Protein AF-A0A7Y5Q8W7-F1 (afdb_monomer)

Radius of gyration: 30.88 Å; Cα contacts (8 Å, |Δi|>4): 911; chains: 1; bounding box: 77×60×83 Å

Structure (mmCIF, N/CA/C/O backbone):
data_AF-A0A7Y5Q8W7-F1
#
_entry.id   AF-A0A7Y5Q8W7-F1
#
loop_
_atom_site.group_PDB
_atom_site.id
_atom_site.type_symbol
_atom_site.label_atom_id
_atom_site.label_alt_id
_atom_site.label_comp_id
_atom_site.label_asym_id
_atom_site.label_entity_id
_atom_site.label_seq_id
_atom_site.pdbx_PDB_ins_code
_atom_site.Cartn_x
_atom_site.Cartn_y
_atom_site.Cartn_z
_atom_site.occupancy
_atom_site.B_iso_or_equiv
_atom_site.auth_seq_id
_atom_site.auth_comp_id
_atom_site.auth_asym_id
_atom_site.auth_atom_id
_atom_site.pdbx_PDB_model_num
ATOM 1 N N . SER A 1 1 ? 19.652 -2.007 -45.648 1.00 33.75 1 SER A N 1
ATOM 2 C CA . SER A 1 1 ? 20.209 -0.651 -45.811 1.00 33.75 1 SER A CA 1
ATOM 3 C C . SER A 1 1 ? 19.068 0.314 -46.064 1.00 33.75 1 SER A C 1
ATOM 5 O O . SER A 1 1 ? 18.707 0.511 -47.213 1.00 33.75 1 SER A O 1
ATOM 7 N N . ALA A 1 2 ? 18.431 0.827 -45.012 1.00 31.64 2 ALA A N 1
ATOM 8 C CA . ALA A 1 2 ? 17.331 1.780 -45.144 1.00 31.64 2 ALA A CA 1
ATOM 9 C C . ALA A 1 2 ? 17.832 3.156 -44.685 1.00 31.64 2 ALA A C 1
ATOM 11 O O . ALA A 1 2 ? 18.121 3.353 -43.508 1.00 31.64 2 ALA A O 1
ATOM 12 N N . LEU A 1 3 ? 18.035 4.057 -45.648 1.00 36.75 3 LEU A N 1
ATOM 13 C CA . LEU A 1 3 ? 18.265 5.484 -45.421 1.00 36.75 3 LEU A CA 1
ATOM 14 C C . LEU A 1 3 ? 16.925 6.121 -45.058 1.00 36.75 3 LEU A C 1
ATOM 16 O O . LEU A 1 3 ? 15.921 5.878 -45.724 1.00 36.75 3 LEU A O 1
ATOM 20 N N . LEU A 1 4 ? 16.919 6.907 -43.992 1.00 37.06 4 LEU A N 1
ATOM 21 C CA . LEU A 1 4 ? 15.714 7.382 -43.336 1.00 37.06 4 LEU A CA 1
ATOM 22 C C . LEU A 1 4 ? 15.492 8.868 -43.578 1.00 37.06 4 LEU A C 1
ATOM 24 O O . LEU A 1 4 ? 16.392 9.677 -43.381 1.00 37.06 4 LEU A O 1
ATOM 28 N N . ALA A 1 5 ? 14.279 9.217 -44.000 1.00 35.62 5 ALA A N 1
ATOM 29 C CA . ALA A 1 5 ? 13.833 10.588 -44.195 1.00 35.62 5 ALA A CA 1
ATOM 30 C C . ALA A 1 5 ? 12.443 10.769 -43.569 1.00 35.62 5 ALA A C 1
ATOM 32 O O . ALA A 1 5 ? 11.549 9.996 -43.901 1.00 35.62 5 ALA A O 1
ATOM 33 N N . ALA A 1 6 ? 12.259 11.789 -42.715 1.00 34.44 6 ALA A N 1
ATOM 34 C CA . ALA A 1 6 ? 11.203 12.812 -42.843 1.00 34.44 6 ALA A CA 1
ATOM 35 C C . ALA A 1 6 ? 11.019 13.712 -41.592 1.00 34.44 6 ALA A C 1
ATOM 37 O O . ALA A 1 6 ? 10.892 13.233 -40.476 1.00 34.44 6 ALA A O 1
ATOM 38 N N . ARG A 1 7 ? 10.905 15.019 -41.898 1.00 32.28 7 ARG A N 1
ATOM 39 C CA . ARG A 1 7 ? 10.100 16.134 -41.336 1.00 32.28 7 ARG A CA 1
ATOM 40 C C . ARG A 1 7 ? 10.118 16.503 -39.838 1.00 32.28 7 ARG A C 1
ATOM 42 O O . ARG A 1 7 ? 9.593 15.817 -38.976 1.00 32.28 7 ARG A O 1
ATOM 49 N N . PHE A 1 8 ? 10.563 17.747 -39.631 1.00 31.44 8 PHE A N 1
ATOM 50 C CA . PHE A 1 8 ? 10.539 18.553 -38.413 1.00 31.44 8 PHE A CA 1
ATOM 51 C C . PHE A 1 8 ? 9.134 19.048 -38.040 1.00 31.44 8 PHE A C 1
ATOM 53 O O . PHE A 1 8 ? 8.434 19.618 -38.880 1.00 31.44 8 PHE A O 1
ATOM 60 N N . ALA A 1 9 ? 8.786 18.952 -36.757 1.00 26.27 9 ALA A N 1
ATOM 61 C CA . ALA A 1 9 ? 7.753 19.779 -36.147 1.00 26.27 9 ALA A CA 1
ATOM 62 C C . ALA A 1 9 ? 8.369 20.601 -34.997 1.00 26.27 9 ALA A C 1
ATOM 64 O O . ALA A 1 9 ? 8.644 20.069 -33.929 1.00 26.27 9 ALA A O 1
ATOM 65 N N . GLN A 1 10 ? 8.510 21.908 -35.260 1.00 29.23 10 GLN A N 1
ATOM 66 C CA . GLN A 1 10 ? 8.750 23.044 -34.347 1.00 29.23 10 GLN A CA 1
ATOM 67 C C . GLN A 1 10 ? 10.195 23.528 -34.046 1.00 29.23 10 GLN A C 1
ATOM 69 O O . GLN A 1 10 ? 11.148 22.757 -34.097 1.00 29.23 10 GLN A O 1
ATOM 74 N N . PRO A 1 11 ? 10.368 24.859 -33.830 1.00 30.77 11 PRO A N 1
ATOM 75 C CA . PRO A 1 11 ? 11.505 25.647 -34.310 1.00 30.77 11 PRO A CA 1
ATOM 76 C C . PRO A 1 11 ? 12.484 26.049 -33.197 1.00 30.77 11 PRO A C 1
ATOM 78 O O . PRO A 1 11 ? 12.882 27.207 -33.101 1.00 30.77 11 PRO A O 1
ATOM 81 N N . ASP A 1 12 ? 12.888 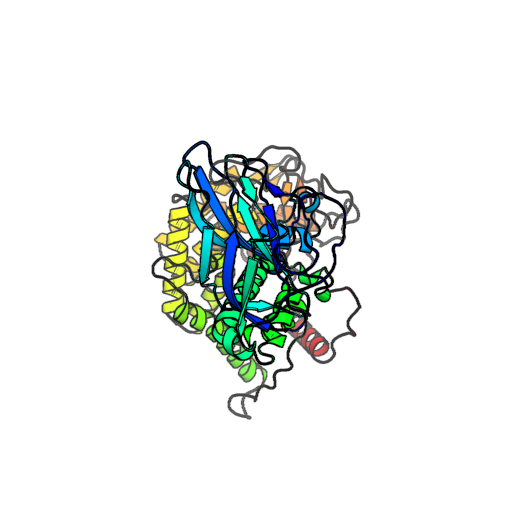25.104 -32.357 1.00 37.06 12 ASP A N 1
ATOM 82 C CA . ASP A 1 12 ? 14.081 25.300 -31.536 1.00 37.06 12 ASP A CA 1
ATOM 83 C C . ASP A 1 12 ? 15.263 24.697 -32.304 1.00 37.06 12 ASP A C 1
ATOM 85 O O . ASP A 1 12 ? 15.202 23.550 -32.739 1.00 37.06 12 ASP A O 1
ATOM 89 N N . HIS A 1 13 ? 16.344 25.456 -32.496 1.00 39.56 13 HIS A N 1
ATOM 90 C CA . HIS A 1 13 ? 17.559 25.092 -33.253 1.00 39.56 13 HIS A CA 1
ATOM 91 C C . HIS A 1 13 ? 18.370 23.901 -32.657 1.00 39.56 13 HIS A C 1
ATOM 93 O O . HIS A 1 13 ? 19.595 23.879 -32.725 1.00 39.56 13 HIS A O 1
ATOM 99 N N . ARG A 1 14 ? 17.710 22.926 -32.017 1.00 50.72 14 ARG A N 1
ATOM 100 C CA . ARG A 1 14 ? 18.245 21.974 -31.024 1.00 50.72 14 ARG A CA 1
ATOM 101 C C . ARG A 1 14 ? 18.181 20.501 -31.453 1.00 50.72 14 ARG A C 1
ATOM 103 O O . ARG A 1 14 ? 18.454 19.615 -30.647 1.00 50.72 14 ARG A O 1
ATOM 110 N N . GLN A 1 15 ? 17.832 20.231 -32.707 1.00 52.91 15 GLN A N 1
ATOM 111 C CA . GLN A 1 15 ? 17.778 18.888 -33.286 1.00 52.91 15 GLN A CA 1
ATOM 112 C C . GLN A 1 15 ? 18.510 18.901 -34.625 1.00 52.91 15 GLN A C 1
ATOM 114 O O . GLN A 1 15 ? 18.273 19.787 -35.449 1.00 52.91 15 GLN A O 1
ATOM 119 N N . ALA A 1 16 ? 19.404 17.940 -34.847 1.00 50.59 16 ALA A N 1
ATOM 120 C CA . ALA A 1 16 ? 20.126 17.826 -36.106 1.00 50.59 16 ALA A CA 1
ATOM 121 C C . ALA A 1 16 ? 19.885 16.466 -36.760 1.00 50.59 16 ALA A C 1
ATOM 123 O O . ALA A 1 16 ? 19.976 15.418 -36.123 1.00 50.59 16 ALA A O 1
ATOM 124 N N . LEU A 1 17 ? 19.602 16.498 -38.061 1.00 48.69 17 LEU A N 1
ATOM 125 C CA . LEU A 1 17 ? 19.521 15.308 -38.896 1.00 48.69 17 LEU A CA 1
ATOM 126 C C . LEU A 1 17 ? 20.935 14.921 -39.340 1.00 48.69 17 LEU A C 1
ATOM 128 O O . LEU A 1 17 ? 21.633 15.719 -39.964 1.00 48.69 17 LEU A O 1
ATOM 132 N N . VAL A 1 18 ? 21.339 13.689 -39.045 1.00 49.91 18 VAL A N 1
ATOM 133 C CA . VAL A 1 18 ? 22.625 13.118 -39.465 1.00 49.91 18 VAL A CA 1
ATOM 134 C C . VAL A 1 18 ? 22.351 11.842 -40.266 1.00 49.91 18 VAL A C 1
ATOM 136 O O . VAL A 1 18 ? 22.769 10.760 -39.889 1.00 49.91 18 VAL A O 1
ATOM 139 N N . THR A 1 19 ? 21.538 11.942 -41.323 1.00 42.47 19 THR A N 1
ATOM 140 C CA . THR A 1 19 ? 21.535 11.039 -42.494 1.00 42.47 19 THR A CA 1
ATOM 141 C C . THR A 1 19 ? 20.621 11.586 -43.601 1.00 42.47 19 THR A C 1
ATOM 143 O O . THR A 1 19 ? 19.552 12.121 -43.327 1.00 42.47 19 THR A O 1
ATOM 146 N N . GLY A 1 20 ? 21.041 11.429 -44.864 1.00 40.72 20 GLY A N 1
ATOM 147 C CA . GLY A 1 20 ? 20.234 11.717 -46.060 1.00 40.72 20 GLY A CA 1
ATOM 148 C C . GLY A 1 20 ? 20.753 12.863 -46.941 1.00 40.72 20 GLY A C 1
ATOM 149 O O . GLY A 1 20 ? 21.303 13.855 -46.462 1.00 40.72 20 GLY A O 1
ATOM 150 N N . THR A 1 21 ? 20.566 12.724 -48.260 1.00 38.66 21 THR A N 1
ATOM 151 C CA . THR A 1 21 ? 20.832 13.759 -49.274 1.00 38.66 21 THR A CA 1
ATOM 152 C C . THR A 1 21 ? 19.923 14.963 -49.021 1.00 38.66 21 THR A C 1
ATOM 154 O O . THR A 1 21 ? 18.745 14.930 -49.371 1.00 38.66 21 THR A O 1
ATOM 157 N N . GLY A 1 22 ? 20.451 15.999 -48.366 1.00 44.62 22 GLY A N 1
ATOM 158 C CA . GLY A 1 22 ? 19.689 17.193 -47.975 1.00 44.62 22 GLY A CA 1
ATOM 159 C C . GLY A 1 22 ? 19.961 17.718 -46.560 1.00 44.62 22 GLY A C 1
ATOM 160 O O . GLY A 1 22 ? 19.282 18.648 -46.134 1.00 44.62 22 GLY A O 1
ATOM 161 N N . GLY A 1 23 ? 20.923 17.146 -45.823 1.00 46.56 23 GLY A N 1
ATOM 162 C CA . GLY A 1 23 ? 21.373 17.699 -44.540 1.00 46.56 23 GLY A CA 1
ATOM 163 C C . GLY A 1 23 ? 21.981 19.111 -44.661 1.00 46.56 23 GLY A C 1
ATOM 164 O O . GLY A 1 23 ? 22.335 19.540 -45.762 1.00 46.56 23 GLY A O 1
ATOM 165 N N . PRO A 1 24 ? 22.115 19.850 -43.542 1.00 51.06 24 PRO A N 1
ATOM 166 C CA . PRO A 1 24 ? 22.746 21.167 -43.544 1.00 51.06 24 PRO A CA 1
ATOM 167 C C . PRO A 1 24 ? 24.158 21.081 -44.137 1.00 51.06 24 PRO A C 1
ATOM 169 O O . PRO A 1 24 ? 24.962 20.251 -43.730 1.00 51.06 24 PRO A O 1
ATOM 172 N N . THR A 1 25 ? 24.478 21.950 -45.094 1.00 54.50 25 THR A N 1
ATOM 173 C CA . THR A 1 25 ? 25.821 22.040 -45.703 1.00 54.50 25 THR A CA 1
ATOM 174 C C . THR A 1 25 ? 26.839 22.726 -44.791 1.00 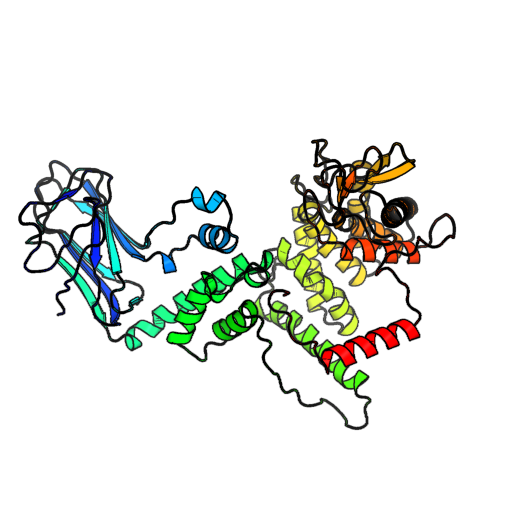54.50 25 THR A C 1
ATOM 176 O O . THR A 1 25 ? 28.020 22.807 -45.119 1.00 54.50 25 THR A O 1
ATOM 179 N N . THR A 1 26 ? 26.377 23.255 -43.660 1.00 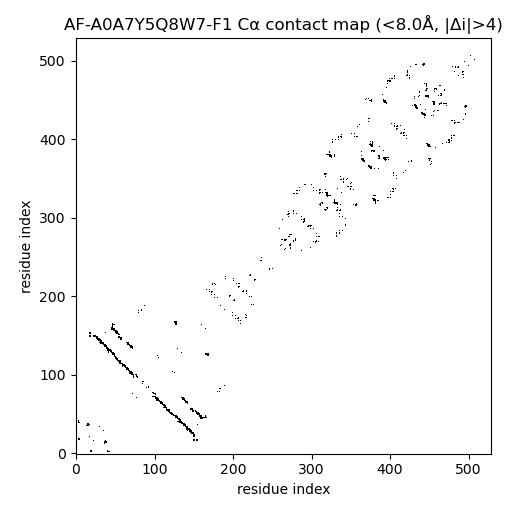58.53 26 THR A N 1
ATOM 180 C CA . THR A 1 26 ? 27.186 23.984 -42.687 1.00 58.53 26 THR A CA 1
ATOM 181 C C . THR A 1 26 ? 27.554 23.054 -41.529 1.00 58.53 26 THR A C 1
ATOM 183 O O . THR A 1 26 ? 26.676 22.336 -41.044 1.00 58.53 26 THR A O 1
ATOM 186 N N . PRO A 1 27 ? 28.813 23.070 -41.049 1.00 63.88 27 PRO A N 1
ATOM 187 C CA . PRO A 1 27 ? 29.212 22.325 -39.860 1.00 63.88 27 PRO A CA 1
ATOM 188 C C . PRO A 1 27 ? 28.301 22.638 -38.671 1.00 63.88 27 PRO A C 1
ATOM 190 O O . PRO A 1 27 ? 28.031 23.803 -38.374 1.00 63.88 27 PRO A O 1
ATOM 193 N N . LEU A 1 28 ? 27.853 21.594 -37.978 1.00 71.12 28 LEU A N 1
ATOM 194 C CA . LEU A 1 28 ? 27.094 21.724 -36.742 1.00 71.12 28 LEU A CA 1
ATOM 195 C C . LEU A 1 28 ? 28.071 22.042 -35.612 1.00 71.12 28 LEU A C 1
ATOM 197 O O . LEU A 1 28 ? 29.070 21.342 -35.438 1.00 71.12 28 LEU A O 1
ATOM 201 N N . ILE A 1 29 ? 27.791 23.093 -34.846 1.00 68.81 29 ILE A N 1
ATOM 202 C CA . ILE A 1 29 ? 28.553 23.422 -33.643 1.00 68.81 29 ILE A CA 1
ATOM 203 C C . ILE A 1 29 ? 27.686 23.050 -32.450 1.00 68.81 29 ILE A C 1
ATOM 205 O O . ILE A 1 29 ? 26.698 23.720 -32.157 1.00 68.81 29 ILE A O 1
ATOM 209 N N . GLN A 1 30 ? 28.054 21.976 -31.763 1.00 72.81 30 GLN A N 1
ATOM 210 C CA . GLN A 1 30 ? 27.523 21.708 -30.438 1.00 72.81 30 GLN A CA 1
ATOM 211 C C . GLN A 1 30 ? 28.212 22.651 -29.456 1.00 72.81 30 GLN A C 1
ATOM 213 O O . GLN A 1 30 ? 29.437 22.670 -29.361 1.00 72.81 30 GLN A O 1
ATOM 218 N N . GLU A 1 31 ? 27.438 23.426 -28.712 1.00 72.94 31 GLU A N 1
ATOM 219 C CA . GLU A 1 31 ? 27.958 24.341 -27.703 1.00 72.94 31 GLU A CA 1
ATOM 220 C C . GLU A 1 31 ? 28.201 23.622 -26.372 1.00 72.94 31 GLU A C 1
ATOM 222 O O . GLU A 1 31 ? 27.260 23.443 -25.603 1.00 72.94 31 GLU A O 1
ATOM 227 N N . GLY A 1 32 ? 29.453 23.261 -26.069 1.00 74.31 32 GLY A N 1
ATOM 228 C CA . GLY A 1 32 ? 29.864 22.711 -24.769 1.00 74.31 32 GLY A CA 1
ATOM 229 C C . GLY A 1 32 ? 28.841 21.759 -24.136 1.00 74.31 32 GLY A C 1
ATOM 230 O O . GLY A 1 32 ? 28.198 20.971 -24.827 1.00 74.31 32 GLY A O 1
ATOM 231 N N . ASN A 1 33 ? 28.657 21.859 -22.816 1.00 75.94 33 ASN A N 1
ATOM 232 C CA . ASN A 1 33 ? 27.763 21.009 -22.010 1.00 75.94 33 ASN A CA 1
ATOM 233 C C . ASN A 1 33 ? 26.288 20.916 -22.482 1.00 75.94 33 ASN A C 1
ATOM 235 O O . ASN A 1 33 ? 25.489 20.236 -21.834 1.00 75.94 33 ASN A O 1
ATOM 239 N N . ARG A 1 34 ? 25.886 21.570 -23.578 1.00 79.44 34 ARG A N 1
ATOM 240 C CA . ARG A 1 34 ? 24.559 21.411 -24.178 1.00 79.44 34 ARG A CA 1
ATOM 241 C C . ARG A 1 34 ? 24.501 20.117 -25.006 1.00 79.44 34 ARG A C 1
ATOM 243 O O . ARG A 1 34 ? 25.387 19.880 -25.829 1.00 79.44 34 ARG A O 1
ATOM 250 N N . PRO A 1 35 ? 23.479 19.264 -24.816 1.00 79.56 35 PRO A N 1
ATOM 251 C CA . PRO A 1 35 ? 23.324 18.053 -25.613 1.00 79.56 35 PRO A CA 1
ATOM 252 C C . PRO A 1 35 ? 22.905 18.385 -27.053 1.00 79.56 35 PRO A C 1
ATOM 254 O O . PRO A 1 35 ? 22.044 19.235 -27.278 1.00 79.56 35 PRO A O 1
ATOM 257 N N . LEU A 1 36 ? 23.480 17.678 -28.024 1.00 82.25 36 LEU A N 1
ATOM 258 C CA . LEU A 1 36 ? 23.006 17.615 -29.405 1.00 82.25 36 LEU A CA 1
ATOM 259 C C . LEU A 1 36 ? 22.135 16.366 -29.568 1.00 82.25 36 LEU A C 1
ATOM 261 O O . LEU A 1 36 ? 22.623 15.261 -29.344 1.00 82.25 36 LEU A O 1
ATOM 265 N N . SER A 1 37 ? 20.876 16.537 -29.975 1.00 79.19 37 SER A N 1
ATOM 266 C CA . SER A 1 37 ? 19.957 15.418 -30.222 1.00 79.19 37 SER A CA 1
ATOM 267 C C . SER A 1 37 ? 19.941 15.034 -31.699 1.00 79.19 37 SER A C 1
ATOM 269 O O . SER A 1 37 ? 19.650 15.867 -32.564 1.00 79.19 37 SER A O 1
ATOM 271 N N 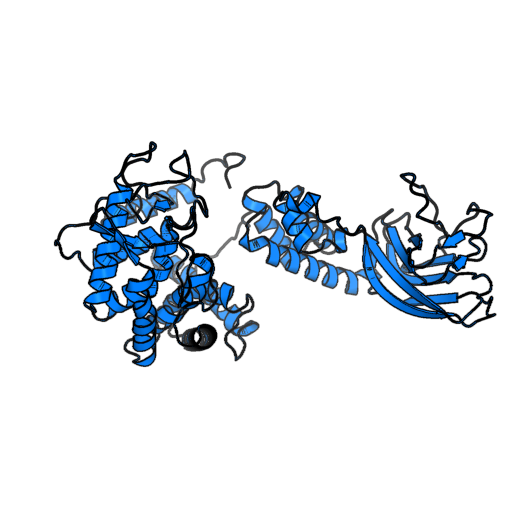. LEU A 1 38 ? 20.228 13.765 -31.971 1.00 79.88 38 LEU A N 1
ATOM 272 C CA . LEU A 1 38 ? 20.101 13.114 -33.271 1.00 79.88 38 LEU A CA 1
ATOM 273 C C . LEU A 1 38 ? 18.914 12.159 -33.205 1.00 79.88 38 LEU A C 1
ATOM 275 O O . LEU A 1 38 ? 18.815 11.394 -32.254 1.00 79.88 38 LEU A O 1
ATOM 279 N N . ILE A 1 39 ? 18.012 12.190 -34.181 1.00 77.38 39 ILE A N 1
ATOM 280 C CA . ILE A 1 39 ? 16.801 11.360 -34.147 1.00 77.38 39 ILE A CA 1
ATOM 281 C C . ILE A 1 39 ? 16.790 10.434 -35.358 1.00 77.38 39 ILE A C 1
ATOM 283 O O . ILE A 1 39 ? 16.949 10.883 -36.495 1.00 77.38 39 ILE A O 1
ATOM 287 N N . ALA A 1 40 ? 16.607 9.142 -35.107 1.00 78.50 40 ALA A N 1
ATOM 288 C CA . ALA A 1 40 ? 16.379 8.122 -36.116 1.00 78.50 40 ALA A CA 1
ATOM 289 C C . ALA A 1 40 ? 14.951 7.590 -35.980 1.00 78.50 40 ALA A C 1
ATOM 291 O O . ALA A 1 40 ? 14.547 7.165 -34.905 1.00 78.50 40 ALA A O 1
ATOM 292 N N . HIS A 1 41 ? 14.196 7.594 -37.072 1.00 76.25 41 HIS A N 1
ATOM 293 C CA . HIS A 1 41 ? 12.868 6.974 -37.131 1.00 76.25 41 HIS A CA 1
ATOM 294 C C . HIS A 1 41 ? 12.949 5.664 -37.914 1.00 76.25 41 HIS A C 1
ATOM 296 O O . HIS A 1 41 ? 14.006 5.342 -38.431 1.00 76.25 41 HIS A O 1
ATOM 302 N N . HIS A 1 42 ? 11.865 4.912 -38.061 1.00 79.12 42 HIS A N 1
ATOM 303 C CA . HIS A 1 42 ? 11.729 3.912 -39.126 1.00 79.12 42 HIS A CA 1
ATOM 304 C C . HIS A 1 42 ? 10.346 4.096 -39.776 1.00 79.12 42 HIS A C 1
ATOM 306 O O . HIS A 1 42 ? 9.384 4.310 -39.039 1.00 79.12 42 HIS A O 1
ATOM 312 N N . PRO A 1 43 ? 10.195 4.083 -41.119 1.00 80.75 43 PRO A N 1
ATOM 313 C CA . PRO A 1 43 ? 8.890 4.331 -41.753 1.00 80.75 43 PRO A CA 1
ATOM 314 C C . PRO A 1 43 ? 7.869 3.218 -41.483 1.00 80.75 43 PRO A C 1
ATOM 316 O O . PRO A 1 43 ? 6.670 3.425 -41.628 1.00 80.75 43 PRO A O 1
ATOM 319 N N . GLU A 1 44 ? 8.354 2.046 -41.091 1.00 86.88 44 GLU A N 1
ATOM 320 C CA . GLU A 1 44 ? 7.565 0.860 -40.778 1.00 86.88 44 GLU A CA 1
ATOM 321 C C . GLU A 1 44 ? 7.873 0.393 -39.357 1.00 86.88 44 GLU A C 1
ATOM 323 O O . GLU A 1 44 ? 8.957 0.668 -38.837 1.00 86.88 44 GLU A O 1
ATOM 328 N N . ARG A 1 45 ? 6.962 -0.376 -38.761 1.00 90.88 45 ARG A N 1
ATOM 329 C CA . ARG A 1 45 ? 7.215 -1.042 -37.484 1.00 90.88 45 ARG A CA 1
ATOM 330 C C . ARG A 1 45 ? 8.401 -2.001 -37.619 1.00 90.88 45 ARG A C 1
ATOM 332 O O . ARG A 1 45 ? 8.372 -2.899 -38.460 1.00 90.88 45 ARG A O 1
ATOM 339 N N . THR A 1 46 ? 9.440 -1.824 -36.809 1.00 92.38 46 THR A N 1
ATOM 340 C CA . THR A 1 46 ? 10.717 -2.536 -36.983 1.00 92.38 46 THR A CA 1
ATOM 341 C C . THR A 1 46 ? 11.338 -2.931 -35.652 1.00 92.38 46 THR A C 1
ATOM 343 O O . THR A 1 46 ? 11.165 -2.239 -34.649 1.00 92.38 46 THR A O 1
ATOM 346 N N . GLY A 1 47 ? 12.079 -4.038 -35.647 1.00 92.25 47 GLY A N 1
ATOM 347 C CA . GLY A 1 47 ? 12.958 -4.378 -34.536 1.00 92.25 47 GLY A CA 1
ATOM 348 C C . GLY A 1 47 ? 14.278 -3.612 -34.650 1.00 92.25 47 GLY A C 1
ATOM 349 O O . GLY A 1 47 ? 14.788 -3.441 -35.758 1.00 92.25 47 GLY A O 1
ATOM 350 N N . VAL A 1 48 ? 14.851 -3.162 -33.535 1.00 91.75 48 VAL A N 1
ATOM 351 C CA . VAL A 1 48 ? 16.165 -2.499 -33.472 1.00 91.75 48 VAL A CA 1
ATOM 352 C C . VAL A 1 48 ? 17.026 -3.212 -32.441 1.00 91.75 48 VAL A C 1
ATOM 354 O O . VAL A 1 48 ? 16.636 -3.272 -31.281 1.00 91.75 48 VAL A O 1
ATOM 357 N N . ARG A 1 49 ? 18.192 -3.707 -32.865 1.00 91.56 49 ARG A N 1
ATOM 358 C CA . ARG A 1 49 ? 19.152 -4.417 -31.995 1.00 91.56 49 ARG A CA 1
ATOM 359 C C . ARG A 1 49 ? 20.379 -3.608 -31.635 1.00 91.56 49 ARG A C 1
ATOM 361 O O . ARG A 1 49 ? 20.968 -3.752 -30.577 1.00 91.56 49 ARG A O 1
ATOM 368 N N . ALA A 1 50 ? 20.770 -2.726 -32.540 1.00 90.44 50 ALA A N 1
ATOM 369 C CA . ALA A 1 50 ? 21.941 -1.910 -32.338 1.00 90.44 50 ALA A CA 1
ATOM 370 C C . ALA A 1 50 ? 21.796 -0.576 -33.052 1.00 90.44 50 ALA A C 1
ATOM 372 O O . ALA A 1 50 ? 21.006 -0.399 -33.987 1.00 90.44 50 ALA A O 1
ATOM 373 N N . VAL A 1 51 ? 22.590 0.378 -32.594 1.00 88.75 51 VAL A N 1
ATOM 374 C CA . VAL A 1 51 ? 22.714 1.696 -33.202 1.00 88.75 51 VAL A CA 1
ATOM 375 C C . VAL A 1 51 ? 24.171 1.917 -33.539 1.00 88.75 51 VAL A C 1
ATOM 377 O O . VAL A 1 51 ? 25.034 1.826 -32.673 1.00 88.75 51 VAL A O 1
ATOM 380 N N . GLN A 1 52 ? 24.449 2.252 -34.791 1.00 88.75 52 GLN A N 1
ATOM 381 C CA . GLN A 1 52 ? 25.778 2.638 -35.233 1.00 88.75 52 GLN A CA 1
ATOM 382 C C . GLN A 1 52 ? 25.811 4.145 -35.477 1.00 88.75 52 GLN A C 1
ATOM 384 O O . GLN A 1 52 ? 25.064 4.680 -36.297 1.00 88.75 52 GLN A O 1
ATOM 389 N N . LEU A 1 53 ? 26.699 4.827 -34.767 1.00 87.19 53 LEU A N 1
ATOM 390 C CA . LEU A 1 53 ? 26.967 6.247 -34.904 1.00 87.19 53 LEU A CA 1
ATOM 391 C C . LEU A 1 53 ? 28.355 6.446 -35.503 1.00 87.19 53 LEU A C 1
ATOM 393 O O . LEU A 1 53 ? 29.342 5.954 -34.965 1.00 87.19 53 LEU A O 1
ATOM 397 N N . THR A 1 54 ? 28.440 7.256 -36.549 1.00 87.81 54 THR A N 1
ATOM 398 C CA . THR A 1 54 ? 29.690 7.816 -37.060 1.00 87.81 54 THR A CA 1
ATOM 399 C C . THR A 1 54 ? 29.591 9.334 -37.005 1.00 87.81 54 THR A C 1
ATOM 401 O O . THR A 1 54 ? 28.748 9.918 -37.680 1.00 87.81 54 THR A O 1
ATOM 404 N N . LEU A 1 55 ? 30.452 9.986 -36.228 1.00 85.88 55 LEU A N 1
ATOM 405 C CA . LEU A 1 55 ? 30.572 11.440 -36.169 1.00 85.88 55 LEU A CA 1
ATOM 406 C C . LEU A 1 55 ? 31.905 11.874 -36.769 1.00 85.88 55 LEU A C 1
ATOM 408 O O . LEU A 1 55 ? 32.971 11.550 -36.249 1.00 85.88 55 LEU A O 1
ATOM 412 N N . ALA A 1 56 ? 31.855 12.650 -37.844 1.00 86.25 56 ALA A N 1
ATOM 413 C CA . ALA A 1 56 ? 33.024 13.304 -38.408 1.00 86.25 56 ALA A CA 1
ATOM 414 C C . ALA A 1 56 ? 33.336 14.571 -37.601 1.00 86.25 56 ALA A C 1
ATOM 416 O O . ALA A 1 56 ? 32.705 15.614 -37.786 1.00 86.25 56 ALA A O 1
ATOM 417 N N . LEU A 1 57 ? 34.296 14.459 -36.684 1.00 85.62 57 LEU A N 1
ATOM 418 C CA . LEU A 1 57 ? 34.657 15.530 -35.760 1.00 85.62 57 LEU A CA 1
ATOM 419 C C . LEU A 1 57 ? 35.712 16.459 -36.370 1.00 85.62 57 LEU A C 1
ATOM 421 O O . LEU A 1 57 ? 36.647 16.021 -37.039 1.00 85.62 57 LEU A O 1
ATOM 425 N N . GLY A 1 58 ? 35.569 17.759 -36.123 1.00 80.00 58 GLY A N 1
ATOM 426 C CA . GLY A 1 58 ? 36.624 18.738 -36.363 1.00 80.00 58 GLY A CA 1
ATOM 427 C C . GLY A 1 58 ? 37.773 18.607 -35.350 1.00 80.00 58 GLY A C 1
ATOM 428 O O . GLY A 1 58 ? 37.613 17.945 -34.319 1.00 80.00 58 GLY A O 1
ATOM 429 N N . PRO A 1 59 ? 38.920 19.258 -35.618 1.00 75.69 59 PRO A N 1
ATOM 430 C CA . PRO A 1 59 ? 40.084 19.203 -34.739 1.00 75.69 59 PRO A CA 1
ATOM 431 C C . PRO A 1 59 ? 39.751 19.695 -33.325 1.00 75.69 59 PRO A C 1
ATOM 433 O O . PRO A 1 59 ? 38.960 20.623 -33.142 1.00 75.69 59 PRO A O 1
ATOM 436 N N . ALA A 1 60 ? 40.368 19.052 -32.336 1.00 74.75 60 ALA A N 1
ATOM 437 C CA . ALA A 1 60 ? 40.243 19.378 -30.922 1.00 74.75 60 ALA A CA 1
ATOM 438 C C . ALA A 1 60 ? 41.505 20.089 -30.425 1.00 74.75 60 ALA A C 1
ATOM 440 O O . ALA A 1 60 ? 42.613 19.641 -30.719 1.00 74.75 60 ALA A O 1
ATOM 441 N N . GLU A 1 61 ? 41.336 21.155 -29.642 1.00 76.38 61 GLU A N 1
ATOM 442 C CA . GLU A 1 61 ? 42.451 21.886 -29.020 1.00 76.38 61 GLU A CA 1
ATOM 443 C C . GLU A 1 61 ? 43.053 21.138 -27.817 1.00 76.38 61 GLU A C 1
ATOM 445 O O . GLU A 1 61 ? 44.186 21.406 -27.424 1.00 76.38 61 GLU A O 1
ATOM 450 N N . ARG A 1 62 ? 42.306 20.191 -27.233 1.00 80.81 62 ARG A N 1
ATOM 451 C CA . ARG A 1 62 ? 42.705 19.379 -26.077 1.00 80.81 62 ARG A CA 1
ATOM 452 C C . ARG A 1 62 ? 41.990 18.028 -26.072 1.00 80.81 62 ARG A C 1
ATOM 454 O O . ARG A 1 62 ? 41.059 17.819 -26.852 1.00 80.81 62 ARG A O 1
ATOM 461 N N . ASP A 1 63 ? 42.401 17.156 -25.159 1.00 83.69 63 ASP A N 1
ATOM 462 C CA . ASP A 1 63 ? 41.673 15.926 -24.862 1.00 83.69 63 ASP A CA 1
ATOM 463 C C . ASP A 1 63 ? 40.323 16.253 -24.207 1.00 83.69 63 ASP A C 1
ATOM 465 O O . ASP A 1 63 ? 40.260 17.052 -23.271 1.00 83.69 63 ASP A O 1
ATOM 469 N N . ASP A 1 64 ? 39.246 15.624 -24.676 1.00 84.00 64 ASP A N 1
ATOM 470 C CA . ASP A 1 64 ? 37.894 15.824 -24.149 1.00 84.00 64 ASP A CA 1
ATOM 471 C C . ASP A 1 64 ? 37.144 14.494 -23.991 1.00 84.00 64 ASP A C 1
ATOM 473 O O . ASP A 1 64 ? 37.402 13.519 -24.699 1.00 84.00 64 ASP A O 1
ATOM 477 N N . VAL A 1 65 ? 36.173 14.468 -23.075 1.00 88.50 65 VAL A N 1
ATOM 478 C CA . VAL A 1 65 ? 35.240 13.346 -22.900 1.00 88.50 65 VAL A CA 1
ATOM 479 C C . VAL A 1 65 ? 33.928 13.670 -23.603 1.00 88.50 65 VAL A C 1
ATOM 481 O O . VAL A 1 65 ? 33.333 14.718 -23.366 1.00 88.50 65 VAL A O 1
ATOM 484 N N . ILE A 1 66 ? 33.461 12.751 -24.437 1.00 89.19 66 ILE A N 1
ATOM 485 C CA . ILE A 1 66 ? 32.165 12.809 -25.103 1.00 89.19 66 ILE A CA 1
ATOM 486 C C . ILE A 1 66 ? 31.255 11.778 -24.433 1.00 89.19 66 ILE A C 1
ATOM 488 O O . ILE A 1 66 ? 31.555 10.585 -24.411 1.00 89.19 66 ILE A O 1
ATOM 492 N N . GLU A 1 67 ? 30.144 12.245 -23.878 1.00 91.44 67 GLU A N 1
ATOM 493 C CA . GLU A 1 67 ? 29.025 11.431 -23.410 1.00 91.44 67 GLU A CA 1
ATOM 494 C C . GLU A 1 67 ? 28.079 11.178 -24.590 1.00 91.44 67 GLU A C 1
ATOM 496 O O . GLU A 1 67 ? 27.648 12.107 -25.275 1.00 91.44 67 GLU A O 1
ATOM 501 N N . LEU A 1 68 ? 27.754 9.912 -24.826 1.00 90.44 68 LEU A N 1
ATOM 502 C CA . LEU A 1 68 ? 26.777 9.468 -25.810 1.00 90.44 68 LEU A CA 1
ATOM 503 C C . LEU A 1 68 ? 25.657 8.736 -25.076 1.00 90.44 68 LEU A C 1
ATOM 505 O O . LEU A 1 68 ? 25.931 7.818 -24.304 1.00 90.44 68 LEU A O 1
ATOM 509 N N . ALA A 1 69 ? 24.408 9.113 -25.322 1.00 89.06 69 ALA A N 1
ATOM 510 C CA . ALA A 1 69 ? 23.250 8.473 -24.711 1.00 89.06 69 ALA A CA 1
ATOM 511 C C . ALA A 1 69 ? 22.221 8.099 -25.778 1.00 89.06 69 ALA A C 1
ATOM 513 O O . ALA A 1 69 ? 21.666 8.975 -26.436 1.00 89.06 69 ALA A O 1
ATOM 514 N N . VAL A 1 70 ? 21.945 6.805 -25.939 1.00 87.00 70 VAL A N 1
ATOM 515 C CA . VAL A 1 70 ? 20.815 6.341 -26.752 1.00 87.00 70 VAL A CA 1
ATOM 516 C C . VAL A 1 70 ? 19.562 6.445 -25.909 1.00 87.00 70 VAL A C 1
ATOM 518 O O . VAL A 1 70 ? 19.534 5.968 -24.775 1.00 87.00 70 VAL A O 1
ATOM 521 N N . LYS A 1 71 ? 18.523 7.041 -26.477 1.00 83.56 71 LYS A N 1
ATOM 522 C CA . LYS A 1 71 ? 17.258 7.310 -25.833 1.00 83.56 71 LYS A CA 1
ATOM 523 C C . LYS A 1 71 ? 16.053 6.940 -26.684 1.00 83.56 71 LYS A C 1
ATOM 525 O O . LYS A 1 71 ? 16.098 6.978 -27.903 1.00 83.56 71 LYS A O 1
ATOM 530 N N . GLN A 1 72 ? 14.942 6.630 -26.037 1.00 76.50 72 GLN A N 1
ATOM 531 C CA . GLN A 1 72 ? 13.636 6.411 -26.678 1.00 76.50 72 GLN A CA 1
ATOM 532 C C . GLN A 1 72 ? 12.630 7.436 -26.174 1.00 76.50 72 GLN A C 1
ATOM 534 O O . GLN A 1 72 ? 12.817 7.966 -25.079 1.00 76.50 72 GLN A O 1
ATOM 539 N N . ASN A 1 73 ? 11.566 7.688 -26.943 1.00 68.50 73 ASN A N 1
ATOM 540 C CA . ASN A 1 73 ? 10.442 8.513 -26.501 1.00 68.50 73 ASN A CA 1
ATOM 541 C C . ASN A 1 73 ? 9.979 8.132 -25.091 1.00 68.50 73 ASN A C 1
ATOM 543 O O . ASN A 1 73 ? 9.860 6.957 -24.730 1.00 68.50 73 ASN A O 1
ATOM 547 N N . ALA A 1 74 ? 9.728 9.165 -24.294 1.00 56.53 74 ALA A N 1
ATOM 548 C CA . ALA A 1 74 ? 9.495 9.057 -22.867 1.00 56.53 74 ALA A CA 1
ATOM 549 C C . ALA A 1 74 ? 8.219 8.342 -22.463 1.00 56.53 74 ALA A C 1
ATOM 551 O O . ALA A 1 74 ? 8.013 8.183 -21.274 1.00 56.53 74 ALA A O 1
ATOM 552 N N . GLU A 1 75 ? 7.408 7.817 -23.379 1.00 56.47 75 GLU A N 1
ATOM 553 C CA . GLU A 1 75 ? 6.363 6.868 -22.988 1.00 56.47 75 GLU A CA 1
ATOM 554 C C . GLU A 1 75 ? 6.958 5.700 -22.188 1.00 56.47 75 GLU A C 1
ATOM 556 O O . GLU A 1 75 ? 6.348 5.275 -21.215 1.00 56.47 75 GLU A O 1
ATOM 561 N N . LEU A 1 76 ? 8.198 5.288 -22.502 1.00 54.53 76 LEU A N 1
ATOM 562 C CA . LEU A 1 76 ? 9.000 4.298 -21.765 1.00 54.53 76 LEU A CA 1
ATOM 563 C C . LEU A 1 76 ? 9.956 4.906 -20.696 1.00 54.53 76 LEU A C 1
ATOM 565 O O . LEU A 1 76 ? 10.715 4.178 -20.041 1.00 54.53 76 LEU A O 1
ATOM 569 N N . ASP A 1 77 ? 9.932 6.237 -20.538 1.00 48.09 77 ASP A N 1
ATOM 570 C CA . ASP A 1 77 ? 10.650 7.060 -19.538 1.00 48.09 77 ASP A CA 1
ATOM 571 C C . ASP A 1 77 ? 9.743 7.895 -18.648 1.00 48.09 77 ASP A C 1
ATOM 573 O O . ASP A 1 77 ? 10.194 8.897 -18.086 1.00 48.09 77 ASP A O 1
ATOM 577 N N . LEU A 1 78 ? 8.458 7.579 -18.540 1.00 57.56 78 LEU A N 1
ATOM 578 C CA . LEU A 1 78 ? 7.675 8.310 -17.567 1.00 57.56 78 LEU A CA 1
ATOM 579 C C . LEU A 1 78 ? 8.344 8.007 -16.232 1.00 57.56 78 LEU A C 1
ATOM 581 O O . LEU A 1 78 ? 8.374 6.860 -15.785 1.00 57.56 78 LEU A O 1
ATOM 585 N N . ASN A 1 79 ? 9.014 9.026 -15.684 1.00 62.16 79 ASN A N 1
ATOM 586 C CA . ASN A 1 79 ? 9.499 9.010 -14.324 1.00 62.16 79 ASN A CA 1
ATOM 587 C C . ASN A 1 79 ? 8.284 8.514 -13.545 1.00 62.16 79 ASN A C 1
ATOM 589 O O . ASN A 1 79 ? 7.238 9.135 -13.681 1.00 62.16 79 ASN A O 1
ATOM 593 N N . LEU A 1 80 ? 8.358 7.347 -12.901 1.00 70.88 80 LEU A N 1
ATOM 594 C CA . LEU A 1 80 ? 7.182 6.731 -12.270 1.00 70.88 80 LEU A CA 1
ATOM 595 C C . LEU A 1 80 ? 6.416 7.777 -11.429 1.00 70.88 80 LEU A C 1
ATOM 597 O O . LEU A 1 80 ? 5.254 8.026 -11.742 1.00 70.88 80 LEU A O 1
ATOM 601 N N . PRO A 1 81 ? 7.116 8.578 -10.595 1.00 74.25 81 PRO A N 1
ATOM 602 C CA . PRO A 1 81 ? 6.548 9.762 -9.956 1.00 74.25 81 PRO A CA 1
ATOM 603 C C . PRO A 1 81 ? 5.801 10.729 -10.887 1.00 74.25 81 PRO A C 1
ATOM 605 O O . PRO A 1 81 ? 4.740 11.229 -10.558 1.00 74.25 81 PRO A O 1
ATOM 608 N N . TRP A 1 82 ? 6.338 11.041 -12.064 1.00 78.12 82 TRP A N 1
ATOM 609 C CA . TRP A 1 82 ? 5.668 11.897 -13.045 1.00 78.12 82 TRP A CA 1
ATOM 610 C C . TRP A 1 82 ? 4.396 11.273 -13.636 1.00 78.12 82 TRP A C 1
ATOM 612 O O . TRP A 1 82 ? 3.412 11.995 -13.829 1.00 78.12 82 TRP A O 1
ATOM 622 N N . ALA A 1 83 ? 4.422 9.973 -13.960 1.00 77.44 83 ALA A N 1
ATOM 623 C CA . ALA A 1 83 ? 3.230 9.257 -14.419 1.00 77.44 83 ALA A CA 1
ATOM 624 C C . ALA A 1 83 ? 2.130 9.355 -13.361 1.00 77.44 83 ALA A C 1
ATOM 626 O O . ALA A 1 83 ? 1.043 9.826 -13.685 1.00 77.44 83 ALA A O 1
ATOM 627 N N . GLU A 1 84 ? 2.475 9.065 -12.106 1.00 78.69 84 GLU A N 1
ATOM 628 C CA . GLU A 1 84 ? 1.581 9.156 -10.949 1.00 78.69 84 GLU A CA 1
ATOM 629 C C . GLU A 1 84 ? 0.986 10.550 -10.801 1.00 78.69 84 GLU A C 1
ATOM 631 O O . GLU A 1 84 ? -0.234 10.711 -10.754 1.00 78.69 84 GLU A O 1
ATOM 636 N N . LEU A 1 85 ? 1.818 11.592 -10.820 1.00 80.19 85 LEU A N 1
ATOM 637 C CA . LEU A 1 85 ? 1.349 12.975 -10.714 1.00 80.19 85 LEU A CA 1
ATOM 638 C C . LEU A 1 85 ? 0.405 13.358 -11.864 1.00 80.19 85 LEU A C 1
ATOM 640 O O . LEU A 1 85 ? -0.592 14.051 -11.646 1.00 80.19 85 LEU A O 1
ATOM 644 N N . THR A 1 86 ? 0.709 12.921 -13.089 1.00 80.62 86 THR A N 1
ATOM 645 C CA . THR A 1 86 ? -0.104 13.216 -14.279 1.00 80.62 86 THR A CA 1
ATOM 646 C C . THR A 1 86 ? -1.440 12.489 -14.215 1.00 80.62 86 THR A C 1
ATOM 648 O O . THR A 1 86 ? -2.492 13.121 -14.336 1.00 80.62 86 THR A O 1
ATOM 651 N N . ASP A 1 87 ? -1.410 11.183 -13.954 1.00 82.56 87 ASP A N 1
ATOM 652 C CA . ASP A 1 87 ? -2.599 10.347 -13.844 1.00 82.56 87 ASP A CA 1
ATOM 653 C C . ASP A 1 87 ? -3.455 10.785 -12.644 1.00 82.56 87 ASP A C 1
ATOM 655 O O . ASP A 1 87 ? -4.677 10.733 -12.729 1.00 82.56 87 ASP A O 1
ATOM 659 N N . ARG A 1 88 ? -2.881 11.372 -11.581 1.00 81.12 88 ARG A N 1
ATOM 660 C CA . ARG A 1 88 ? -3.597 11.994 -10.442 1.00 81.12 88 ARG A CA 1
ATOM 661 C C . ARG A 1 88 ? -3.969 13.465 -10.648 1.00 81.12 88 ARG A C 1
ATOM 663 O O . ARG A 1 88 ? -4.855 13.966 -9.957 1.00 81.12 88 ARG A O 1
ATOM 670 N N . GLY A 1 89 ? -3.528 14.097 -11.733 1.00 82.25 89 GLY A N 1
ATOM 671 C CA . GLY A 1 89 ? -3.905 15.472 -12.090 1.00 82.25 89 GLY A CA 1
ATOM 672 C C . GLY A 1 89 ? -3.337 16.506 -11.117 1.00 82.25 89 GLY A C 1
ATOM 673 O O . GLY A 1 89 ? -3.958 17.540 -10.862 1.00 82.25 89 GLY A O 1
ATOM 674 N N . GLU A 1 90 ? -2.183 16.210 -10.526 1.00 82.88 90 GLU A N 1
ATOM 675 C CA . GLU A 1 90 ? -1.566 17.049 -9.511 1.00 82.88 90 GLU A CA 1
ATOM 676 C C . GLU A 1 90 ? -0.957 18.319 -10.106 1.00 82.88 90 GLU A C 1
ATOM 678 O O . GLU A 1 90 ? -0.290 18.296 -11.136 1.00 82.88 90 GLU A O 1
ATOM 683 N N . LYS A 1 91 ? -1.101 19.453 -9.407 1.00 81.62 91 LYS A N 1
ATOM 684 C CA . LYS A 1 91 ? -0.512 20.733 -9.846 1.00 81.62 91 LYS A CA 1
ATOM 685 C C . LYS A 1 91 ? 1.012 20.695 -9.925 1.00 81.62 91 LYS A C 1
ATOM 687 O O . LYS A 1 91 ? 1.575 21.361 -10.785 1.00 81.62 91 LYS A O 1
ATOM 692 N N . ARG A 1 92 ? 1.660 19.891 -9.072 1.00 75.44 92 ARG A N 1
ATOM 693 C CA . ARG A 1 92 ? 3.108 19.643 -9.123 1.00 75.44 92 ARG A CA 1
ATOM 694 C C . ARG A 1 92 ? 3.538 19.056 -10.461 1.00 75.44 92 ARG A C 1
ATOM 696 O O . ARG A 1 92 ? 4.679 19.265 -10.859 1.00 75.44 92 ARG A O 1
ATOM 703 N N . ALA A 1 93 ? 2.633 18.401 -11.192 1.00 75.31 93 ALA A N 1
ATOM 704 C CA . ALA A 1 93 ? 2.925 17.996 -12.551 1.00 75.31 93 ALA A CA 1
ATOM 705 C C . ALA A 1 93 ? 3.302 19.224 -13.423 1.00 75.31 93 ALA A C 1
ATOM 707 O O . ALA A 1 93 ? 4.258 19.215 -14.174 1.00 75.31 93 ALA A O 1
ATOM 708 N N . ALA A 1 94 ? 2.682 20.391 -13.273 1.00 73.75 94 ALA A N 1
ATOM 709 C CA . ALA A 1 94 ? 3.123 21.549 -14.064 1.00 73.75 94 ALA A CA 1
ATOM 710 C C . ALA A 1 94 ? 4.594 21.970 -13.798 1.00 73.75 94 ALA A C 1
ATOM 712 O O . ALA A 1 94 ? 5.206 22.625 -14.640 1.00 73.75 94 ALA A O 1
ATOM 713 N N . GLU A 1 95 ? 5.160 21.596 -12.646 1.00 78.94 95 GLU A N 1
ATOM 714 C CA . GLU A 1 95 ? 6.510 21.968 -12.209 1.00 78.94 95 GLU A CA 1
ATOM 715 C C . GLU A 1 95 ? 7.578 20.942 -12.613 1.00 78.94 95 GLU A C 1
ATOM 717 O O . GLU A 1 95 ? 8.707 21.320 -12.935 1.00 78.94 95 GLU A O 1
ATOM 722 N N . TYR A 1 96 ? 7.245 19.648 -12.643 1.00 69.44 96 TYR A N 1
ATOM 723 C CA . TYR A 1 96 ? 8.153 18.644 -13.189 1.00 69.44 96 TYR A CA 1
ATOM 724 C C . TYR A 1 96 ? 8.055 18.670 -14.715 1.00 69.44 96 TYR A C 1
ATOM 726 O O . TYR A 1 96 ? 7.048 18.315 -15.306 1.00 69.44 96 TYR A O 1
ATOM 734 N N . SER A 1 97 ? 9.117 19.077 -15.400 1.00 60.25 97 SER A N 1
ATOM 735 C CA . SER A 1 97 ? 9.166 18.875 -16.849 1.00 60.25 97 SER A CA 1
ATOM 736 C C . SER A 1 97 ? 9.459 17.397 -17.119 1.00 60.25 97 SER A C 1
ATOM 738 O O . SER A 1 97 ? 10.540 16.936 -16.727 1.00 60.25 97 SER A O 1
ATOM 740 N N . PRO A 1 98 ? 8.553 16.629 -17.759 1.00 60.75 98 PRO A N 1
ATOM 741 C CA . PRO A 1 98 ? 8.880 15.272 -18.152 1.00 60.75 98 PRO A CA 1
ATOM 742 C C . PRO A 1 98 ? 10.090 15.319 -19.072 1.00 60.75 98 PRO A C 1
ATOM 744 O O . PRO A 1 98 ? 10.189 16.164 -19.967 1.00 60.75 98 PRO A O 1
ATOM 747 N N . ARG A 1 99 ? 11.026 14.393 -18.866 1.00 64.06 99 ARG A N 1
ATOM 748 C CA . ARG A 1 99 ? 12.031 14.152 -19.896 1.00 64.06 99 ARG A CA 1
ATOM 749 C C . ARG A 1 99 ? 11.276 13.703 -21.134 1.00 64.06 99 ARG A C 1
ATOM 751 O O . ARG A 1 99 ? 10.366 12.894 -21.028 1.00 64.06 99 ARG A O 1
ATOM 758 N N . HIS A 1 100 ? 11.646 14.219 -22.298 1.00 62.94 100 HIS A N 1
ATOM 759 C CA . HIS A 1 100 ? 11.066 13.742 -23.550 1.00 62.94 100 HIS A CA 1
ATOM 760 C C . HIS A 1 100 ? 11.596 12.352 -23.932 1.00 62.94 100 HIS A C 1
ATOM 762 O O . HIS A 1 100 ? 10.959 11.675 -24.739 1.00 62.94 100 HIS A O 1
ATOM 768 N N . HIS A 1 101 ? 12.714 11.903 -23.328 1.00 67.62 101 HIS A N 1
ATOM 769 C CA . HIS A 1 101 ? 13.364 10.632 -23.660 1.00 67.62 101 HIS A CA 1
ATOM 770 C C . HIS A 1 101 ? 14.119 9.961 -22.483 1.00 67.62 101 HIS A C 1
ATOM 772 O O . HIS A 1 101 ? 14.783 10.677 -21.727 1.00 67.62 101 HIS A O 1
ATOM 778 N N . ARG A 1 102 ? 14.115 8.606 -22.415 1.00 71.12 102 ARG A N 1
ATOM 779 C CA . ARG A 1 102 ? 14.902 7.772 -21.456 1.00 71.12 102 ARG A CA 1
ATOM 780 C C . ARG A 1 102 ? 16.224 7.344 -22.023 1.00 71.12 102 ARG A C 1
ATOM 782 O O . ARG A 1 102 ? 16.217 6.788 -23.111 1.00 71.12 102 ARG A O 1
ATOM 789 N N . ASP A 1 103 ? 17.279 7.363 -21.223 1.00 76.56 103 ASP A N 1
ATOM 790 C CA . ASP A 1 103 ? 18.518 6.656 -21.543 1.00 76.56 103 ASP A CA 1
ATOM 791 C C . ASP A 1 103 ? 18.306 5.131 -21.531 1.00 76.56 103 ASP A C 1
ATOM 793 O O . ASP A 1 103 ? 18.016 4.524 -20.500 1.00 76.56 103 ASP A O 1
ATOM 797 N N . ILE A 1 104 ? 18.472 4.507 -22.692 1.00 79.38 104 ILE A N 1
ATOM 798 C CA . ILE A 1 104 ? 18.581 3.053 -22.856 1.00 79.38 104 ILE A CA 1
ATOM 799 C C . ILE A 1 104 ? 20.013 2.616 -22.557 1.00 79.38 104 ILE A C 1
ATOM 801 O O . ILE A 1 104 ? 20.241 1.625 -21.872 1.00 79.38 104 ILE A O 1
ATOM 805 N N . CYS A 1 105 ? 20.975 3.379 -23.071 1.00 83.69 105 CYS A N 1
ATOM 806 C CA . CYS A 1 105 ? 22.399 3.134 -22.931 1.00 83.69 105 CYS A CA 1
ATOM 807 C C . CYS A 1 105 ? 23.120 4.479 -22.834 1.00 83.69 105 CYS A C 1
ATOM 809 O O . CYS A 1 105 ? 22.764 5.418 -23.549 1.00 83.69 105 CYS A O 1
ATOM 811 N N . ARG A 1 106 ? 24.135 4.564 -21.971 1.00 88.31 106 ARG A N 1
ATOM 812 C CA . ARG A 1 106 ? 25.003 5.735 -21.835 1.00 88.31 106 ARG A CA 1
ATOM 813 C C . ARG A 1 106 ? 26.461 5.293 -21.838 1.00 88.31 106 ARG A C 1
ATOM 815 O O . ARG A 1 106 ? 26.840 4.414 -21.070 1.00 88.31 106 ARG A O 1
ATOM 822 N N . VAL A 1 107 ? 27.272 5.921 -22.682 1.00 87.81 107 VAL A N 1
ATOM 823 C CA . VAL A 1 107 ? 28.691 5.602 -22.872 1.00 87.81 107 VAL A CA 1
ATOM 824 C C . VAL A 1 107 ? 29.511 6.885 -22.838 1.00 87.81 107 VAL A C 1
ATOM 826 O O . VAL A 1 107 ? 29.090 7.917 -23.355 1.00 87.81 107 VAL A O 1
ATOM 829 N N . TYR A 1 108 ? 30.703 6.809 -22.255 1.00 89.31 108 TYR A N 1
ATOM 830 C CA . TYR A 1 108 ? 31.688 7.885 -22.274 1.00 89.31 108 TYR A CA 1
ATOM 831 C C . TYR A 1 108 ? 32.870 7.456 -23.140 1.00 89.31 108 TYR A C 1
ATOM 833 O O . TYR A 1 108 ? 33.424 6.377 -22.943 1.00 89.31 108 TYR A O 1
ATOM 841 N N . THR A 1 109 ? 33.264 8.296 -24.092 1.00 87.06 109 THR A N 1
ATOM 842 C CA . THR A 1 109 ? 34.432 8.069 -24.951 1.00 87.06 109 THR A CA 1
ATOM 843 C C . THR A 1 109 ? 35.366 9.268 -24.910 1.00 87.06 109 THR A C 1
ATOM 845 O O . THR A 1 109 ? 34.932 10.395 -24.685 1.00 87.06 109 THR A O 1
ATOM 848 N N . GLN A 1 110 ? 36.658 9.039 -25.126 1.00 84.00 110 GLN A N 1
ATOM 849 C CA . GLN A 1 110 ? 37.659 10.101 -25.166 1.00 84.00 110 GLN A CA 1
ATOM 850 C C . GLN A 1 110 ? 37.964 10.513 -26.606 1.00 84.00 110 GLN A C 1
ATOM 852 O O . GLN A 1 110 ? 38.046 9.680 -27.509 1.00 84.00 110 GLN A O 1
ATOM 857 N N . ARG A 1 111 ? 38.163 11.814 -26.810 1.00 81.56 111 ARG A N 1
ATOM 858 C CA . ARG A 1 111 ? 38.698 12.411 -28.033 1.00 81.56 111 ARG A CA 1
ATOM 859 C C . ARG A 1 111 ? 40.060 13.004 -27.705 1.00 81.56 111 ARG A C 1
ATOM 861 O O . ARG A 1 111 ? 40.122 13.914 -26.889 1.00 81.56 111 ARG A O 1
ATOM 868 N N . ALA A 1 112 ? 41.115 12.516 -28.349 1.00 78.44 112 ALA A N 1
ATOM 869 C CA . ALA A 1 112 ? 42.463 13.057 -28.182 1.00 78.44 112 ALA A CA 1
ATOM 870 C C . ALA A 1 112 ? 42.652 14.391 -28.933 1.00 78.44 112 ALA A C 1
ATOM 872 O O . ALA A 1 112 ? 42.064 14.601 -30.002 1.00 78.44 112 ALA A O 1
ATOM 873 N N . ALA A 1 113 ? 43.514 15.265 -28.413 1.00 75.75 113 ALA A N 1
ATOM 874 C CA . ALA A 1 113 ? 43.943 16.502 -29.055 1.00 75.75 113 ALA A CA 1
ATOM 875 C C . ALA A 1 113 ? 44.511 16.226 -30.458 1.00 75.75 113 ALA A C 1
ATOM 877 O O . ALA A 1 113 ? 45.186 15.221 -30.684 1.00 75.75 113 ALA A O 1
ATOM 878 N N . ASN A 1 114 ? 44.243 17.116 -31.419 1.00 68.06 114 ASN A N 1
ATOM 879 C CA . ASN A 1 114 ? 44.674 16.994 -32.823 1.00 68.06 114 ASN A CA 1
ATOM 880 C C . ASN A 1 114 ? 44.175 15.746 -33.587 1.00 68.06 114 ASN A C 1
ATOM 882 O O . ASN A 1 114 ? 44.540 15.563 -34.750 1.00 68.06 114 ASN A O 1
ATOM 886 N N . ASN A 1 115 ? 43.313 14.908 -32.998 1.00 68.62 115 ASN A N 1
ATOM 887 C CA . ASN A 1 115 ? 42.670 13.810 -33.712 1.00 68.62 115 ASN A CA 1
ATOM 888 C C . ASN A 1 115 ? 41.405 14.313 -34.427 1.00 68.62 115 ASN A C 1
ATOM 890 O O . ASN A 1 115 ? 40.389 14.593 -33.794 1.00 68.62 115 ASN A O 1
ATOM 894 N N . ALA A 1 116 ? 41.476 14.432 -35.755 1.00 64.38 116 ALA A N 1
ATOM 895 C CA . ALA A 1 116 ? 40.345 14.787 -36.623 1.00 64.38 116 ALA A CA 1
ATOM 896 C C . ALA A 1 116 ? 39.667 13.553 -37.263 1.00 64.38 116 ALA A C 1
ATOM 898 O O . ALA A 1 116 ? 38.926 13.678 -38.242 1.00 64.38 116 ALA A O 1
ATOM 899 N N . GLY A 1 117 ? 39.967 12.347 -36.764 1.00 75.12 117 GLY A N 1
ATOM 900 C CA . GLY A 1 117 ? 39.363 11.104 -37.234 1.00 75.12 117 GLY A CA 1
ATOM 901 C C . GLY A 1 117 ? 37.873 10.999 -36.874 1.00 75.12 117 GLY A C 1
ATOM 902 O O . GLY A 1 117 ? 37.434 11.583 -35.880 1.00 75.12 117 GLY A O 1
ATOM 903 N N . PRO A 1 118 ? 37.071 10.261 -37.664 1.00 83.25 118 PRO A N 1
ATOM 904 C CA . PRO A 1 118 ? 35.673 10.030 -37.335 1.00 83.25 118 PRO A CA 1
ATOM 905 C C . PRO A 1 118 ? 35.552 9.180 -36.065 1.00 83.25 118 PRO A C 1
ATOM 907 O O . PRO A 1 118 ? 36.173 8.124 -35.946 1.00 83.25 118 PRO A O 1
ATOM 910 N N . LEU A 1 119 ? 34.705 9.613 -35.135 1.00 86.44 119 LEU A N 1
ATOM 911 C CA . LEU A 1 119 ? 34.296 8.806 -33.993 1.00 86.44 119 LEU A CA 1
ATOM 912 C C . LEU A 1 119 ? 33.233 7.815 -34.467 1.00 86.44 119 LEU A C 1
ATOM 914 O O . LEU A 1 119 ? 32.141 8.232 -34.845 1.00 86.44 119 LEU A O 1
ATOM 918 N N . THR A 1 120 ? 33.545 6.520 -34.450 1.00 87.69 120 THR A N 1
ATOM 919 C CA . THR A 1 120 ? 32.573 5.462 -34.758 1.00 87.69 120 THR A CA 1
ATOM 920 C C . THR A 1 120 ? 32.288 4.647 -33.510 1.00 87.69 120 THR A C 1
ATOM 922 O O . THR A 1 120 ? 33.208 4.099 -32.909 1.00 87.69 120 THR A O 1
ATOM 925 N N . VAL A 1 121 ? 31.017 4.570 -33.130 1.00 87.38 121 VAL A N 1
ATOM 926 C CA . VAL A 1 121 ? 30.543 3.832 -31.959 1.00 87.38 121 VAL A CA 1
ATOM 927 C C . VAL A 1 121 ? 29.363 2.969 -32.379 1.00 87.38 121 VAL A C 1
ATOM 929 O O . VAL A 1 121 ? 28.464 3.442 -33.072 1.00 87.38 121 VAL A O 1
ATOM 932 N N . ALA A 1 122 ? 29.375 1.706 -31.966 1.00 88.00 122 ALA A N 1
ATO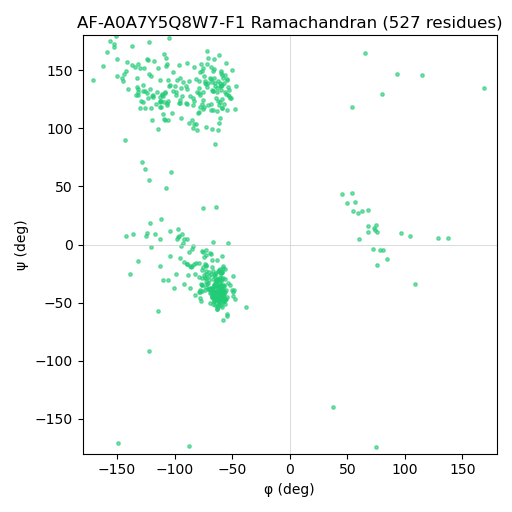M 933 C CA . ALA A 1 122 ? 28.231 0.814 -32.071 1.00 88.00 122 ALA A CA 1
ATOM 934 C C . ALA A 1 122 ? 27.697 0.553 -30.660 1.00 88.00 122 ALA A C 1
ATOM 936 O O . ALA A 1 122 ? 28.460 0.201 -29.761 1.00 88.00 122 ALA A O 1
ATOM 937 N N . PHE A 1 123 ? 26.401 0.763 -30.475 1.00 86.19 123 PHE A N 1
ATOM 938 C CA . PHE A 1 123 ? 25.679 0.452 -29.252 1.00 86.19 123 PHE A CA 1
ATOM 939 C C . PHE A 1 123 ? 24.914 -0.837 -29.492 1.00 86.19 123 PHE A C 1
ATOM 941 O O . PHE A 1 123 ? 23.992 -0.836 -30.305 1.00 86.19 123 PHE A O 1
ATOM 948 N N . ASP A 1 124 ? 25.293 -1.900 -28.793 1.00 88.12 124 ASP A N 1
ATOM 949 C CA . ASP A 1 124 ? 24.432 -3.066 -28.632 1.00 88.12 124 ASP A CA 1
ATOM 950 C C . ASP A 1 124 ? 23.338 -2.683 -27.630 1.00 88.12 124 ASP A C 1
ATOM 952 O O . ASP A 1 124 ? 23.637 -2.239 -26.514 1.00 88.12 124 ASP A O 1
ATOM 956 N N . LEU A 1 125 ? 22.084 -2.708 -28.069 1.00 85.31 125 LEU A N 1
ATOM 957 C CA . LEU A 1 125 ? 20.942 -2.299 -27.261 1.00 85.31 125 LEU A CA 1
ATOM 958 C C . LEU A 1 125 ? 20.152 -3.535 -26.862 1.00 85.31 125 LEU A C 1
ATOM 960 O O . LEU A 1 125 ? 20.095 -4.484 -27.635 1.00 85.31 125 LEU A O 1
ATOM 964 N N . PRO A 1 126 ? 19.433 -3.481 -25.731 1.00 86.69 126 PRO A N 1
ATOM 965 C CA . PRO A 1 126 ? 18.308 -4.371 -25.556 1.00 86.69 126 PRO A CA 1
ATOM 966 C C . PRO A 1 126 ? 17.378 -4.258 -26.760 1.00 86.69 126 PRO A C 1
ATOM 968 O O . PRO A 1 126 ? 16.972 -3.134 -27.075 1.00 86.69 126 PRO A O 1
ATOM 971 N N . ASP A 1 127 ? 17.048 -5.373 -27.409 1.00 91.25 127 ASP A N 1
ATOM 972 C CA . ASP A 1 127 ? 16.238 -5.378 -28.622 1.00 91.25 127 ASP A CA 1
ATOM 973 C C . ASP A 1 127 ? 14.919 -4.618 -28.377 1.00 91.25 127 ASP A C 1
ATOM 975 O O . ASP A 1 127 ? 14.186 -4.840 -27.404 1.00 91.25 127 ASP A O 1
ATOM 979 N N . LEU A 1 128 ? 14.619 -3.677 -29.271 1.00 88.88 128 LEU A N 1
ATOM 980 C CA . LEU A 1 128 ? 13.444 -2.810 -29.205 1.00 88.88 128 LEU A CA 1
ATOM 981 C C . LEU A 1 128 ? 12.514 -3.100 -30.370 1.00 88.88 128 LEU A C 1
ATOM 983 O O . LEU A 1 128 ? 12.970 -3.436 -31.460 1.00 88.88 128 LEU A O 1
ATOM 987 N N . VAL A 1 129 ? 11.222 -2.857 -30.177 1.00 90.62 129 VAL A N 1
ATOM 988 C CA . VAL A 1 129 ? 10.284 -2.672 -31.283 1.00 90.62 129 VAL A CA 1
ATOM 989 C C . VAL A 1 129 ? 9.887 -1.203 -31.325 1.00 90.62 129 VAL A C 1
ATOM 991 O O . VAL A 1 129 ? 9.412 -0.659 -30.327 1.00 90.62 129 VAL A O 1
ATOM 994 N N . LEU A 1 130 ? 10.119 -0.572 -32.475 1.00 87.12 130 LEU A N 1
ATOM 995 C CA . LEU A 1 130 ? 9.660 0.780 -32.775 1.00 87.12 130 LEU A CA 1
ATOM 996 C C . LEU A 1 130 ? 8.425 0.698 -33.662 1.00 87.12 130 LEU A C 1
ATOM 998 O O . LEU A 1 130 ? 8.441 -0.011 -34.674 1.00 87.12 130 LEU A O 1
ATOM 1002 N N . GLU A 1 131 ? 7.383 1.446 -33.313 1.00 86.75 131 GLU A N 1
ATOM 1003 C CA . GLU A 1 131 ? 6.236 1.649 -34.194 1.00 86.75 131 GLU A CA 1
ATOM 1004 C C . GLU A 1 131 ? 6.602 2.539 -35.392 1.00 86.75 131 GLU A C 1
ATOM 1006 O O . GLU A 1 131 ? 7.602 3.263 -35.388 1.00 86.75 131 GLU A O 1
ATOM 1011 N N . ALA A 1 132 ? 5.795 2.484 -36.453 1.00 84.75 132 ALA A N 1
ATOM 1012 C CA . ALA A 1 132 ? 6.026 3.289 -37.650 1.00 84.75 132 ALA A CA 1
ATOM 1013 C C . ALA A 1 132 ? 6.079 4.792 -37.306 1.00 84.75 132 ALA A C 1
ATOM 1015 O O . ALA A 1 132 ? 5.124 5.360 -36.778 1.00 84.75 132 ALA A O 1
ATOM 1016 N N . GLY A 1 133 ? 7.203 5.441 -37.613 1.00 77.00 133 GLY A N 1
ATOM 1017 C CA . GLY A 1 133 ? 7.454 6.848 -37.298 1.00 77.00 133 GLY A CA 1
ATOM 1018 C C . GLY A 1 133 ? 7.910 7.126 -35.859 1.00 77.00 133 GLY A C 1
ATOM 1019 O O . GLY A 1 133 ? 8.280 8.265 -35.566 1.00 77.00 133 GLY A O 1
ATOM 1020 N N . GLU A 1 134 ? 7.959 6.131 -34.969 1.00 80.25 134 GLU A N 1
ATOM 1021 C CA . GLU A 1 134 ? 8.519 6.294 -33.623 1.00 80.25 134 GLU A CA 1
ATOM 1022 C C . GLU A 1 134 ? 10.023 6.600 -33.709 1.00 80.25 134 GLU A C 1
ATOM 1024 O O . GLU A 1 134 ? 10.749 6.043 -34.536 1.00 80.25 134 GLU A O 1
ATOM 1029 N N . GLY A 1 135 ? 10.479 7.562 -32.904 1.00 76.44 135 GLY A N 1
ATOM 1030 C CA . GLY A 1 135 ? 11.852 8.057 -32.929 1.00 76.44 135 GLY A CA 1
ATOM 1031 C C . GLY A 1 135 ? 12.713 7.438 -31.835 1.00 76.44 135 GLY A C 1
ATOM 1032 O O . GLY A 1 135 ? 12.351 7.469 -30.657 1.00 76.44 135 GLY A O 1
ATOM 1033 N N . LEU A 1 136 ? 13.889 6.952 -32.220 1.00 80.75 136 LEU A N 1
ATOM 1034 C CA . LEU A 1 136 ? 15.006 6.684 -31.328 1.00 80.75 136 LEU A CA 1
ATOM 1035 C C . LEU A 1 136 ? 15.947 7.893 -31.350 1.00 80.75 136 LEU A C 1
ATOM 1037 O O . LEU A 1 136 ? 16.449 8.299 -32.398 1.00 80.75 136 LEU A O 1
ATOM 1041 N N . VAL A 1 137 ? 16.169 8.485 -30.186 1.00 83.00 137 VAL A N 1
ATOM 1042 C CA . VAL A 1 137 ? 17.020 9.658 -30.001 1.00 83.00 137 VAL A CA 1
ATOM 1043 C C . VAL A 1 137 ? 18.413 9.216 -29.584 1.00 83.00 137 VAL A C 1
ATOM 1045 O O . VAL A 1 137 ? 18.585 8.281 -28.824 1.00 83.00 137 VAL A O 1
ATOM 1048 N N . LEU A 1 138 ? 19.437 9.895 -30.057 1.00 84.88 138 LEU A N 1
ATOM 1049 C CA . LEU A 1 138 ? 20.805 9.749 -29.602 1.00 84.88 138 LEU A CA 1
ATOM 1050 C C . LEU A 1 138 ? 21.297 11.139 -29.210 1.00 84.88 138 LEU A C 1
ATOM 1052 O O . LEU A 1 138 ? 21.365 12.041 -30.044 1.00 84.88 138 LEU A O 1
ATOM 1056 N N . GLU A 1 139 ? 21.633 11.316 -27.940 1.00 87.12 139 GLU A N 1
ATOM 1057 C CA . GLU A 1 139 ? 22.223 12.546 -27.430 1.00 87.12 139 GLU A CA 1
ATOM 1058 C C . GLU A 1 139 ? 23.747 12.457 -27.408 1.00 87.12 139 GLU A C 1
ATOM 1060 O O . GLU A 1 139 ? 24.324 11.485 -26.922 1.00 87.12 139 GLU A O 1
ATOM 1065 N N . VAL A 1 140 ? 24.389 13.517 -27.888 1.00 86.62 140 VAL A N 1
ATOM 1066 C CA . VAL A 1 140 ? 25.834 13.736 -27.807 1.00 86.62 140 VAL A CA 1
ATOM 1067 C C . VAL A 1 140 ? 26.077 14.915 -26.871 1.00 86.62 140 VAL A C 1
ATOM 1069 O O . VAL A 1 140 ? 25.573 16.011 -27.114 1.00 86.62 140 VAL A O 1
ATOM 1072 N N . ARG A 1 141 ? 26.854 14.734 -25.802 1.00 88.19 141 ARG A N 1
ATOM 1073 C CA . ARG A 1 141 ? 27.233 15.792 -24.853 1.00 88.19 141 ARG A CA 1
ATOM 1074 C C . ARG A 1 141 ? 28.753 15.854 -24.706 1.00 88.19 141 ARG A C 1
ATOM 1076 O O . ARG A 1 141 ? 29.399 14.834 -24.517 1.00 88.19 141 ARG A O 1
ATOM 1083 N N . CYS A 1 142 ? 29.332 17.047 -24.788 1.00 86.19 142 CYS A N 1
ATOM 1084 C CA . CYS A 1 142 ? 30.775 17.252 -24.673 1.00 86.19 142 CYS A CA 1
ATOM 1085 C C . CYS A 1 142 ? 31.043 18.523 -23.856 1.00 86.19 142 CYS A C 1
ATOM 1087 O O . CYS A 1 142 ? 30.412 19.529 -24.136 1.00 86.19 142 CYS A O 1
ATOM 1089 N N . PRO A 1 143 ? 31.958 18.557 -22.873 1.00 85.81 143 PRO A N 1
ATOM 1090 C CA . PRO A 1 143 ? 32.220 19.771 -22.094 1.00 85.81 143 PRO A CA 1
ATOM 1091 C C . PRO A 1 143 ? 32.712 20.961 -22.922 1.00 85.81 143 PRO A C 1
ATOM 1093 O O . PRO A 1 143 ? 32.488 22.115 -22.554 1.00 85.81 143 PRO A O 1
ATOM 1096 N N . THR A 1 144 ? 33.373 20.690 -24.045 1.00 84.81 144 THR A N 1
ATOM 1097 C CA . THR A 1 144 ? 33.870 21.693 -24.990 1.00 84.81 144 THR A CA 1
ATOM 1098 C C . THR A 1 144 ? 33.029 21.732 -26.259 1.00 84.81 144 THR A C 1
ATOM 1100 O O . THR A 1 144 ? 32.408 20.729 -26.621 1.00 84.81 144 THR A O 1
ATOM 1103 N N . PRO A 1 145 ? 33.008 22.874 -26.969 1.00 84.31 145 PRO A N 1
ATOM 1104 C CA . PRO A 1 145 ? 32.346 22.946 -28.257 1.00 84.31 145 PRO A CA 1
ATOM 1105 C C . PRO A 1 145 ? 32.876 21.912 -29.257 1.00 84.31 145 PRO A C 1
ATOM 1107 O O . PRO A 1 145 ? 34.084 21.783 -29.470 1.00 84.31 145 PRO A O 1
ATOM 1110 N N . LEU A 1 146 ? 31.958 21.196 -29.902 1.00 81.38 146 LEU A N 1
ATOM 1111 C CA . LEU A 1 146 ? 32.259 20.155 -30.881 1.00 81.38 146 LEU A CA 1
ATOM 1112 C C . LEU A 1 146 ? 31.815 20.630 -32.266 1.00 81.38 146 LEU A C 1
ATOM 1114 O O . LEU A 1 146 ? 30.648 20.960 -32.469 1.00 81.38 146 LEU A O 1
ATOM 1118 N N . ARG A 1 147 ? 32.738 20.651 -33.233 1.00 81.75 147 ARG A N 1
ATOM 1119 C CA . ARG A 1 147 ? 32.398 20.835 -34.650 1.00 81.75 147 ARG A CA 1
ATOM 1120 C C . ARG A 1 147 ? 32.141 19.468 -35.266 1.00 81.75 147 ARG A C 1
ATOM 1122 O O . ARG A 1 147 ? 33.040 18.630 -35.259 1.00 81.75 147 ARG A O 1
ATOM 1129 N N . ILE A 1 148 ? 30.947 19.259 -35.797 1.00 81.75 148 ILE A N 1
ATOM 1130 C CA . ILE A 1 148 ? 30.547 18.030 -36.481 1.00 81.75 148 ILE A CA 1
ATOM 1131 C C . ILE A 1 148 ? 30.283 18.369 -37.942 1.00 81.75 148 ILE A C 1
ATOM 1133 O O . ILE A 1 148 ? 29.555 19.312 -38.249 1.00 81.75 148 ILE A O 1
ATOM 1137 N N . ASP A 1 149 ? 30.859 17.586 -38.846 1.00 80.69 149 ASP A N 1
ATOM 1138 C CA . ASP A 1 149 ? 30.527 17.636 -40.264 1.00 80.69 149 ASP A CA 1
ATOM 1139 C C . ASP A 1 149 ? 29.332 16.705 -40.540 1.00 80.69 149 ASP A C 1
ATOM 1141 O O . ASP A 1 149 ? 29.502 15.480 -40.559 1.00 80.69 149 ASP A O 1
ATOM 1145 N N . PRO A 1 150 ? 28.117 17.246 -40.743 1.00 72.62 150 PRO A N 1
ATOM 1146 C CA . PRO A 1 150 ? 26.918 16.435 -40.939 1.00 72.62 150 PRO A CA 1
ATOM 1147 C C . PRO A 1 150 ? 26.945 15.640 -42.249 1.00 72.62 150 PRO A C 1
ATOM 1149 O O . PRO A 1 150 ? 26.279 14.616 -42.341 1.00 72.62 150 PRO A O 1
ATOM 1152 N N . THR A 1 151 ? 27.724 16.066 -43.251 1.00 74.06 151 THR A N 1
ATOM 1153 C CA . THR A 1 151 ? 27.789 15.396 -44.562 1.00 74.06 151 THR A CA 1
ATOM 1154 C C . THR A 1 151 ? 28.610 14.107 -44.528 1.00 74.06 151 THR A C 1
ATOM 1156 O O . THR A 1 151 ? 28.420 13.225 -45.363 1.00 74.06 151 THR A O 1
ATOM 1159 N N . ARG A 1 152 ? 29.501 13.985 -43.536 1.00 79.31 152 ARG A N 1
ATOM 1160 C CA . ARG A 1 152 ? 30.356 12.811 -43.293 1.00 79.31 152 ARG A CA 1
ATOM 1161 C C . ARG A 1 152 ? 30.000 12.063 -42.007 1.00 79.31 152 ARG A C 1
ATOM 1163 O O . ARG A 1 152 ? 30.702 11.127 -41.631 1.00 79.31 152 ARG A O 1
ATOM 1170 N N . SER A 1 153 ? 28.940 12.485 -41.327 1.00 81.75 153 SER A N 1
ATOM 1171 C CA . SER A 1 153 ? 28.416 11.818 -40.139 1.00 81.75 153 SER A CA 1
ATOM 1172 C C . SER A 1 153 ? 27.188 10.985 -40.515 1.00 81.75 153 SER A C 1
ATOM 1174 O O . SER A 1 153 ? 26.446 11.338 -41.430 1.00 81.75 153 SER A O 1
ATOM 1176 N N . SER A 1 154 ? 26.957 9.872 -39.822 1.00 81.88 154 SER A N 1
ATOM 1177 C CA . SER A 1 154 ? 25.786 9.022 -40.045 1.00 81.88 154 SER A CA 1
ATOM 1178 C C . SER A 1 154 ? 25.295 8.382 -38.751 1.00 81.88 154 SER A C 1
ATOM 1180 O O . SER A 1 154 ? 26.095 7.998 -37.901 1.00 81.88 154 SER A O 1
ATOM 1182 N N . LEU A 1 155 ? 23.978 8.256 -38.620 1.00 82.88 155 LEU A N 1
ATOM 1183 C CA . LEU A 1 155 ? 23.306 7.453 -37.605 1.00 82.88 155 LEU A CA 1
ATOM 1184 C C . LEU A 1 155 ? 22.536 6.330 -38.301 1.00 82.88 155 LEU A C 1
ATOM 1186 O O . LEU A 1 155 ? 21.671 6.589 -39.137 1.00 82.88 155 LEU A O 1
ATOM 1190 N N . ARG A 1 156 ? 22.845 5.080 -37.969 1.00 83.81 156 ARG A N 1
ATOM 1191 C CA . ARG A 1 156 ? 22.229 3.904 -38.576 1.00 83.81 156 ARG A CA 1
ATOM 1192 C C . ARG A 1 156 ? 21.603 3.021 -37.509 1.00 83.81 156 ARG A C 1
ATOM 1194 O O . ARG A 1 156 ? 22.259 2.651 -36.542 1.00 83.81 156 ARG A O 1
ATOM 1201 N N . LEU A 1 157 ? 20.351 2.642 -37.740 1.00 87.00 157 LEU A N 1
ATOM 1202 C CA . LEU A 1 157 ? 19.692 1.583 -36.985 1.00 87.00 157 LEU A CA 1
ATOM 1203 C C . LEU A 1 157 ? 20.070 0.234 -37.599 1.00 87.00 157 LEU A C 1
ATOM 1205 O O . LEU A 1 157 ? 19.907 0.020 -38.808 1.00 87.00 157 LEU A O 1
ATOM 1209 N N . GLU A 1 158 ? 20.576 -0.675 -36.778 1.00 90.81 158 GLU A N 1
ATOM 1210 C CA . GLU A 1 158 ? 20.658 -2.083 -37.134 1.00 90.81 158 GLU A CA 1
ATOM 1211 C C . GLU A 1 158 ? 19.310 -2.720 -36.832 1.00 90.81 158 GLU A C 1
ATOM 1213 O O . GLU A 1 158 ? 18.938 -2.935 -35.675 1.00 90.81 158 GLU A O 1
ATOM 1218 N N . THR A 1 159 ? 18.549 -2.952 -37.898 1.00 92.19 159 THR A N 1
ATOM 1219 C CA . THR A 1 159 ? 17.176 -3.425 -37.798 1.00 92.19 159 THR A CA 1
ATOM 1220 C C . THR A 1 159 ? 17.069 -4.934 -37.953 1.00 92.19 159 THR A C 1
ATOM 1222 O O . THR A 1 159 ? 17.883 -5.592 -38.607 1.00 92.19 159 THR A O 1
ATOM 1225 N N . CYS A 1 160 ? 16.015 -5.485 -37.369 1.00 93.81 160 CYS A N 1
ATOM 1226 C CA . CYS A 1 160 ? 15.586 -6.863 -37.531 1.00 93.81 160 CYS A CA 1
ATOM 1227 C C . CYS A 1 160 ? 14.062 -6.919 -37.696 1.00 93.81 160 CYS A C 1
ATOM 1229 O O . CYS A 1 160 ? 13.358 -5.921 -37.532 1.00 93.81 160 CYS A O 1
ATOM 1231 N N . ALA A 1 161 ? 13.534 -8.096 -38.037 1.00 94.81 161 ALA A N 1
ATOM 1232 C CA . ALA A 1 161 ? 12.091 -8.299 -37.988 1.00 94.81 161 ALA A CA 1
ATOM 1233 C C . ALA A 1 161 ? 11.595 -8.080 -36.542 1.00 94.81 161 ALA A C 1
ATOM 1235 O O . ALA A 1 161 ? 12.247 -8.582 -35.624 1.00 94.81 161 ALA A O 1
ATOM 1236 N N . PRO A 1 162 ? 10.449 -7.412 -36.304 1.00 93.62 162 PRO A N 1
ATOM 1237 C CA . PRO A 1 162 ? 9.926 -7.201 -34.949 1.00 93.62 162 PRO A CA 1
ATOM 1238 C C . PRO A 1 162 ? 9.819 -8.490 -34.119 1.00 93.62 162 PRO A C 1
ATOM 1240 O O . PRO A 1 162 ? 10.098 -8.500 -32.925 1.00 93.62 162 PRO A O 1
ATOM 1243 N N . GLN A 1 163 ? 9.493 -9.613 -34.764 1.00 94.50 163 GLN A N 1
ATOM 1244 C CA . GLN A 1 163 ? 9.411 -10.930 -34.127 1.00 94.50 163 GLN A CA 1
ATOM 1245 C C . GLN A 1 163 ? 10.758 -11.404 -33.569 1.00 94.50 163 GLN A C 1
ATOM 1247 O O . GLN A 1 163 ? 10.776 -12.141 -32.589 1.00 94.50 163 GLN A O 1
ATOM 1252 N N . ALA A 1 164 ? 11.870 -10.987 -34.179 1.00 95.31 164 ALA A N 1
ATOM 1253 C CA . ALA A 1 164 ? 13.212 -11.313 -33.713 1.00 95.31 164 ALA A CA 1
ATOM 1254 C C . ALA A 1 164 ? 13.623 -10.476 -32.490 1.00 95.31 164 ALA A C 1
ATOM 1256 O O . ALA A 1 164 ? 14.381 -10.985 -31.678 1.00 95.31 164 ALA A O 1
ATOM 1257 N N . ALA A 1 165 ? 13.096 -9.251 -32.349 1.00 93.69 165 ALA A N 1
ATOM 1258 C CA . ALA A 1 165 ? 13.338 -8.364 -31.203 1.00 93.69 165 ALA A CA 1
ATOM 1259 C C . ALA A 1 165 ? 12.442 -8.664 -29.986 1.00 93.69 165 ALA A C 1
ATOM 1261 O O . ALA A 1 165 ? 12.787 -8.388 -28.835 1.00 93.69 165 ALA A O 1
ATOM 1262 N N . ARG A 1 166 ? 11.270 -9.257 -30.236 1.00 93.44 166 ARG A N 1
ATOM 1263 C CA . ARG A 1 166 ? 10.252 -9.566 -29.222 1.00 93.44 166 ARG A CA 1
ATOM 1264 C C . ARG A 1 166 ? 10.768 -10.306 -27.971 1.00 93.44 166 ARG A C 1
ATOM 1266 O O . ARG A 1 166 ? 10.283 -9.956 -26.895 1.00 93.44 166 ARG A O 1
ATOM 1273 N N . PRO A 1 167 ? 11.699 -11.285 -28.051 1.00 94.75 167 PRO A N 1
ATOM 1274 C CA . PRO A 1 167 ? 12.172 -12.021 -26.874 1.00 94.75 167 PRO A CA 1
ATOM 1275 C C . PRO A 1 167 ? 12.786 -11.151 -25.772 1.00 94.75 167 PRO A C 1
ATOM 1277 O O . PRO A 1 167 ? 12.693 -11.522 -24.606 1.00 94.75 167 PRO A O 1
ATOM 1280 N N . GLU A 1 168 ? 13.370 -10.001 -26.111 1.00 91.00 168 GLU A N 1
ATOM 1281 C CA . GLU A 1 168 ? 13.902 -9.051 -25.127 1.00 91.00 168 GLU A CA 1
ATOM 1282 C C . GLU A 1 168 ? 12.946 -7.877 -24.878 1.00 91.00 168 GLU A C 1
ATOM 1284 O O . GLU A 1 168 ? 12.762 -7.444 -23.735 1.00 91.00 168 GLU A O 1
ATOM 1289 N N . TYR A 1 169 ? 12.275 -7.407 -25.934 1.00 90.81 169 TYR A N 1
ATOM 1290 C CA . TYR A 1 169 ? 11.354 -6.277 -25.858 1.00 90.81 169 TYR A CA 1
ATOM 1291 C C . TYR A 1 169 ? 10.162 -6.536 -24.925 1.00 90.81 169 TYR A C 1
ATOM 1293 O O . TYR A 1 169 ? 9.869 -5.726 -24.040 1.00 90.81 169 TYR A O 1
ATOM 1301 N N . LEU A 1 170 ? 9.480 -7.675 -25.091 1.00 92.81 170 LEU A N 1
ATOM 1302 C CA . LEU A 1 170 ? 8.239 -7.972 -24.372 1.00 92.81 170 LEU A CA 1
ATOM 1303 C C . LEU A 1 170 ? 8.450 -8.120 -22.851 1.00 92.81 170 LEU A C 1
ATOM 1305 O O . LEU A 1 170 ? 7.739 -7.444 -22.104 1.00 92.81 170 LEU A O 1
ATOM 1309 N N . PRO A 1 171 ? 9.430 -8.900 -22.346 1.00 91.94 171 PRO A N 1
ATOM 1310 C CA . PRO A 1 171 ? 9.668 -8.998 -20.902 1.00 91.94 171 PRO A CA 1
ATOM 1311 C C . PRO A 1 171 ? 10.005 -7.654 -20.247 1.00 91.94 171 PRO A C 1
ATOM 1313 O O . PRO A 1 171 ? 9.572 -7.371 -19.125 1.00 91.94 171 PRO A O 1
ATOM 1316 N N . ARG A 1 172 ? 10.752 -6.791 -20.947 1.00 87.44 172 ARG A N 1
ATOM 1317 C CA . ARG A 1 172 ? 11.061 -5.439 -20.469 1.00 87.44 172 ARG A CA 1
ATOM 1318 C C . ARG A 1 172 ? 9.797 -4.589 -20.355 1.00 87.44 172 ARG A C 1
ATOM 1320 O O . ARG A 1 172 ? 9.618 -3.900 -19.349 1.00 87.44 172 ARG A O 1
ATOM 1327 N N . LEU A 1 173 ? 8.935 -4.638 -21.368 1.00 87.88 173 LEU A N 1
ATOM 1328 C CA . LEU A 1 173 ? 7.679 -3.898 -21.384 1.00 87.88 173 LEU A CA 1
ATOM 1329 C C . LEU A 1 173 ? 6.722 -4.383 -20.284 1.00 87.88 173 LEU A C 1
ATOM 1331 O O . LEU A 1 173 ? 6.160 -3.560 -19.560 1.00 87.88 173 LEU A O 1
ATOM 1335 N N . GLU A 1 174 ? 6.604 -5.700 -20.094 1.00 91.81 174 GLU A N 1
ATOM 1336 C CA . GLU A 1 174 ? 5.798 -6.289 -19.019 1.00 91.81 174 GLU A CA 1
ATOM 1337 C C . GLU A 1 174 ? 6.289 -5.832 -17.637 1.00 91.81 174 GLU A C 1
ATOM 1339 O O . GLU A 1 174 ? 5.486 -5.448 -16.784 1.00 91.81 174 GLU A O 1
ATOM 1344 N N . ARG A 1 175 ? 7.609 -5.806 -17.415 1.00 88.50 175 ARG A N 1
ATOM 1345 C CA . ARG A 1 175 ? 8.189 -5.325 -16.153 1.00 88.50 175 ARG A CA 1
ATOM 1346 C C . ARG A 1 175 ? 7.814 -3.871 -15.870 1.00 88.50 175 ARG A C 1
ATOM 1348 O O . ARG A 1 175 ? 7.442 -3.559 -14.743 1.00 88.50 175 ARG A O 1
ATOM 1355 N N . LEU A 1 176 ? 7.907 -2.990 -16.867 1.00 84.94 176 LEU A N 1
ATOM 1356 C CA . LEU A 1 176 ? 7.544 -1.577 -16.709 1.00 84.94 176 LEU A CA 1
ATOM 1357 C C . LEU A 1 176 ? 6.048 -1.402 -16.428 1.00 84.94 176 LEU A C 1
ATOM 1359 O O . LEU A 1 176 ? 5.690 -0.665 -15.514 1.00 84.94 176 LEU A O 1
ATOM 1363 N N . MET A 1 177 ? 5.190 -2.128 -17.149 1.00 90.56 177 MET A N 1
ATOM 1364 C CA . MET A 1 177 ? 3.744 -2.146 -16.910 1.00 90.56 177 MET A CA 1
ATOM 1365 C C . MET A 1 177 ? 3.416 -2.549 -15.466 1.00 90.56 177 MET A C 1
ATOM 1367 O O . MET A 1 177 ? 2.612 -1.895 -14.808 1.00 90.56 177 MET A O 1
ATOM 1371 N N . ARG A 1 178 ? 4.047 -3.612 -14.953 1.00 90.69 178 ARG A N 1
ATOM 1372 C CA . ARG A 1 178 ? 3.813 -4.100 -13.585 1.00 90.69 178 ARG A CA 1
ATOM 1373 C C . ARG A 1 178 ? 4.305 -3.118 -12.523 1.00 90.69 178 ARG A C 1
ATOM 1375 O O . ARG A 1 178 ? 3.631 -2.961 -11.513 1.00 90.69 178 ARG A O 1
ATOM 1382 N N . LEU A 1 179 ? 5.440 -2.456 -12.756 1.00 85.88 179 LEU A N 1
ATOM 1383 C CA . LEU A 1 179 ? 5.956 -1.415 -11.860 1.00 85.88 179 LEU A CA 1
ATOM 1384 C C . LEU A 1 179 ? 5.020 -0.205 -11.802 1.00 85.88 179 LEU A C 1
ATOM 1386 O O . LEU A 1 179 ? 4.691 0.238 -10.709 1.00 85.88 179 LEU A O 1
ATOM 1390 N N . LEU A 1 180 ? 4.552 0.275 -12.959 1.00 85.12 180 LEU A N 1
ATOM 1391 C CA . LEU A 1 180 ? 3.554 1.345 -13.032 1.00 85.12 180 LEU A CA 1
ATOM 1392 C C . LEU A 1 180 ? 2.280 0.957 -12.282 1.00 85.12 180 LEU A C 1
ATOM 1394 O O . LEU A 1 180 ? 1.814 1.700 -11.433 1.00 85.12 180 LEU A O 1
ATOM 1398 N N . TYR A 1 181 ? 1.743 -0.236 -12.541 1.00 88.44 181 TYR A N 1
ATOM 1399 C CA . TYR A 1 181 ? 0.542 -0.695 -11.849 1.00 88.44 181 TYR A CA 1
ATOM 1400 C C . TYR A 1 181 ? 0.735 -0.761 -10.327 1.00 88.44 181 TYR A C 1
ATOM 1402 O O . TYR A 1 181 ? -0.141 -0.324 -9.587 1.00 88.44 181 TYR A O 1
ATOM 1410 N N . SER A 1 182 ? 1.882 -1.269 -9.866 1.00 85.12 182 SER A N 1
ATOM 1411 C CA . SER A 1 182 ? 2.212 -1.336 -8.440 1.00 85.12 182 SER A CA 1
ATOM 1412 C C . SER A 1 182 ? 2.266 0.046 -7.793 1.00 85.12 182 SER A C 1
ATOM 1414 O O . SER A 1 182 ? 1.756 0.202 -6.695 1.00 85.12 182 SER A O 1
ATOM 1416 N N . ALA A 1 183 ? 2.852 1.038 -8.464 1.00 80.31 183 ALA A N 1
ATOM 1417 C CA . ALA A 1 183 ? 3.001 2.384 -7.913 1.00 80.31 183 ALA A CA 1
ATOM 1418 C C . ALA A 1 183 ? 1.683 3.184 -7.893 1.00 80.31 183 ALA A C 1
ATOM 1420 O O . ALA A 1 183 ? 1.476 4.061 -7.059 1.00 80.31 183 ALA A O 1
ATOM 1421 N N . GLU A 1 184 ? 0.753 2.860 -8.794 1.00 79.81 184 GLU A N 1
ATOM 1422 C CA . GLU A 1 184 ? -0.550 3.528 -8.861 1.00 79.81 184 GLU A CA 1
ATOM 1423 C C . GLU A 1 184 ? -1.622 2.876 -7.991 1.00 79.81 184 GLU A C 1
ATOM 1425 O O . GLU A 1 184 ? -2.677 3.472 -7.775 1.00 79.81 184 GLU A O 1
ATOM 1430 N N . THR A 1 185 ? -1.430 1.632 -7.544 1.00 80.25 185 THR A N 1
ATOM 1431 C CA . THR A 1 185 ? -2.553 0.853 -7.012 1.00 80.25 185 THR A CA 1
ATOM 1432 C C . THR A 1 185 ? -3.134 1.428 -5.723 1.00 80.25 185 THR A C 1
ATOM 1434 O O . THR A 1 185 ? -4.347 1.362 -5.551 1.00 80.25 185 THR A O 1
ATOM 1437 N N . GLU A 1 186 ? -2.302 2.013 -4.862 1.00 77.00 186 GLU A N 1
ATOM 1438 C CA . GLU A 1 186 ? -2.696 2.569 -3.563 1.00 77.00 186 GLU A CA 1
ATOM 1439 C C . GLU A 1 186 ? -3.633 3.776 -3.717 1.00 77.00 186 GLU A C 1
ATOM 1441 O O . GLU A 1 186 ? -4.706 3.838 -3.120 1.00 77.00 186 GLU A O 1
ATOM 1446 N N . ALA A 1 187 ? -3.302 4.705 -4.617 1.00 74.06 187 ALA A N 1
ATOM 1447 C CA . ALA A 1 187 ? -4.112 5.901 -4.850 1.00 74.06 187 ALA A CA 1
ATOM 1448 C C . ALA A 1 187 ? -5.383 5.636 -5.672 1.00 74.06 187 ALA A C 1
ATOM 1450 O O . ALA A 1 187 ? -6.181 6.553 -5.886 1.00 74.06 187 ALA A O 1
ATOM 1451 N N . HIS A 1 188 ? -5.566 4.408 -6.171 1.00 76.56 188 HIS A N 1
ATOM 1452 C CA . HIS A 1 188 ? -6.726 3.994 -6.961 1.00 76.56 188 HIS A CA 1
ATOM 1453 C C . HIS A 1 188 ? -7.132 4.992 -8.077 1.00 76.56 188 HIS A C 1
ATOM 1455 O O . HIS A 1 188 ? -8.329 5.246 -8.273 1.00 76.56 188 HIS A O 1
ATOM 1461 N N . PRO A 1 189 ? -6.190 5.570 -8.855 1.00 80.12 189 PRO A N 1
ATOM 1462 C CA . PRO A 1 189 ? -6.493 6.659 -9.789 1.00 80.12 189 PRO A CA 1
ATOM 1463 C C . PRO A 1 189 ? -7.481 6.234 -10.885 1.00 80.12 189 PRO A C 1
ATOM 1465 O O . PRO A 1 189 ? -8.311 7.027 -11.325 1.00 80.12 189 PRO A O 1
ATOM 1468 N N . TYR A 1 190 ? -7.462 4.954 -11.258 1.00 83.75 190 TYR A N 1
ATOM 1469 C CA . TYR A 1 190 ? -8.372 4.342 -12.227 1.00 83.75 190 TYR A CA 1
ATOM 1470 C C . TYR A 1 190 ? -9.814 4.144 -11.713 1.00 83.75 190 TYR A C 1
ATOM 1472 O O . TYR A 1 190 ? -10.689 3.810 -12.504 1.00 83.75 190 TYR A O 1
ATOM 1480 N N . GLY A 1 191 ? -10.098 4.354 -10.421 1.00 76.44 191 GLY A N 1
ATOM 1481 C CA . GLY A 1 191 ? -11.477 4.402 -9.914 1.00 76.44 191 GLY A CA 1
ATOM 1482 C C . GLY A 1 191 ? -12.174 5.727 -10.237 1.00 76.44 191 GLY A C 1
ATOM 1483 O O . GLY A 1 191 ? -13.359 5.762 -10.539 1.00 76.44 191 GLY A O 1
ATOM 1484 N N . SER A 1 192 ? -11.427 6.832 -10.244 1.00 71.81 192 SER A N 1
ATOM 1485 C CA . SER A 1 192 ? -11.997 8.180 -10.373 1.00 71.81 192 SER A CA 1
ATOM 1486 C C . SER A 1 192 ? -11.823 8.810 -11.757 1.00 71.81 192 SER A C 1
ATOM 1488 O O . SER A 1 192 ? -12.402 9.866 -12.025 1.00 71.81 192 SER A O 1
ATOM 1490 N N . LYS A 1 193 ? -11.027 8.196 -12.641 1.00 78.12 193 LYS A N 1
ATOM 1491 C CA . LYS A 1 193 ? -10.610 8.791 -13.918 1.00 78.12 193 LYS A CA 1
ATOM 1492 C C . LYS A 1 193 ? -10.784 7.845 -15.103 1.00 78.12 193 LYS A C 1
ATOM 1494 O O . LYS A 1 193 ? -10.741 6.630 -14.922 1.00 78.12 193 LYS A O 1
ATOM 1499 N N . PRO A 1 194 ? -10.936 8.380 -16.330 1.00 86.50 194 PRO A N 1
ATOM 1500 C CA . PRO A 1 194 ? -10.962 7.568 -17.541 1.00 86.50 194 PRO A CA 1
ATOM 1501 C C . PRO A 1 194 ? -9.638 6.817 -17.725 1.00 86.50 194 PRO A C 1
ATOM 1503 O O . PRO A 1 194 ? -8.628 7.393 -18.131 1.00 86.50 194 PRO A O 1
ATOM 1506 N N . TYR A 1 195 ? -9.638 5.512 -17.442 1.00 88.06 195 TYR A N 1
ATOM 1507 C CA . TYR A 1 195 ? -8.435 4.682 -17.547 1.00 88.06 195 TYR A CA 1
ATOM 1508 C C . TYR A 1 195 ? -7.843 4.669 -18.963 1.00 88.06 195 TYR A C 1
ATOM 1510 O O . TYR A 1 195 ? -6.656 4.403 -19.130 1.00 88.06 195 TYR A O 1
ATOM 1518 N N . GLN A 1 196 ? -8.654 4.939 -19.992 1.00 90.06 196 GLN A N 1
ATOM 1519 C CA . GLN A 1 196 ? -8.229 4.933 -21.390 1.00 90.06 196 GLN A CA 1
ATOM 1520 C C . GLN A 1 196 ? -7.107 5.939 -21.659 1.00 90.06 196 GLN A C 1
ATOM 1522 O O . GLN A 1 196 ? -6.215 5.645 -22.456 1.00 90.06 196 GLN A O 1
ATOM 1527 N N . ASP A 1 197 ? -7.139 7.078 -20.966 1.00 84.56 197 ASP A N 1
ATOM 1528 C CA . ASP A 1 197 ? -6.197 8.181 -21.155 1.00 84.56 197 ASP A CA 1
ATOM 1529 C C . ASP A 1 197 ? -4.921 8.017 -20.317 1.00 84.56 197 ASP A C 1
ATOM 1531 O O . ASP A 1 197 ? -3.890 8.630 -20.630 1.00 84.56 197 ASP A O 1
ATOM 1535 N N . MET A 1 198 ? -4.989 7.160 -19.293 1.00 85.06 198 MET A N 1
ATOM 1536 C CA . MET A 1 198 ? -3.922 6.928 -18.327 1.00 85.06 198 MET A CA 1
ATOM 1537 C C . MET A 1 198 ? -2.700 6.270 -18.958 1.00 85.06 198 MET A C 1
ATOM 1539 O O . MET A 1 198 ? -2.788 5.442 -19.875 1.00 85.06 198 MET A O 1
ATOM 1543 N N . VAL A 1 199 ? -1.541 6.589 -18.392 1.00 85.06 199 VAL A N 1
ATOM 1544 C CA . VAL A 1 199 ? -0.248 6.035 -18.800 1.00 85.06 199 VAL A CA 1
ATOM 1545 C C . VAL A 1 199 ? -0.262 4.512 -18.742 1.00 85.06 199 VAL A C 1
ATOM 1547 O O . VAL A 1 199 ? 0.139 3.851 -19.704 1.00 85.06 199 VAL A O 1
ATOM 1550 N N . ILE A 1 200 ? -0.750 3.949 -17.635 1.00 87.38 200 ILE A N 1
ATOM 1551 C CA . ILE A 1 200 ? -0.756 2.500 -17.416 1.00 87.38 200 ILE A CA 1
ATOM 1552 C C . ILE A 1 200 ? -1.507 1.749 -18.524 1.00 87.38 200 ILE A C 1
ATOM 1554 O O . ILE A 1 200 ? -1.027 0.721 -19.003 1.00 87.38 200 ILE A O 1
ATOM 1558 N N . ASN A 1 201 ? -2.637 2.275 -19.011 1.00 90.56 201 ASN A N 1
ATOM 1559 C CA . ASN A 1 201 ? -3.393 1.623 -20.079 1.00 90.56 201 ASN A CA 1
ATOM 1560 C C . ASN A 1 201 ? -2.606 1.589 -21.396 1.00 90.56 201 ASN A C 1
ATOM 1562 O O . ASN A 1 201 ? -2.662 0.588 -22.103 1.00 90.56 201 ASN A O 1
ATOM 1566 N N . ARG A 1 202 ? -1.809 2.617 -21.715 1.00 87.50 202 ARG A N 1
ATOM 1567 C CA . ARG A 1 202 ? -0.964 2.611 -22.927 1.00 87.50 202 ARG A CA 1
ATOM 1568 C C . ARG A 1 202 ? 0.053 1.471 -22.897 1.00 87.50 202 ARG A C 1
ATOM 1570 O O . ARG A 1 202 ? 0.239 0.793 -23.905 1.00 87.50 202 ARG A O 1
ATOM 1577 N N . TYR A 1 203 ? 0.658 1.212 -21.737 1.00 88.19 203 TYR A N 1
ATOM 1578 C CA . TYR A 1 203 ? 1.558 0.071 -21.544 1.00 88.19 203 TYR A CA 1
ATOM 1579 C C . TYR A 1 203 ? 0.838 -1.262 -21.679 1.00 88.19 203 TYR A C 1
ATOM 1581 O O . TYR A 1 203 ? 1.322 -2.143 -22.384 1.00 88.19 203 TYR A O 1
ATOM 1589 N N . VAL A 1 204 ? -0.327 -1.390 -21.044 1.00 93.25 204 VAL A N 1
ATOM 1590 C CA . VAL A 1 204 ? -1.177 -2.578 -21.165 1.00 93.25 204 VAL A CA 1
ATOM 1591 C C . VAL A 1 204 ? -1.495 -2.860 -22.635 1.00 93.25 204 VAL A C 1
ATOM 1593 O O . VAL A 1 204 ? -1.310 -3.987 -23.084 1.00 93.25 204 VAL A O 1
ATOM 1596 N N . GLN A 1 205 ? -1.886 -1.847 -23.416 1.00 93.00 205 GLN A N 1
ATOM 1597 C CA . GLN A 1 205 ? -2.159 -2.017 -24.846 1.00 93.00 205 GLN A CA 1
ATOM 1598 C C . GLN A 1 205 ? -0.911 -2.424 -25.639 1.00 93.00 205 GLN A C 1
ATOM 1600 O O . GLN A 1 205 ? -1.011 -3.306 -26.488 1.00 93.00 205 GLN A O 1
ATOM 1605 N N . ARG A 1 206 ? 0.268 -1.848 -25.357 1.00 90.75 206 ARG A N 1
ATOM 1606 C CA . ARG A 1 206 ? 1.518 -2.264 -26.020 1.00 90.75 206 ARG A CA 1
ATOM 1607 C C . ARG A 1 206 ? 1.872 -3.724 -25.693 1.00 90.75 206 ARG A C 1
ATOM 1609 O O . ARG A 1 206 ? 2.227 -4.470 -26.598 1.00 90.75 206 ARG A O 1
ATOM 1616 N N . VAL A 1 207 ? 1.723 -4.164 -24.437 1.00 95.06 207 VAL A N 1
ATOM 1617 C CA . VAL A 1 207 ? 1.960 -5.573 -24.059 1.00 95.06 207 VAL A CA 1
ATOM 1618 C C . VAL A 1 207 ? 0.974 -6.493 -24.779 1.00 95.06 207 VAL A C 1
ATOM 1620 O O . VAL A 1 207 ? 1.393 -7.493 -25.353 1.00 95.06 207 VAL A O 1
ATOM 1623 N N . LEU A 1 208 ? -0.314 -6.139 -24.807 1.00 95.88 208 LEU A N 1
ATOM 1624 C CA . LEU A 1 208 ? -1.350 -6.930 -25.479 1.00 95.88 208 LEU A CA 1
ATOM 1625 C C . LEU A 1 208 ? -1.219 -6.929 -27.009 1.00 95.88 208 LEU A C 1
ATOM 1627 O O . LEU A 1 208 ? -1.656 -7.881 -27.650 1.00 95.88 208 LEU A O 1
ATOM 1631 N N . ALA A 1 209 ? -0.606 -5.903 -27.604 1.00 93.31 209 ALA A N 1
ATOM 1632 C CA . ALA A 1 209 ? -0.283 -5.891 -29.028 1.00 93.31 209 ALA A CA 1
ATOM 1633 C C . ALA A 1 209 ? 0.820 -6.907 -29.371 1.00 93.31 209 ALA A C 1
ATOM 1635 O O . ALA A 1 209 ? 0.750 -7.559 -30.414 1.00 93.31 209 ALA A O 1
ATOM 1636 N N . GLU A 1 210 ? 1.812 -7.082 -28.491 1.00 93.31 210 GLU A N 1
ATOM 1637 C CA . GLU A 1 210 ? 2.842 -8.113 -28.656 1.00 93.31 210 GLU A CA 1
ATOM 1638 C C . GLU A 1 210 ? 2.345 -9.505 -28.272 1.00 93.31 210 GLU A C 1
ATOM 1640 O O . GLU A 1 210 ? 2.735 -10.490 -28.894 1.00 93.31 210 GLU A O 1
ATOM 1645 N N . ASP A 1 211 ? 1.549 -9.617 -27.213 1.00 96.00 211 ASP A N 1
ATOM 1646 C CA . ASP A 1 211 ? 1.029 -10.867 -26.671 1.00 96.00 211 ASP A CA 1
ATOM 1647 C C . ASP A 1 211 ? -0.410 -10.682 -26.162 1.00 96.00 211 ASP A C 1
ATOM 1649 O O . ASP A 1 211 ? -0.624 -10.378 -24.984 1.00 96.00 211 ASP A O 1
ATOM 1653 N N . PRO A 1 212 ? -1.421 -10.901 -27.024 1.00 96.31 212 PRO A N 1
ATOM 1654 C CA . PRO A 1 212 ? -2.826 -10.755 -26.642 1.00 96.31 212 PRO A CA 1
ATOM 1655 C C . PRO A 1 212 ? -3.251 -11.670 -25.485 1.00 96.31 212 PRO A C 1
ATOM 1657 O O . PRO A 1 212 ? -4.218 -11.376 -24.782 1.00 96.31 212 PRO A O 1
ATOM 1660 N N . ALA A 1 213 ? -2.535 -12.781 -25.281 1.00 95.56 213 ALA A N 1
ATOM 1661 C CA . ALA A 1 213 ? -2.798 -13.747 -24.223 1.00 95.56 213 ALA A CA 1
ATOM 1662 C C . ALA A 1 213 ? -2.005 -13.461 -22.935 1.00 95.56 213 ALA A C 1
ATOM 1664 O O . ALA A 1 213 ? -2.096 -14.252 -21.994 1.00 95.56 213 ALA A O 1
ATOM 1665 N N . ASN A 1 214 ? -1.256 -12.350 -22.859 1.00 96.69 214 ASN A N 1
ATOM 1666 C CA . ASN A 1 214 ? -0.420 -12.047 -21.701 1.00 96.69 214 ASN A CA 1
ATOM 1667 C C . ASN A 1 214 ? -1.282 -11.968 -20.423 1.00 96.69 214 ASN A C 1
ATOM 1669 O O . ASN A 1 214 ? -2.168 -11.106 -20.328 1.00 96.69 214 ASN A O 1
ATOM 1673 N N . PRO A 1 215 ? -1.053 -12.843 -19.428 1.00 94.19 215 PRO A N 1
ATOM 1674 C CA . PRO A 1 215 ? -1.941 -12.951 -18.276 1.00 94.19 215 PRO A CA 1
ATOM 1675 C C . PRO A 1 215 ? -1.879 -11.714 -17.375 1.00 94.19 215 PRO A C 1
ATOM 1677 O O . PRO A 1 215 ? -2.914 -11.267 -16.881 1.00 94.19 215 PRO A O 1
ATOM 1680 N N . ALA A 1 216 ? -0.694 -11.124 -17.190 1.00 94.44 216 ALA A N 1
ATOM 1681 C CA . ALA A 1 216 ? -0.518 -9.946 -16.344 1.00 94.44 216 ALA A CA 1
ATOM 1682 C C . ALA A 1 216 ? -1.207 -8.715 -16.947 1.00 94.44 216 ALA A C 1
ATOM 1684 O O . ALA A 1 216 ? -1.935 -8.012 -16.246 1.00 94.44 216 ALA A O 1
ATOM 1685 N N . ALA A 1 217 ? -1.035 -8.481 -18.250 1.00 96.00 217 ALA A N 1
ATOM 1686 C CA . ALA A 1 217 ? -1.660 -7.355 -18.934 1.00 96.00 217 ALA A CA 1
ATOM 1687 C C . ALA A 1 217 ? -3.187 -7.479 -18.963 1.00 96.00 217 ALA A C 1
ATOM 1689 O O . ALA A 1 217 ? -3.883 -6.501 -18.697 1.00 96.00 217 ALA A O 1
ATOM 1690 N N . ASN A 1 218 ? -3.717 -8.682 -19.205 1.00 94.44 218 ASN A N 1
ATOM 1691 C CA . ASN A 1 218 ? -5.158 -8.924 -19.143 1.00 94.44 218 ASN A CA 1
ATOM 1692 C C . ASN A 1 218 ? -5.721 -8.707 -17.729 1.00 94.44 218 ASN A C 1
ATOM 1694 O O . ASN A 1 218 ? -6.770 -8.078 -17.585 1.00 94.44 218 ASN A O 1
ATOM 1698 N N . ALA A 1 219 ? -5.028 -9.170 -16.684 1.00 92.06 219 ALA A N 1
ATOM 1699 C CA . ALA A 1 219 ? -5.448 -8.958 -15.298 1.00 92.06 219 ALA A CA 1
ATOM 1700 C C . ALA A 1 219 ? -5.463 -7.467 -14.920 1.00 92.06 219 ALA A C 1
ATOM 1702 O O . ALA A 1 219 ? -6.451 -6.980 -14.366 1.00 92.06 219 ALA A O 1
ATOM 1703 N N . ILE A 1 220 ? -4.409 -6.726 -15.279 1.00 93.19 220 ILE A N 1
ATOM 1704 C CA . ILE A 1 220 ? -4.331 -5.279 -15.045 1.00 93.19 220 ILE A CA 1
ATOM 1705 C C . ILE A 1 220 ? -5.417 -4.550 -15.840 1.00 93.19 220 ILE A C 1
ATOM 1707 O O . ILE A 1 220 ? -6.106 -3.709 -15.270 1.00 93.19 220 ILE A O 1
ATOM 1711 N N . LEU A 1 221 ? -5.637 -4.901 -17.114 1.00 92.94 221 LEU A N 1
ATOM 1712 C CA . LEU A 1 221 ? -6.711 -4.321 -17.925 1.00 92.94 221 LEU A CA 1
ATOM 1713 C C . LEU A 1 221 ? -8.075 -4.522 -17.266 1.00 92.94 221 LEU A C 1
ATOM 1715 O O . LEU A 1 221 ? -8.861 -3.582 -17.183 1.00 92.94 221 LEU A O 1
ATOM 1719 N N . CYS A 1 222 ? -8.353 -5.737 -16.789 1.00 90.44 222 CYS A N 1
ATOM 1720 C CA . CYS A 1 222 ? -9.594 -6.042 -16.087 1.00 90.44 222 CYS A CA 1
ATOM 1721 C C . CYS A 1 222 ? -9.766 -5.148 -14.856 1.00 90.44 222 CYS A C 1
ATOM 1723 O O . CYS A 1 222 ? -10.836 -4.569 -14.669 1.00 90.44 222 CYS A O 1
ATOM 1725 N N . ARG A 1 223 ? -8.704 -4.958 -14.063 1.00 89.12 223 ARG A N 1
ATOM 1726 C CA . ARG A 1 223 ? -8.736 -4.079 -12.890 1.00 89.12 223 ARG A CA 1
ATOM 1727 C C . ARG A 1 223 ? -8.991 -2.618 -13.257 1.00 89.12 223 ARG A C 1
ATOM 1729 O O . ARG A 1 223 ? -9.934 -2.037 -12.726 1.00 89.12 223 ARG A O 1
ATOM 1736 N N . ILE A 1 224 ? -8.173 -2.032 -14.133 1.00 89.44 224 ILE A N 1
ATOM 1737 C CA . ILE A 1 224 ? -8.244 -0.592 -14.443 1.00 89.44 224 ILE A CA 1
ATOM 1738 C C . ILE A 1 224 ? -9.502 -0.232 -15.239 1.00 89.44 224 ILE A C 1
ATOM 1740 O O . ILE A 1 224 ? -9.998 0.880 -15.127 1.00 89.44 224 ILE A O 1
ATOM 1744 N N . ALA A 1 225 ? -10.044 -1.176 -16.013 1.00 88.94 225 ALA A N 1
ATOM 1745 C CA . ALA A 1 225 ? -11.290 -0.994 -16.750 1.00 88.94 225 ALA A CA 1
ATOM 1746 C C . ALA A 1 225 ? -12.541 -1.383 -15.944 1.00 88.94 225 ALA A C 1
ATOM 1748 O O . ALA A 1 225 ? -13.630 -1.413 -16.518 1.00 88.94 225 ALA A O 1
ATOM 1749 N N . ALA A 1 226 ? -12.388 -1.743 -14.662 1.00 85.75 226 ALA A N 1
ATOM 1750 C CA . ALA A 1 226 ? -13.454 -2.268 -13.806 1.00 85.75 226 ALA A CA 1
ATOM 1751 C C . ALA A 1 226 ? -14.250 -3.422 -14.458 1.00 85.75 226 ALA A C 1
ATOM 1753 O O . ALA A 1 226 ? -15.460 -3.560 -14.280 1.00 85.75 226 ALA A O 1
ATOM 1754 N N . ARG A 1 227 ? -13.567 -4.267 -15.239 1.00 84.19 227 ARG A N 1
ATOM 1755 C CA . ARG A 1 227 ? -14.146 -5.448 -15.884 1.00 84.19 227 ARG A CA 1
ATOM 1756 C C . ARG A 1 227 ? -13.910 -6.655 -14.996 1.00 84.19 227 ARG A C 1
ATOM 1758 O O . ARG A 1 227 ? -12.790 -7.143 -14.886 1.00 84.19 227 ARG A O 1
ATOM 1765 N N . LEU A 1 228 ? -14.976 -7.158 -14.391 1.00 75.00 228 LEU A N 1
ATOM 1766 C CA . LEU A 1 228 ? -14.929 -8.433 -13.687 1.00 75.00 228 LEU A CA 1
ATOM 1767 C C . LEU A 1 228 ? -14.989 -9.565 -14.724 1.00 75.00 228 LEU A C 1
ATOM 1769 O O . LEU A 1 228 ? -15.976 -9.641 -15.464 1.00 75.00 228 LEU A O 1
ATOM 1773 N N . PRO A 1 229 ? -13.963 -10.431 -14.830 1.00 73.56 229 PRO A N 1
ATOM 1774 C CA . PRO A 1 229 ? -14.050 -11.584 -15.710 1.00 73.56 229 PRO A CA 1
ATOM 1775 C C . PRO A 1 229 ? -15.172 -12.503 -15.219 1.00 73.56 229 PRO A C 1
ATOM 1777 O O . PRO A 1 229 ? -15.277 -12.791 -14.027 1.00 73.56 229 PRO A O 1
ATOM 1780 N N . LEU A 1 230 ? -16.010 -12.978 -16.142 1.00 75.75 230 LEU A N 1
ATOM 1781 C CA . LEU A 1 230 ? -16.975 -14.026 -15.827 1.00 75.75 230 LEU A CA 1
ATOM 1782 C C . LEU A 1 230 ? -16.204 -15.318 -15.564 1.00 75.75 230 LEU A C 1
ATOM 1784 O O . LEU A 1 230 ? -15.555 -15.856 -16.461 1.00 75.75 230 LEU A O 1
ATOM 1788 N N . VAL A 1 231 ? -16.279 -15.810 -14.331 1.00 75.50 231 VAL A N 1
ATOM 1789 C CA . VAL A 1 231 ? -15.675 -17.081 -13.936 1.00 75.50 231 VAL A CA 1
ATOM 1790 C C . VAL A 1 231 ? -16.789 -18.105 -13.768 1.00 75.50 231 VAL A C 1
ATOM 1792 O O . VAL A 1 231 ? -17.723 -17.896 -12.998 1.00 75.50 231 VAL A O 1
ATOM 1795 N N . SER A 1 232 ? -16.687 -19.220 -14.491 1.00 81.44 232 SER A N 1
ATOM 1796 C CA . SER A 1 232 ? -17.531 -20.390 -14.254 1.00 81.44 232 SER A CA 1
ATOM 1797 C C . SER A 1 232 ? -16.838 -21.288 -13.239 1.00 81.44 232 SER A C 1
ATOM 1799 O O . SER A 1 232 ? -15.711 -21.721 -13.473 1.00 81.44 232 SER A O 1
ATOM 1801 N N . ILE A 1 233 ? -17.505 -21.563 -12.121 1.00 83.56 233 ILE A N 1
ATOM 1802 C CA . ILE A 1 233 ? -16.978 -22.413 -11.052 1.00 83.56 233 ILE A CA 1
ATOM 1803 C C . ILE A 1 233 ? -17.905 -23.616 -10.901 1.00 83.56 233 ILE A C 1
ATOM 1805 O O . ILE A 1 233 ? -19.115 -23.462 -10.732 1.00 83.56 233 ILE A O 1
ATOM 1809 N N . GLU A 1 234 ? -17.342 -24.820 -10.960 1.00 89.38 234 GLU A N 1
ATOM 1810 C CA . GLU A 1 234 ? -18.087 -26.043 -10.671 1.00 89.38 234 GLU A CA 1
ATOM 1811 C C . GLU A 1 234 ? -18.361 -26.159 -9.169 1.00 89.38 234 GLU A C 1
ATOM 1813 O O . GLU A 1 234 ? -17.483 -25.896 -8.347 1.00 89.38 234 GLU A O 1
ATOM 1818 N N . ARG A 1 235 ? -19.576 -26.577 -8.798 1.00 89.88 235 ARG A N 1
ATOM 1819 C CA . ARG A 1 235 ? -19.954 -26.776 -7.395 1.00 89.88 235 ARG A CA 1
ATOM 1820 C C . ARG A 1 235 ? -19.101 -27.888 -6.769 1.00 89.88 235 ARG A C 1
ATOM 1822 O O . ARG A 1 235 ? -19.264 -29.047 -7.156 1.00 89.88 235 ARG A O 1
ATOM 1829 N N . PRO A 1 236 ? -18.248 -27.594 -5.770 1.00 90.75 236 PRO A N 1
ATOM 1830 C CA . PRO A 1 236 ? -17.416 -28.625 -5.171 1.00 90.75 236 PRO A CA 1
ATOM 1831 C C . PRO A 1 236 ? -18.213 -29.518 -4.205 1.00 90.75 236 PRO A C 1
ATOM 1833 O O . PRO A 1 236 ? -19.188 -29.099 -3.591 1.00 90.75 236 PRO A O 1
ATOM 1836 N N . GLY A 1 237 ? -17.750 -30.750 -3.995 1.00 88.94 237 GLY A N 1
ATOM 1837 C CA . GLY A 1 237 ? -18.273 -31.634 -2.945 1.00 88.94 237 GLY A CA 1
ATOM 1838 C C . GLY A 1 237 ? -19.649 -32.271 -3.228 1.00 88.94 237 GLY A C 1
ATOM 1839 O O . GLY A 1 237 ? -20.187 -32.169 -4.329 1.00 88.94 237 GLY A O 1
ATOM 1840 N N . PRO A 1 238 ? -20.223 -32.992 -2.243 1.00 92.88 238 PRO A N 1
ATOM 1841 C CA . PRO A 1 238 ? -21.421 -33.810 -2.446 1.00 92.88 238 PRO A CA 1
ATOM 1842 C C . PRO A 1 238 ? -22.673 -32.981 -2.745 1.00 92.88 238 PRO A C 1
ATOM 1844 O O . PRO A 1 238 ? -22.931 -31.980 -2.073 1.00 92.88 238 PRO A O 1
ATOM 1847 N N . ALA A 1 239 ? -23.509 -33.445 -3.679 1.00 92.62 239 ALA A N 1
ATOM 1848 C CA . ALA A 1 239 ? -24.796 -32.816 -4.005 1.00 92.62 239 ALA A CA 1
ATOM 1849 C C . ALA A 1 239 ? -25.765 -32.740 -2.807 1.00 92.62 239 ALA A C 1
ATOM 1851 O O . ALA A 1 239 ? -26.626 -31.871 -2.767 1.00 92.62 239 ALA A O 1
ATOM 1852 N N . SER A 1 240 ? -25.606 -33.625 -1.816 1.00 95.31 240 SER A N 1
ATOM 1853 C CA . SER A 1 240 ? -26.428 -33.665 -0.602 1.00 95.31 240 SER A CA 1
ATOM 1854 C C . SER A 1 240 ? -26.050 -32.624 0.457 1.00 95.31 240 SER A C 1
ATOM 1856 O O . SER A 1 240 ? -26.820 -32.408 1.391 1.00 95.31 240 SER A O 1
ATOM 1858 N N . ALA A 1 241 ? -24.867 -32.007 0.367 1.00 95.06 241 ALA A N 1
ATOM 1859 C CA . ALA A 1 241 ? -24.463 -30.959 1.301 1.00 95.06 241 ALA A CA 1
ATOM 1860 C C . ALA A 1 241 ? -25.213 -29.654 0.981 1.00 95.06 241 ALA A C 1
ATOM 1862 O O . ALA A 1 241 ? -25.434 -29.379 -0.196 1.00 95.06 241 ALA A O 1
ATOM 1863 N N . PRO A 1 242 ? -25.587 -28.826 1.970 1.00 91.31 242 PRO A N 1
ATOM 1864 C CA . PRO A 1 242 ? -26.237 -27.550 1.693 1.00 91.31 242 PRO A CA 1
ATOM 1865 C C . PRO A 1 242 ? -25.265 -26.566 1.027 1.00 91.31 242 PRO A C 1
ATOM 1867 O O . PRO A 1 242 ? -24.086 -26.500 1.387 1.00 91.31 242 PRO A O 1
ATOM 1870 N N . ASP A 1 243 ? -25.768 -25.769 0.083 1.00 86.25 243 ASP A N 1
ATOM 1871 C CA . ASP A 1 243 ? -24.945 -24.878 -0.747 1.00 86.25 243 ASP A CA 1
ATOM 1872 C C . ASP A 1 243 ? -24.124 -23.875 0.062 1.00 86.25 243 ASP A C 1
ATOM 1874 O O . ASP A 1 243 ? -22.951 -23.667 -0.236 1.00 86.25 243 ASP A O 1
ATOM 1878 N N . TRP A 1 244 ? -24.690 -23.304 1.129 1.00 84.81 244 TRP A N 1
ATOM 1879 C CA . TRP A 1 244 ? -23.964 -22.354 1.976 1.00 84.81 244 TRP A CA 1
ATOM 1880 C C . TRP A 1 244 ? -22.695 -22.971 2.587 1.00 84.81 244 TRP A C 1
ATOM 1882 O O . TRP A 1 244 ? -21.674 -22.297 2.697 1.00 84.81 244 TRP A O 1
ATOM 1892 N N . ALA A 1 245 ? -22.728 -24.260 2.946 1.00 88.44 245 ALA A N 1
ATOM 1893 C CA . ALA A 1 245 ? -21.587 -24.946 3.546 1.00 88.44 245 ALA A CA 1
ATOM 1894 C C . ALA A 1 245 ? -20.534 -25.289 2.487 1.00 88.44 245 ALA A C 1
ATOM 1896 O O . ALA A 1 245 ? -19.334 -25.142 2.724 1.00 88.44 245 ALA A O 1
ATOM 1897 N N . VAL A 1 246 ? -20.990 -25.715 1.306 1.00 92.50 246 VAL A N 1
ATOM 1898 C CA . VAL A 1 246 ? -20.136 -26.016 0.154 1.00 92.50 246 VAL A CA 1
ATOM 1899 C C . VAL A 1 246 ? -19.381 -24.771 -0.304 1.00 92.50 246 VAL A C 1
ATOM 1901 O O . VAL A 1 246 ? -18.149 -24.782 -0.364 1.00 92.50 246 VAL A O 1
ATOM 1904 N N . TRP A 1 247 ? -20.103 -23.684 -0.576 1.00 89.75 247 TRP A N 1
ATOM 1905 C CA . TRP A 1 247 ? -19.513 -22.444 -1.068 1.00 89.75 247 TRP A CA 1
ATOM 1906 C C . TRP A 1 247 ? -18.735 -21.702 0.014 1.00 89.75 247 TRP A C 1
ATOM 1908 O O . TRP A 1 247 ? -17.657 -21.193 -0.278 1.00 89.75 247 TRP A O 1
ATOM 1918 N N . GLY A 1 248 ? -19.195 -21.717 1.270 1.00 88.44 248 GLY A N 1
ATOM 1919 C CA . GLY A 1 248 ? -18.451 -21.142 2.393 1.00 88.44 248 GLY A CA 1
ATOM 1920 C C . GLY A 1 248 ? -17.084 -21.803 2.580 1.00 88.44 248 GLY A C 1
ATOM 1921 O O . GLY A 1 248 ? -16.064 -21.118 2.661 1.00 88.44 248 GLY A O 1
ATOM 1922 N N . ARG A 1 249 ? -17.030 -23.142 2.548 1.00 89.12 249 ARG A N 1
ATOM 1923 C CA . ARG A 1 249 ? -15.761 -23.882 2.595 1.00 89.12 249 ARG A CA 1
ATOM 1924 C C . ARG A 1 249 ? -14.892 -23.610 1.368 1.00 89.12 249 ARG A C 1
ATOM 1926 O O . ARG A 1 249 ? -13.674 -23.519 1.498 1.00 89.12 249 ARG A O 1
ATOM 1933 N N . HIS A 1 250 ? -15.477 -23.515 0.176 1.00 90.75 250 HIS A N 1
ATOM 1934 C CA . HIS A 1 250 ? -14.705 -23.216 -1.028 1.00 90.75 250 HIS A CA 1
ATOM 1935 C C . HIS A 1 250 ? -14.084 -21.817 -0.976 1.00 90.75 250 HIS A C 1
ATOM 1937 O O . HIS A 1 250 ? -12.881 -21.699 -1.198 1.00 90.75 250 HIS A O 1
ATOM 1943 N N . ALA A 1 251 ? -14.862 -20.797 -0.608 1.00 88.50 251 ALA A N 1
ATOM 1944 C CA . ALA A 1 251 ? -14.386 -19.425 -0.455 1.00 88.50 251 ALA A CA 1
ATOM 1945 C C . ALA A 1 251 ? -13.244 -19.338 0.565 1.00 88.50 251 ALA A C 1
ATOM 1947 O O . ALA A 1 251 ? -12.214 -18.730 0.293 1.00 88.50 251 ALA A O 1
ATOM 1948 N N . GLN A 1 252 ? -13.378 -20.028 1.700 1.00 88.31 252 GLN A N 1
ATOM 1949 C CA . GLN A 1 252 ? -12.327 -20.129 2.713 1.00 88.31 252 GLN A CA 1
ATOM 1950 C C . GLN A 1 252 ? -11.031 -20.749 2.164 1.00 88.31 252 GLN A C 1
ATOM 1952 O O . GLN A 1 252 ? -9.941 -20.275 2.478 1.00 88.31 252 GLN A O 1
ATOM 1957 N N . ARG A 1 253 ? -11.130 -21.787 1.321 1.00 90.06 253 ARG A N 1
ATOM 1958 C CA . ARG A 1 253 ? -9.961 -22.405 0.671 1.00 90.06 253 ARG A CA 1
ATOM 1959 C C . ARG A 1 253 ? -9.310 -21.485 -0.354 1.00 90.06 253 ARG A C 1
ATOM 1961 O O . ARG A 1 253 ? -8.087 -21.439 -0.395 1.00 90.06 253 ARG A O 1
ATOM 1968 N N . GLU A 1 254 ? -10.095 -20.772 -1.158 1.00 89.88 254 GLU A N 1
ATOM 1969 C CA . GLU A 1 254 ? -9.556 -19.809 -2.128 1.00 89.88 254 GLU A CA 1
ATOM 1970 C C . GLU A 1 254 ? -8.868 -18.641 -1.431 1.00 89.88 254 GLU A C 1
ATOM 1972 O O . GLU A 1 254 ? -7.775 -18.243 -1.821 1.00 89.88 254 GLU A O 1
ATOM 1977 N N . TRP A 1 255 ? -9.464 -18.149 -0.350 1.00 89.31 255 TRP A N 1
ATOM 1978 C CA . TRP A 1 255 ? -8.870 -17.107 0.469 1.00 89.31 255 TRP A CA 1
ATOM 1979 C C . TRP A 1 255 ? -7.539 -17.551 1.096 1.00 89.31 255 TRP A C 1
ATOM 1981 O O . TRP A 1 255 ? -6.533 -16.859 0.954 1.00 89.31 255 TRP A O 1
ATOM 1991 N N . TYR A 1 256 ? -7.481 -18.752 1.682 1.00 93.00 256 TYR A N 1
ATOM 1992 C CA . TYR A 1 256 ? -6.221 -19.328 2.167 1.00 93.00 256 TYR A CA 1
ATOM 1993 C C . TYR A 1 256 ? -5.199 -19.551 1.039 1.00 93.00 256 TYR A C 1
ATOM 1995 O O . TYR A 1 256 ? -4.013 -19.299 1.233 1.00 93.00 256 TYR A O 1
ATOM 2003 N N . ARG A 1 257 ? -5.636 -19.990 -0.152 1.00 93.25 257 ARG A N 1
ATOM 2004 C CA . ARG A 1 257 ? -4.751 -20.232 -1.306 1.00 93.25 257 ARG A CA 1
ATOM 2005 C C . ARG A 1 257 ? -3.969 -18.980 -1.691 1.00 93.25 257 ARG A C 1
ATOM 2007 O O . ARG A 1 257 ? -2.811 -19.093 -2.083 1.00 93.25 257 ARG A O 1
ATOM 2014 N N . VAL A 1 258 ? -4.585 -17.805 -1.568 1.00 92.00 258 VAL A N 1
ATOM 2015 C CA . VAL A 1 258 ? -3.906 -16.529 -1.806 1.00 92.00 258 VAL A CA 1
ATOM 2016 C C . VAL A 1 258 ? -2.776 -16.332 -0.791 1.00 92.00 258 VAL A C 1
ATOM 2018 O O . VAL A 1 258 ? -1.637 -16.146 -1.207 1.00 92.00 258 VAL A O 1
ATOM 2021 N N . ALA A 1 259 ? -3.046 -16.445 0.513 1.00 93.00 259 ALA A N 1
ATOM 2022 C CA . ALA A 1 259 ? -2.017 -16.307 1.550 1.00 93.00 259 ALA A CA 1
ATOM 2023 C C . ALA A 1 259 ? -0.884 -17.343 1.395 1.00 93.00 259 ALA A C 1
ATOM 2025 O O . ALA A 1 259 ? 0.295 -16.989 1.420 1.00 93.00 259 ALA A O 1
ATOM 2026 N N . ALA A 1 260 ? -1.233 -18.607 1.138 1.00 93.50 260 ALA A N 1
ATOM 2027 C CA . ALA A 1 260 ? -0.269 -19.684 0.912 1.00 93.50 260 ALA A CA 1
ATOM 2028 C C . ALA A 1 260 ? 0.662 -19.399 -0.278 1.00 93.50 260 ALA A C 1
ATOM 2030 O O . ALA A 1 260 ? 1.866 -19.629 -0.180 1.00 93.50 260 ALA A O 1
ATOM 2031 N N . TRP A 1 261 ? 0.140 -18.837 -1.375 1.00 95.25 261 TRP A N 1
ATOM 2032 C CA . TRP A 1 261 ? 0.967 -18.473 -2.525 1.00 95.25 261 TRP A CA 1
ATOM 2033 C C . TRP A 1 261 ? 2.033 -17.433 -2.159 1.00 95.25 261 TRP A C 1
ATOM 2035 O O . TRP A 1 261 ? 3.190 -17.588 -2.551 1.00 95.25 261 TRP A O 1
ATOM 2045 N N . TRP A 1 262 ? 1.682 -16.401 -1.385 1.00 94.19 262 TRP A N 1
ATOM 2046 C CA . TRP A 1 262 ? 2.646 -15.382 -0.948 1.00 94.19 262 TRP A CA 1
ATOM 2047 C C . TRP A 1 262 ? 3.727 -15.973 -0.045 1.00 94.19 262 TRP A C 1
ATOM 2049 O O . TRP A 1 262 ? 4.910 -15.707 -0.256 1.00 94.19 262 TRP A O 1
ATOM 2059 N N . LEU A 1 263 ? 3.343 -16.846 0.887 1.00 93.69 263 LEU A N 1
ATOM 2060 C CA . LEU A 1 263 ? 4.301 -17.571 1.721 1.00 93.69 263 LEU A CA 1
ATOM 2061 C C . LEU A 1 263 ? 5.275 -18.421 0.898 1.00 93.69 263 LEU A C 1
ATOM 2063 O O . LEU A 1 263 ? 6.462 -18.465 1.195 1.00 93.69 263 LEU A O 1
ATOM 2067 N N . GLU A 1 264 ? 4.789 -19.090 -0.145 1.00 94.50 264 GLU A N 1
ATOM 2068 C CA . GLU A 1 264 ? 5.596 -20.011 -0.953 1.00 94.50 264 GLU A CA 1
ATOM 2069 C C . GLU A 1 264 ? 6.505 -19.305 -1.962 1.00 94.50 264 GLU A C 1
ATOM 2071 O O . GLU A 1 264 ? 7.544 -19.847 -2.335 1.00 94.50 264 GLU A O 1
ATOM 2076 N N . ASN A 1 265 ? 6.121 -18.113 -2.423 1.00 94.75 265 ASN A N 1
ATOM 2077 C CA . ASN A 1 265 ? 6.790 -17.450 -3.545 1.00 94.75 265 ASN A CA 1
ATOM 2078 C C . ASN A 1 265 ? 7.533 -16.174 -3.152 1.00 94.75 265 ASN A C 1
ATOM 2080 O O . ASN A 1 265 ? 8.337 -15.680 -3.946 1.00 94.75 265 ASN A O 1
ATOM 2084 N N . ARG A 1 266 ? 7.215 -15.581 -1.997 1.00 94.25 266 ARG A N 1
ATOM 2085 C CA . ARG A 1 266 ? 7.620 -14.205 -1.692 1.00 94.25 266 ARG A CA 1
ATOM 2086 C C . ARG A 1 266 ? 8.091 -13.967 -0.268 1.00 94.25 266 ARG A C 1
ATOM 2088 O O . ARG A 1 266 ? 8.858 -13.032 -0.081 1.00 94.25 266 ARG A O 1
ATOM 2095 N N . TRP A 1 267 ? 7.660 -14.775 0.698 1.00 93.81 267 TRP A N 1
ATOM 2096 C CA . TRP A 1 267 ? 8.093 -14.621 2.083 1.00 93.81 267 TRP A CA 1
ATOM 2097 C C . TRP A 1 267 ? 9.601 -14.831 2.224 1.00 93.81 267 TRP A C 1
ATOM 2099 O O . TRP A 1 267 ? 10.140 -15.873 1.842 1.00 93.81 267 TRP A O 1
ATOM 2109 N N . VAL A 1 268 ? 10.284 -13.824 2.766 1.00 92.25 268 VAL A N 1
ATOM 2110 C CA . VAL A 1 268 ? 11.727 -13.855 3.028 1.00 92.25 268 VAL A CA 1
ATOM 2111 C C . VAL A 1 268 ? 12.023 -13.987 4.529 1.00 92.25 268 VAL A C 1
ATOM 2113 O O . VAL A 1 268 ? 11.175 -13.646 5.355 1.00 92.25 268 VAL A O 1
ATOM 2116 N N . PRO A 1 269 ? 13.240 -14.422 4.924 1.00 87.69 269 PRO A N 1
ATOM 2117 C CA . PRO A 1 269 ? 13.580 -14.650 6.334 1.00 87.69 269 PRO A CA 1
ATOM 2118 C C . PRO A 1 269 ? 13.396 -13.451 7.276 1.00 87.69 269 PRO A C 1
ATOM 2120 O O . PRO A 1 269 ? 13.285 -13.653 8.480 1.00 87.69 269 PRO A O 1
ATOM 2123 N N . TYR A 1 270 ? 13.375 -12.225 6.747 1.00 84.69 270 TYR A N 1
ATOM 2124 C CA . TYR A 1 270 ? 13.224 -10.988 7.523 1.00 84.69 270 TYR A CA 1
ATOM 2125 C C . TYR A 1 270 ? 11.776 -10.467 7.584 1.00 84.69 270 TYR A C 1
ATOM 2127 O O . TYR A 1 270 ? 11.544 -9.379 8.094 1.00 84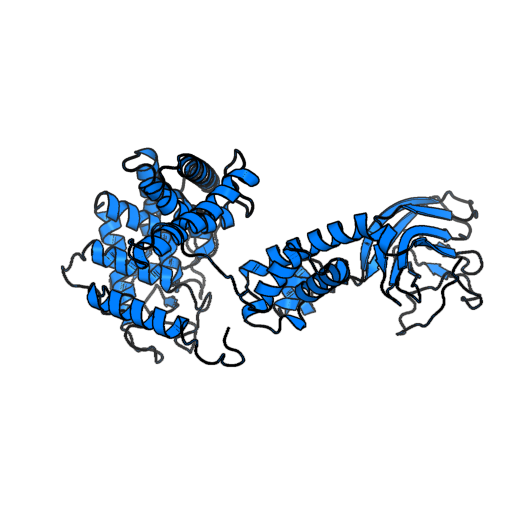.69 270 TYR A O 1
ATOM 2135 N N . GLY A 1 271 ? 10.800 -11.234 7.085 1.00 87.69 271 GLY A N 1
ATOM 2136 C CA . GLY A 1 271 ? 9.368 -10.978 7.281 1.00 87.69 271 GLY A CA 1
ATOM 2137 C C . GLY A 1 271 ? 8.630 -10.499 6.038 1.00 87.69 271 GLY A C 1
ATOM 2138 O O . GLY A 1 271 ? 7.488 -10.903 5.844 1.00 87.69 271 GLY A O 1
ATOM 2139 N N . GLU A 1 272 ? 9.276 -9.718 5.173 1.00 91.81 272 GLU A N 1
ATOM 2140 C CA . GLU A 1 272 ? 8.617 -9.159 3.989 1.00 91.81 272 GLU A CA 1
ATOM 2141 C C . GLU A 1 272 ? 8.041 -10.240 3.056 1.00 91.81 272 GLU A C 1
ATOM 2143 O O . GLU A 1 272 ? 8.603 -11.327 2.876 1.00 91.81 272 GLU A O 1
ATOM 2148 N N . ILE A 1 273 ? 6.917 -9.909 2.429 1.00 91.94 273 ILE A N 1
ATOM 2149 C CA . ILE A 1 273 ? 6.250 -10.683 1.377 1.00 91.94 273 ILE A CA 1
ATOM 2150 C C . ILE A 1 273 ? 6.131 -9.876 0.077 1.00 91.94 273 ILE A C 1
ATOM 2152 O O . ILE A 1 273 ? 5.739 -10.422 -0.952 1.00 91.94 273 ILE A O 1
ATOM 2156 N N . GLY A 1 274 ? 6.579 -8.621 0.049 1.00 86.06 274 GLY A N 1
ATOM 2157 C CA . GLY A 1 274 ? 6.937 -7.933 -1.191 1.00 86.06 274 GLY A CA 1
ATOM 2158 C C . GLY A 1 274 ? 6.318 -6.561 -1.416 1.00 86.06 274 GLY A C 1
ATOM 2159 O O . GLY A 1 274 ? 6.541 -6.032 -2.506 1.00 86.06 274 GLY A O 1
ATOM 2160 N N . GLY A 1 275 ? 5.583 -6.018 -0.445 1.00 82.31 275 GLY A N 1
ATOM 2161 C CA . GLY A 1 275 ? 5.148 -4.619 -0.382 1.00 82.31 275 GLY A CA 1
ATOM 2162 C C . GLY A 1 275 ? 6.041 -3.729 0.498 1.00 82.31 275 GLY A C 1
ATOM 2163 O O . GLY A 1 275 ? 5.752 -2.558 0.687 1.00 82.31 275 GLY A O 1
ATOM 2164 N N . ASN A 1 276 ? 7.164 -4.251 1.008 1.00 87.62 276 ASN A N 1
ATOM 2165 C CA . ASN A 1 276 ? 7.840 -3.739 2.211 1.00 87.62 276 ASN A CA 1
ATOM 2166 C C . ASN A 1 276 ? 6.965 -3.929 3.461 1.00 87.62 276 ASN A C 1
ATOM 2168 O O . ASN A 1 276 ? 5.764 -4.169 3.372 1.00 87.62 276 ASN A O 1
ATOM 2172 N N . LEU A 1 277 ? 7.568 -3.805 4.645 1.00 89.62 277 LEU A N 1
ATOM 2173 C CA . LEU A 1 277 ? 6.876 -4.119 5.899 1.00 89.62 277 LEU A CA 1
ATOM 2174 C C . LEU A 1 277 ? 5.584 -3.314 6.122 1.00 89.62 277 LEU A C 1
ATOM 2176 O O . LEU A 1 277 ? 4.638 -3.876 6.656 1.00 89.62 277 LEU A O 1
ATOM 2180 N N . ASN A 1 278 ? 5.526 -2.050 5.699 1.00 86.88 278 ASN A N 1
ATOM 2181 C CA . ASN A 1 278 ? 4.348 -1.195 5.873 1.00 86.88 278 ASN A CA 1
ATOM 2182 C C . ASN A 1 278 ? 3.114 -1.735 5.108 1.00 86.88 278 ASN A C 1
ATOM 2184 O O . ASN A 1 278 ? 2.130 -2.110 5.741 1.00 86.88 278 ASN A O 1
ATOM 2188 N N . ASP A 1 279 ? 3.206 -1.959 3.793 1.00 88.25 279 ASP A N 1
ATOM 2189 C CA . ASP A 1 279 ? 2.105 -2.574 3.026 1.00 88.25 279 ASP A CA 1
ATOM 2190 C C . ASP A 1 279 ? 1.840 -4.039 3.443 1.00 88.25 279 ASP A C 1
ATOM 2192 O O . ASP A 1 279 ? 0.704 -4.532 3.426 1.00 88.25 279 ASP A O 1
ATOM 2196 N N . ASP A 1 280 ? 2.894 -4.779 3.809 1.00 92.56 280 ASP A N 1
ATOM 2197 C CA . ASP A 1 280 ? 2.786 -6.194 4.168 1.00 92.56 280 ASP A CA 1
ATOM 2198 C C . ASP A 1 280 ? 1.947 -6.392 5.450 1.00 92.56 280 ASP A C 1
ATOM 2200 O O . ASP A 1 280 ? 1.209 -7.381 5.562 1.00 92.56 280 ASP A O 1
ATOM 2204 N N . VAL A 1 281 ? 1.992 -5.463 6.416 1.00 92.94 281 VAL A N 1
ATOM 2205 C CA . VAL A 1 281 ? 1.165 -5.569 7.634 1.00 92.94 281 VAL A CA 1
ATOM 2206 C C . VAL A 1 281 ? -0.315 -5.351 7.356 1.00 92.94 281 VAL A C 1
ATOM 2208 O O . VAL A 1 281 ? -1.153 -6.064 7.914 1.00 92.94 281 VAL A O 1
ATOM 2211 N N . GLU A 1 282 ? -0.655 -4.425 6.463 1.00 89.62 282 GLU A N 1
ATOM 2212 C CA . GLU A 1 282 ? -2.035 -4.196 6.051 1.00 89.62 282 GLU A CA 1
ATOM 2213 C C . GLU A 1 282 ? -2.586 -5.411 5.314 1.00 89.62 282 GLU A C 1
ATOM 2215 O O . GLU A 1 282 ? -3.669 -5.921 5.632 1.00 89.62 282 GLU A O 1
ATOM 2220 N N . TYR A 1 283 ? -1.802 -5.934 4.370 1.00 91.50 283 TYR A N 1
ATOM 2221 C CA . TYR A 1 283 ? -2.193 -7.094 3.588 1.00 91.50 283 TYR A CA 1
ATOM 2222 C C . TYR A 1 283 ? -2.424 -8.332 4.463 1.00 91.50 283 TYR A C 1
ATOM 2224 O O . TYR A 1 283 ? -3.338 -9.121 4.207 1.00 91.50 283 TYR A O 1
ATOM 2232 N N . THR A 1 284 ? -1.643 -8.494 5.531 1.00 93.88 284 THR A N 1
ATOM 2233 C CA . THR A 1 284 ? -1.719 -9.659 6.420 1.00 93.88 284 THR A CA 1
ATOM 2234 C C . THR A 1 284 ? -2.771 -9.549 7.527 1.00 93.88 284 THR A C 1
ATOM 2236 O O . THR A 1 284 ? -3.021 -10.552 8.193 1.00 93.88 284 THR A O 1
ATOM 2239 N N . CYS A 1 285 ? -3.481 -8.421 7.684 1.00 91.06 285 CYS A N 1
ATOM 2240 C CA . CYS A 1 285 ? -4.498 -8.207 8.737 1.00 91.06 285 CYS A CA 1
ATOM 2241 C C . CYS A 1 285 ? -5.540 -9.330 8.878 1.00 91.06 285 CYS A C 1
ATOM 2243 O O . CYS A 1 285 ? -6.110 -9.549 9.948 1.00 91.06 285 CYS A O 1
ATOM 2245 N N . HIS A 1 286 ? -5.816 -10.054 7.796 1.00 88.12 286 HIS A N 1
ATOM 2246 C CA . HIS A 1 286 ? -6.806 -11.124 7.764 1.00 88.12 286 HIS A CA 1
ATOM 2247 C C . HIS A 1 286 ? -6.206 -12.528 8.002 1.00 88.12 286 HIS A C 1
ATOM 2249 O O . HIS A 1 286 ? -6.938 -13.487 8.252 1.00 88.12 286 HIS A O 1
ATOM 2255 N N . TRP A 1 287 ? -4.882 -12.674 7.975 1.00 94.38 287 TRP A N 1
ATOM 2256 C CA . TRP A 1 287 ? -4.182 -13.956 8.093 1.00 94.38 287 TRP A CA 1
ATOM 2257 C C . TRP A 1 287 ? -4.323 -14.643 9.460 1.00 94.38 287 TRP A C 1
ATOM 2259 O O . TRP A 1 287 ? -4.362 -15.877 9.463 1.00 94.38 287 TRP A O 1
ATOM 2269 N N . PRO A 1 288 ? -4.499 -13.944 10.605 1.00 94.25 288 PRO A N 1
ATOM 2270 C CA . PRO A 1 288 ? -4.787 -14.615 11.874 1.00 94.25 288 PRO A CA 1
ATOM 2271 C C . PRO A 1 288 ? -6.017 -15.515 11.796 1.00 94.25 288 PRO A C 1
ATOM 2273 O O . PRO A 1 288 ? -6.016 -16.631 12.309 1.00 94.25 288 PRO A O 1
ATOM 2276 N N . LEU A 1 289 ? -7.060 -15.074 11.089 1.00 90.31 289 LEU A N 1
ATOM 2277 C CA . LEU A 1 289 ? -8.254 -15.884 10.882 1.00 90.31 289 LEU A CA 1
ATOM 2278 C C . LEU A 1 289 ? -7.943 -17.115 10.008 1.00 90.31 289 LEU A C 1
ATOM 2280 O O . LEU A 1 289 ? -8.448 -18.199 10.293 1.00 90.31 289 LEU A O 1
ATOM 2284 N N . ALA A 1 290 ? -7.073 -16.987 8.999 1.00 91.94 290 ALA A N 1
ATOM 2285 C CA . ALA A 1 290 ? -6.648 -18.109 8.163 1.00 91.94 290 ALA A CA 1
ATOM 2286 C C . ALA A 1 290 ? -5.885 -19.143 8.994 1.00 91.94 290 ALA A C 1
ATOM 2288 O O . ALA A 1 290 ? -6.161 -20.339 8.882 1.00 91.94 290 ALA A O 1
ATOM 2289 N N . TYR A 1 291 ? -5.001 -18.690 9.883 1.00 94.56 291 TYR A N 1
ATOM 2290 C CA . TYR A 1 291 ? -4.308 -19.549 10.836 1.00 94.56 291 TYR A CA 1
ATOM 2291 C C . TYR A 1 291 ? -5.290 -20.259 11.780 1.00 94.56 291 TYR A C 1
ATOM 2293 O O . TYR A 1 291 ? -5.276 -21.484 11.845 1.00 94.56 291 TYR A O 1
ATOM 2301 N N . LEU A 1 292 ? -6.205 -19.535 12.435 1.00 92.19 292 LEU A N 1
ATOM 2302 C CA . LEU A 1 292 ? -7.177 -20.120 13.375 1.00 92.19 292 LEU A CA 1
ATOM 2303 C C . LEU A 1 292 ? -8.090 -21.172 12.728 1.00 92.19 292 LEU A C 1
ATOM 2305 O O . LEU A 1 292 ? -8.523 -22.118 13.381 1.00 92.19 292 LEU A O 1
ATOM 2309 N N . ILE A 1 293 ? -8.395 -21.003 11.443 1.00 90.06 293 ILE A N 1
ATOM 2310 C CA . ILE A 1 293 ? -9.215 -21.932 10.664 1.00 90.06 293 ILE A CA 1
ATOM 2311 C C . ILE A 1 293 ? -8.426 -23.172 10.236 1.00 90.06 293 ILE A C 1
ATOM 2313 O O . ILE A 1 293 ? -8.963 -24.280 10.257 1.00 90.06 293 ILE A O 1
ATOM 2317 N N . THR A 1 294 ? -7.206 -22.976 9.734 1.00 91.38 294 THR A N 1
ATOM 2318 C CA . THR A 1 294 ? -6.463 -24.019 9.006 1.00 91.38 294 THR A CA 1
ATOM 2319 C C . THR A 1 294 ? -5.437 -24.741 9.867 1.00 91.38 294 THR A C 1
ATOM 2321 O O . THR A 1 294 ? -5.101 -25.884 9.564 1.00 91.38 294 THR A O 1
ATOM 2324 N N . GLY A 1 295 ? -4.938 -24.091 10.919 1.00 92.69 295 GLY A N 1
ATOM 2325 C CA . GLY A 1 295 ? -3.805 -24.556 11.712 1.00 92.69 295 GLY A CA 1
ATOM 2326 C C . GLY A 1 295 ? -2.470 -24.540 10.960 1.00 92.69 295 GLY A C 1
ATOM 2327 O O . GLY A 1 295 ? -1.541 -25.211 11.397 1.00 92.69 295 GLY A O 1
ATOM 2328 N N . ASP A 1 296 ? -2.351 -23.835 9.825 1.00 94.88 296 ASP A N 1
ATOM 2329 C CA . ASP A 1 296 ? -1.081 -23.752 9.093 1.00 94.88 296 ASP A CA 1
ATOM 2330 C C . ASP A 1 296 ? -0.075 -22.868 9.841 1.00 94.88 296 ASP A C 1
ATOM 2332 O O . ASP A 1 296 ? -0.119 -21.637 9.770 1.00 94.88 296 ASP A O 1
ATOM 2336 N N . ASP A 1 297 ? 0.861 -23.511 10.536 1.00 96.00 297 ASP A N 1
ATOM 2337 C CA . ASP A 1 297 ? 1.915 -22.859 11.316 1.00 96.00 297 ASP A CA 1
ATOM 2338 C C . ASP A 1 297 ? 2.810 -21.916 10.500 1.00 96.00 297 ASP A C 1
ATOM 2340 O O . ASP A 1 297 ? 3.434 -21.026 11.082 1.00 96.00 297 ASP A O 1
ATOM 2344 N N . ARG A 1 298 ? 2.867 -22.053 9.167 1.00 95.56 298 ARG A N 1
ATOM 2345 C CA . ARG A 1 298 ? 3.613 -21.112 8.316 1.00 95.56 298 ARG A CA 1
ATOM 2346 C C . ARG A 1 298 ? 3.023 -19.704 8.387 1.00 95.56 298 ARG A C 1
ATOM 2348 O O . ARG A 1 298 ? 3.783 -18.743 8.375 1.00 95.56 298 ARG A O 1
ATOM 2355 N N . LEU A 1 299 ? 1.697 -19.580 8.517 1.00 95.62 299 LEU A N 1
ATOM 2356 C CA . LEU A 1 299 ? 1.033 -18.286 8.702 1.00 95.62 299 LEU A CA 1
ATOM 2357 C C . LEU A 1 299 ? 1.449 -17.665 10.034 1.00 95.62 299 LEU A C 1
ATOM 2359 O O . LEU A 1 299 ? 1.948 -16.547 10.045 1.00 95.62 299 LEU A O 1
ATOM 2363 N N . ARG A 1 300 ? 1.326 -18.407 11.144 1.00 96.38 300 ARG A N 1
ATOM 2364 C CA . ARG A 1 300 ? 1.762 -17.937 12.470 1.00 96.38 300 ARG A CA 1
ATOM 2365 C C . ARG A 1 300 ? 3.229 -17.506 12.457 1.00 96.38 300 ARG A C 1
ATOM 2367 O O . ARG A 1 300 ? 3.555 -16.456 12.999 1.00 96.38 300 ARG A O 1
ATOM 2374 N N . ALA A 1 301 ? 4.104 -18.302 11.843 1.00 96.31 301 ALA A N 1
ATOM 2375 C CA . ALA A 1 301 ? 5.526 -17.992 11.752 1.00 96.31 301 ALA A CA 1
ATOM 2376 C C . ALA A 1 301 ? 5.782 -16.691 10.978 1.00 96.31 301 ALA A C 1
ATOM 2378 O O . ALA A 1 301 ? 6.502 -15.832 11.479 1.00 96.31 301 ALA A O 1
ATOM 2379 N N . ALA A 1 302 ? 5.158 -16.517 9.810 1.00 95.94 302 ALA A N 1
ATOM 2380 C CA . ALA A 1 302 ? 5.301 -15.300 9.015 1.00 95.94 302 ALA A CA 1
ATOM 2381 C C . ALA A 1 302 ? 4.783 -14.059 9.751 1.00 95.94 302 ALA A C 1
ATOM 2383 O O . ALA A 1 302 ? 5.486 -13.053 9.813 1.00 95.94 302 ALA A O 1
ATOM 2384 N N . LEU A 1 303 ? 3.607 -14.153 10.380 1.00 96.62 303 LEU A N 1
ATOM 2385 C CA . LEU A 1 303 ? 3.051 -13.071 11.196 1.00 96.62 303 LEU A CA 1
ATOM 2386 C C . LEU A 1 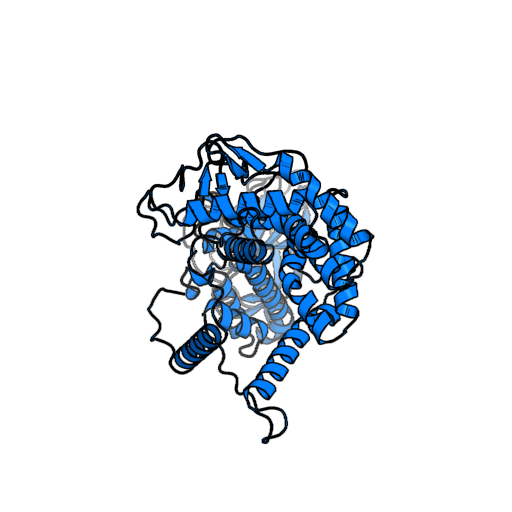303 ? 3.963 -12.713 12.374 1.00 96.62 303 LEU A C 1
ATOM 2388 O O . LEU A 1 303 ? 4.148 -11.534 12.669 1.00 96.62 303 LEU A O 1
ATOM 2392 N N . GLY A 1 304 ? 4.579 -13.714 13.008 1.00 96.75 304 GLY A N 1
ATOM 2393 C CA . GLY A 1 304 ? 5.561 -13.511 14.070 1.00 96.75 304 GLY A CA 1
ATOM 2394 C C . GLY A 1 304 ? 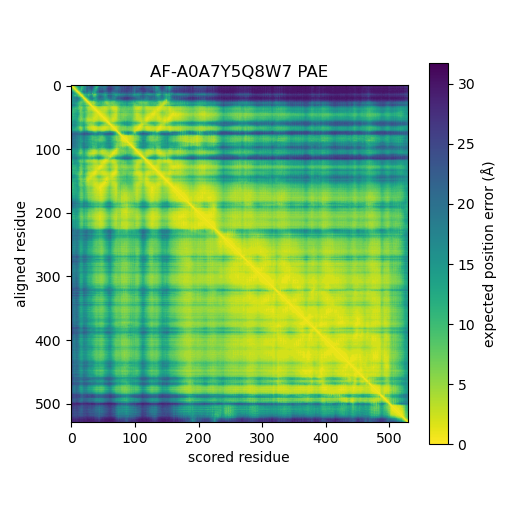6.799 -12.767 13.576 1.00 96.75 304 GLY A C 1
ATOM 2395 O O . GLY A 1 304 ? 7.199 -11.783 14.191 1.00 96.75 304 GLY A O 1
ATOM 2396 N N . THR A 1 305 ? 7.363 -13.177 12.434 1.00 96.56 305 THR A N 1
ATOM 2397 C CA . THR A 1 305 ? 8.527 -12.507 11.831 1.00 96.56 305 THR A CA 1
ATOM 2398 C C . THR A 1 305 ? 8.219 -11.058 11.451 1.00 96.56 305 THR A C 1
ATOM 2400 O O . THR A 1 305 ? 9.026 -10.176 11.734 1.00 96.56 305 THR A O 1
ATOM 2403 N N . ILE A 1 306 ? 7.047 -10.792 10.866 1.00 96.38 306 ILE A N 1
ATOM 2404 C CA . ILE A 1 306 ? 6.601 -9.429 10.547 1.00 96.38 306 ILE A CA 1
ATOM 2405 C C . ILE A 1 306 ? 6.445 -8.602 11.832 1.00 96.38 306 ILE A C 1
ATOM 2407 O O . ILE A 1 306 ? 6.977 -7.498 11.922 1.00 96.38 306 ILE A O 1
ATOM 2411 N N . ALA A 1 307 ? 5.772 -9.139 12.855 1.00 96.31 307 ALA A N 1
ATOM 2412 C CA . ALA A 1 307 ? 5.581 -8.448 14.130 1.00 96.31 307 ALA A CA 1
ATOM 2413 C C . ALA A 1 307 ? 6.911 -8.132 14.838 1.00 96.31 307 ALA A C 1
ATOM 2415 O O . ALA A 1 307 ? 7.046 -7.070 15.445 1.00 96.31 307 ALA A O 1
ATOM 2416 N N . ASP A 1 308 ? 7.901 -9.022 14.757 1.00 96.62 308 ASP A N 1
ATOM 2417 C CA . ASP A 1 308 ? 9.240 -8.785 15.302 1.00 96.62 308 ASP A CA 1
ATOM 2418 C C . ASP A 1 308 ? 9.982 -7.683 14.538 1.00 96.62 308 ASP A C 1
ATOM 2420 O O . ASP A 1 308 ? 10.523 -6.773 15.169 1.00 96.62 308 ASP A O 1
ATOM 2424 N N . ALA A 1 309 ? 9.932 -7.695 13.204 1.00 95.38 309 ALA A N 1
ATOM 2425 C CA . ALA A 1 309 ? 10.548 -6.657 12.378 1.00 95.38 309 ALA A CA 1
ATOM 2426 C C . ALA A 1 309 ? 9.941 -5.268 12.652 1.00 95.38 309 ALA A C 1
ATOM 2428 O O . ALA A 1 309 ? 10.669 -4.294 12.861 1.00 95.38 309 ALA A O 1
ATOM 2429 N N . ILE A 1 310 ? 8.611 -5.178 12.755 1.00 95.19 310 ILE A N 1
ATOM 2430 C CA . ILE A 1 310 ? 7.921 -3.935 13.123 1.00 95.19 310 ILE A CA 1
ATOM 2431 C C . ILE A 1 310 ? 8.273 -3.488 14.543 1.00 95.19 310 ILE A C 1
ATOM 2433 O O . ILE A 1 310 ? 8.494 -2.300 14.795 1.00 95.19 310 ILE A O 1
ATOM 2437 N N . TRP A 1 311 ? 8.343 -4.422 15.493 1.00 96.00 311 TRP A N 1
ATOM 2438 C CA . TRP A 1 311 ? 8.737 -4.104 16.861 1.00 96.00 311 TRP A CA 1
ATOM 2439 C C . TRP A 1 311 ? 10.134 -3.473 16.911 1.00 96.00 311 TRP A C 1
ATOM 2441 O O . TRP A 1 311 ? 10.327 -2.452 17.581 1.00 96.00 311 TRP A O 1
ATOM 2451 N N . GLU A 1 312 ? 11.088 -4.030 16.167 1.00 94.62 312 GLU A N 1
ATOM 2452 C CA . GLU A 1 312 ? 12.437 -3.480 16.029 1.00 94.62 312 GLU A CA 1
ATOM 2453 C C . GLU A 1 312 ? 12.432 -2.101 15.353 1.00 94.62 312 GLU A C 1
ATOM 2455 O O . GLU A 1 312 ? 13.024 -1.161 15.891 1.00 94.62 312 GLU A O 1
ATOM 2460 N N . GLN A 1 313 ? 11.697 -1.934 14.247 1.00 91.69 313 GLN A N 1
ATOM 2461 C CA . GLN A 1 313 ? 11.537 -0.653 13.543 1.00 91.69 313 GLN A CA 1
ATOM 2462 C C . GLN A 1 313 ? 10.942 0.443 14.443 1.00 91.69 313 GLN A C 1
ATOM 2464 O O . GLN A 1 313 ? 11.342 1.607 14.369 1.00 91.69 313 GLN A O 1
ATOM 2469 N N . SER A 1 314 ? 10.042 0.072 15.358 1.00 93.19 314 SER A N 1
ATOM 2470 C CA . SER A 1 314 ? 9.450 0.979 16.352 1.00 93.19 314 SER A CA 1
ATOM 2471 C C . SER A 1 314 ? 10.412 1.389 17.481 1.00 93.19 314 SER A C 1
ATOM 2473 O O . SER A 1 314 ? 10.036 2.162 18.370 1.00 93.19 314 SER A O 1
ATOM 2475 N N . GLY A 1 315 ? 11.632 0.840 17.521 1.00 93.88 315 GLY A N 1
ATOM 2476 C CA . GLY A 1 315 ? 12.576 1.027 18.624 1.00 93.88 315 GLY A CA 1
ATOM 2477 C C . GLY A 1 315 ? 12.061 0.475 19.958 1.00 93.88 315 GLY A C 1
ATOM 2478 O O . GLY A 1 315 ? 12.390 1.022 21.012 1.00 93.88 315 GLY A O 1
ATOM 2479 N N . GLY A 1 316 ? 11.207 -0.553 19.918 1.00 95.00 316 GLY A N 1
ATOM 2480 C CA . GLY A 1 316 ? 10.558 -1.141 21.093 1.00 95.00 316 GLY A CA 1
ATOM 2481 C C . GLY A 1 316 ? 9.449 -0.288 21.718 1.00 95.00 316 GLY A C 1
ATOM 2482 O O . GLY A 1 316 ? 9.045 -0.547 22.851 1.00 95.00 316 GLY A O 1
ATOM 2483 N N . SER A 1 317 ? 8.968 0.744 21.017 1.00 93.19 317 SER A N 1
ATOM 2484 C CA . SER A 1 317 ? 7.872 1.595 21.498 1.00 93.19 317 SER A CA 1
ATOM 2485 C C . SER A 1 317 ? 6.484 1.092 21.091 1.00 93.19 317 SER A C 1
ATOM 2487 O O . SER A 1 317 ? 5.490 1.522 21.677 1.00 93.19 317 SER A O 1
ATOM 2489 N N . GLY A 1 318 ? 6.414 0.191 20.107 1.00 94.00 318 GLY A N 1
ATOM 2490 C CA . GLY A 1 318 ? 5.165 -0.324 19.553 1.00 94.00 318 GLY A CA 1
ATOM 2491 C C . GLY A 1 318 ? 4.439 0.646 18.621 1.00 94.00 318 GLY A C 1
ATOM 2492 O O . GLY A 1 318 ? 3.283 0.384 18.323 1.00 94.00 318 GLY A O 1
ATOM 2493 N N . TYR A 1 319 ? 5.075 1.751 18.209 1.00 94.69 319 TYR A N 1
ATOM 2494 C CA . TYR A 1 319 ? 4.567 2.708 17.219 1.00 94.69 319 TYR A CA 1
ATOM 2495 C C . TYR A 1 319 ? 5.701 3.437 16.491 1.00 94.69 319 TYR A C 1
ATOM 2497 O O . TYR A 1 319 ? 6.865 3.349 16.889 1.00 94.69 319 TYR A O 1
ATOM 2505 N N . SER A 1 320 ? 5.377 4.182 15.429 1.00 89.75 320 SER A N 1
ATOM 2506 C CA . SER A 1 320 ? 6.390 4.913 14.663 1.00 89.75 320 SER A CA 1
ATOM 2507 C C . SER A 1 320 ? 7.191 5.886 15.539 1.00 89.75 320 SER A C 1
ATOM 2509 O O . SER A 1 320 ? 6.655 6.585 16.408 1.00 89.75 320 SER A O 1
ATOM 2511 N N . ILE A 1 321 ? 8.503 5.948 15.295 1.00 87.75 321 ILE A N 1
ATOM 2512 C CA . ILE A 1 321 ? 9.415 6.924 15.909 1.00 87.75 321 ILE A CA 1
ATOM 2513 C C . ILE A 1 321 ? 9.460 8.246 15.130 1.00 87.75 321 ILE A C 1
ATOM 2515 O O . ILE A 1 321 ? 9.867 9.272 15.682 1.00 87.75 321 ILE A O 1
ATOM 2519 N N . ALA A 1 322 ? 9.042 8.240 13.863 1.00 85.50 322 ALA A N 1
ATOM 2520 C CA . ALA A 1 322 ? 8.955 9.424 13.019 1.00 85.50 322 ALA A CA 1
ATOM 2521 C C . ALA A 1 322 ? 7.579 10.075 13.191 1.00 85.50 322 ALA A C 1
ATOM 2523 O O . ALA A 1 322 ? 6.564 9.392 13.213 1.00 85.50 322 ALA A O 1
ATOM 2524 N N . ALA A 1 323 ? 7.547 11.400 13.359 1.00 82.62 323 ALA A N 1
ATOM 2525 C CA . ALA A 1 323 ? 6.284 12.135 13.425 1.00 82.62 323 ALA A CA 1
ATOM 2526 C C . ALA A 1 323 ? 5.637 12.153 12.040 1.00 82.62 323 ALA A C 1
ATOM 2528 O O . ALA A 1 323 ? 6.241 12.670 11.100 1.00 82.62 323 ALA A O 1
ATOM 2529 N N . THR A 1 324 ? 4.429 11.609 11.938 1.00 89.38 324 THR A N 1
ATOM 2530 C CA . THR A 1 324 ? 3.653 11.527 10.698 1.00 89.38 324 THR A CA 1
ATOM 2531 C C . THR A 1 324 ? 2.155 11.543 11.022 1.00 89.38 324 THR A C 1
ATOM 2533 O O . THR A 1 324 ? 1.776 11.696 12.188 1.00 89.38 324 THR A O 1
ATOM 2536 N N . ASP A 1 325 ? 1.303 11.489 10.005 1.00 90.81 325 ASP A N 1
ATOM 2537 C CA . ASP A 1 325 ? -0.140 11.337 10.180 1.00 90.81 325 ASP A CA 1
ATOM 2538 C C . ASP A 1 325 ? -0.507 9.977 10.789 1.00 90.81 325 ASP A C 1
ATOM 2540 O O . ASP A 1 325 ? 0.276 9.032 10.788 1.00 90.81 325 ASP A O 1
ATOM 2544 N N . VAL A 1 326 ? -1.703 9.901 11.364 1.00 89.44 326 VAL A N 1
ATOM 2545 C CA . VAL A 1 326 ? -2.126 8.786 12.211 1.00 89.44 326 VAL A CA 1
ATOM 2546 C C . VAL A 1 326 ? -2.188 7.444 11.492 1.00 89.44 326 VAL A C 1
ATOM 2548 O O . VAL A 1 326 ? -1.958 6.433 12.149 1.00 89.44 326 VAL A O 1
ATOM 2551 N N . GLU A 1 327 ? -2.476 7.423 10.188 1.00 88.88 327 GLU A N 1
ATOM 2552 C CA . GLU A 1 327 ? -2.435 6.195 9.389 1.00 88.88 327 GLU A CA 1
ATOM 2553 C C . GLU A 1 327 ? -1.025 5.612 9.482 1.00 88.88 327 GLU A C 1
ATOM 2555 O O . GLU A 1 327 ? -0.807 4.650 10.213 1.00 88.88 327 GLU A O 1
ATOM 2560 N N . HIS A 1 328 ? -0.031 6.323 8.962 1.00 89.12 328 HIS A N 1
ATOM 2561 C CA . HIS A 1 328 ? 1.361 5.871 8.974 1.00 89.12 328 HIS A CA 1
ATOM 2562 C C . HIS A 1 328 ? 1.985 5.777 10.382 1.00 89.12 328 HIS A C 1
ATOM 2564 O O . HIS A 1 328 ? 2.926 5.017 10.614 1.00 89.12 328 HIS A O 1
ATOM 2570 N N . ALA A 1 329 ? 1.512 6.558 11.359 1.00 91.06 329 ALA A N 1
ATOM 2571 C CA . ALA A 1 329 ? 2.050 6.521 12.721 1.00 91.06 329 ALA A CA 1
ATOM 2572 C C . ALA A 1 329 ? 1.612 5.263 13.486 1.00 91.06 329 ALA A C 1
ATOM 2574 O O . ALA A 1 329 ? 2.329 4.819 14.394 1.00 91.06 329 ALA A O 1
ATOM 2575 N N . ALA A 1 330 ? 0.438 4.719 13.146 1.00 92.75 330 ALA A N 1
ATOM 2576 C CA . ALA A 1 330 ? -0.197 3.615 13.853 1.00 92.75 330 ALA A CA 1
ATOM 2577 C C . ALA A 1 330 ? -0.226 2.299 13.072 1.00 92.75 330 ALA A C 1
ATOM 2579 O O . ALA A 1 330 ? -0.203 1.249 13.715 1.00 92.75 330 ALA A O 1
ATOM 2580 N N . GLU A 1 331 ? -0.290 2.346 11.746 1.00 91.12 331 GLU A N 1
ATOM 2581 C CA . GLU A 1 331 ? -0.544 1.219 10.845 1.00 91.12 331 GLU A CA 1
ATOM 2582 C C . GLU A 1 331 ? 0.414 0.062 11.050 1.00 91.12 331 GLU A C 1
ATOM 2584 O O . GLU A 1 331 ? -0.038 -0.985 11.508 1.00 91.12 331 GLU A O 1
ATOM 2589 N N . ASP A 1 332 ? 1.717 0.277 10.848 1.00 92.62 332 ASP A N 1
ATOM 2590 C CA . ASP A 1 332 ? 2.772 -0.726 11.025 1.00 92.62 332 ASP A CA 1
ATOM 2591 C C . ASP A 1 332 ? 2.507 -1.625 12.235 1.00 92.62 332 ASP A C 1
ATOM 2593 O O . ASP A 1 332 ? 2.458 -2.851 12.149 1.00 92.62 332 ASP A O 1
ATOM 2597 N N . SER A 1 333 ? 2.289 -1.001 13.393 1.00 94.62 333 SER A N 1
ATOM 2598 C CA . SER A 1 333 ? 2.165 -1.701 14.669 1.00 94.62 333 SER A CA 1
ATOM 2599 C C . SER A 1 333 ? 0.750 -2.186 14.968 1.00 94.62 333 SER A C 1
ATOM 2601 O O . SER A 1 333 ? 0.588 -3.277 15.509 1.00 94.62 333 SER A O 1
ATOM 2603 N N . SER A 1 334 ? -0.278 -1.416 14.615 1.00 94.56 334 SER A N 1
ATOM 2604 C CA . SER A 1 334 ? -1.685 -1.766 14.865 1.00 94.56 334 SER A CA 1
ATOM 2605 C C . SER A 1 334 ? -2.161 -2.886 13.952 1.00 94.56 334 SER A C 1
ATOM 2607 O O . SER A 1 334 ? -2.965 -3.718 14.370 1.00 94.56 334 SER A O 1
ATOM 2609 N N . CYS A 1 335 ? -1.624 -2.931 12.736 1.00 94.44 335 CYS A N 1
ATOM 2610 C CA . CYS A 1 335 ? -1.884 -3.970 11.764 1.00 94.44 335 CYS A CA 1
ATOM 2611 C C . CYS A 1 335 ? -1.036 -5.217 12.013 1.00 94.44 335 CYS A C 1
ATOM 2613 O O . CYS A 1 335 ? -1.424 -6.247 11.506 1.00 94.44 335 CYS A O 1
ATOM 2615 N N . SER A 1 336 ? 0.040 -5.206 12.816 1.00 95.50 336 SER A N 1
ATOM 2616 C CA . SER A 1 336 ? 0.902 -6.392 13.022 1.00 95.50 336 SER A CA 1
ATOM 2617 C C . SER A 1 336 ? 0.890 -6.968 14.437 1.00 95.50 336 SER A C 1
ATOM 2619 O O . SER A 1 336 ? 0.563 -8.137 14.636 1.00 95.50 336 SER A O 1
ATOM 2621 N N . LEU A 1 337 ? 1.231 -6.176 15.454 1.00 96.25 337 LEU A N 1
ATOM 2622 C CA . LEU A 1 337 ? 1.492 -6.679 16.805 1.00 96.25 337 LEU A CA 1
ATOM 2623 C C . LEU A 1 337 ? 0.255 -7.352 17.440 1.00 96.25 337 LEU A C 1
ATOM 2625 O O . LEU A 1 337 ? 0.402 -8.434 18.019 1.00 96.25 337 LEU A O 1
ATOM 2629 N N . PRO A 1 338 ? -0.972 -6.798 17.315 1.00 94.81 338 PRO A N 1
ATOM 2630 C CA . PRO A 1 338 ? -2.181 -7.429 17.846 1.00 94.81 338 PRO A CA 1
ATOM 2631 C C . PRO A 1 338 ? -2.519 -8.767 17.183 1.00 94.81 338 PRO A C 1
ATOM 2633 O O . PRO A 1 338 ? -3.160 -9.613 17.810 1.00 94.81 338 PRO A O 1
ATOM 2636 N N . GLN A 1 339 ? -2.066 -9.003 15.946 1.00 95.38 339 GLN A N 1
ATOM 2637 C CA . GLN A 1 339 ? -2.296 -10.270 15.253 1.00 95.38 339 GLN A CA 1
ATOM 2638 C C . GLN A 1 339 ? -1.698 -11.455 16.024 1.00 95.38 339 GLN A C 1
ATOM 2640 O O . GLN A 1 339 ? -2.301 -12.529 16.110 1.00 95.38 339 GLN A O 1
ATOM 2645 N N . MET A 1 340 ? -0.533 -11.250 16.642 1.00 96.69 340 MET A N 1
ATOM 2646 C CA . MET A 1 340 ? 0.151 -12.294 17.401 1.00 96.69 340 MET A CA 1
ATOM 2647 C C . MET A 1 340 ? -0.525 -12.613 18.732 1.00 96.69 340 MET A C 1
ATOM 2649 O O . MET A 1 340 ? -0.422 -13.743 19.203 1.00 96.69 340 MET A O 1
ATOM 2653 N N . LEU A 1 341 ? -1.306 -11.687 19.296 1.00 93.06 341 LEU A N 1
ATOM 2654 C CA . LEU A 1 341 ? -2.152 -11.980 20.456 1.00 93.06 341 LEU A CA 1
ATOM 2655 C C . LEU A 1 341 ? -3.244 -13.015 20.124 1.00 93.06 341 LEU A C 1
ATOM 2657 O O . LEU A 1 341 ? -3.638 -13.792 20.993 1.00 93.06 341 LEU A O 1
ATOM 2661 N N . LEU A 1 342 ? -3.725 -13.036 18.875 1.00 90.75 342 LEU A N 1
ATOM 2662 C CA . LEU A 1 342 ? -4.692 -14.028 18.394 1.00 90.75 342 LEU A CA 1
ATOM 2663 C C . LEU A 1 342 ? -4.020 -15.363 18.056 1.00 90.75 342 LEU A C 1
ATOM 2665 O O . LEU A 1 342 ? -4.572 -16.419 18.360 1.00 90.75 342 LEU A O 1
ATOM 2669 N N . CYS A 1 343 ? -2.843 -15.322 17.430 1.00 95.25 343 CYS A N 1
ATOM 2670 C CA . CYS A 1 343 ? -2.152 -16.532 16.984 1.00 95.25 343 CYS A CA 1
ATOM 2671 C C . CYS A 1 343 ? -1.471 -17.286 18.138 1.00 95.25 343 CYS A C 1
ATOM 2673 O O . CYS A 1 343 ? -1.436 -18.517 18.145 1.00 95.25 343 CYS A O 1
ATOM 2675 N N . GLU A 1 344 ? -0.957 -16.553 19.124 1.00 94.94 344 GLU A N 1
ATOM 2676 C CA . GLU A 1 344 ? -0.247 -17.065 20.297 1.00 94.94 344 GLU A CA 1
ATOM 2677 C C . GLU A 1 344 ? -0.897 -16.529 21.574 1.00 94.94 344 GLU A C 1
ATOM 2679 O O . GLU A 1 344 ? -0.321 -15.753 22.345 1.00 94.94 344 GLU A O 1
ATOM 2684 N N . TYR A 1 345 ? -2.148 -16.942 21.777 1.00 93.38 345 TYR A N 1
ATOM 2685 C CA . TYR A 1 345 ? -2.941 -16.525 22.924 1.00 93.38 345 TYR A CA 1
ATOM 2686 C C . TYR A 1 345 ? -2.206 -16.791 24.245 1.00 93.38 345 TYR A C 1
ATOM 2688 O O . TYR A 1 345 ? -1.647 -17.866 24.459 1.00 93.38 345 TYR A O 1
ATOM 2696 N N . ALA A 1 346 ? -2.238 -15.805 25.143 1.00 92.62 346 ALA A N 1
ATOM 2697 C CA . ALA A 1 346 ? -1.540 -15.802 26.430 1.00 92.62 346 ALA A CA 1
ATOM 2698 C C . ALA A 1 346 ? 0.003 -15.735 26.380 1.00 92.62 346 ALA A C 1
ATOM 2700 O O . ALA A 1 346 ? 0.644 -15.871 27.424 1.00 92.62 346 ALA A O 1
ATOM 2701 N N . SER A 1 347 ? 0.612 -15.465 25.219 1.00 96.69 347 SER A N 1
ATOM 2702 C CA . SER A 1 347 ? 2.052 -15.187 25.122 1.00 96.69 347 SER A CA 1
ATOM 2703 C C . SER A 1 347 ? 2.437 -13.940 25.935 1.00 96.69 347 SER A C 1
ATOM 2705 O O . SER A 1 347 ? 1.948 -12.845 25.633 1.00 96.69 347 SER A O 1
ATOM 2707 N N . PRO A 1 348 ? 3.335 -14.053 26.938 1.00 96.81 348 PRO A N 1
ATOM 2708 C CA . PRO A 1 348 ? 3.766 -12.905 27.737 1.00 96.81 348 PRO A CA 1
ATOM 2709 C C . PRO A 1 348 ? 4.398 -11.796 26.894 1.00 96.81 348 PRO A C 1
ATOM 2711 O O . PRO A 1 348 ? 4.151 -10.623 27.158 1.00 96.81 348 PRO A O 1
ATOM 2714 N N . LEU A 1 349 ? 5.152 -12.169 25.853 1.00 97.38 349 LEU A N 1
ATOM 2715 C CA . LEU A 1 349 ? 5.797 -11.226 24.940 1.00 97.38 349 LEU A CA 1
ATOM 2716 C C . LEU A 1 349 ? 4.764 -10.333 24.245 1.00 97.38 349 LEU A C 1
ATOM 2718 O O . LEU A 1 349 ? 4.871 -9.110 24.283 1.00 97.38 349 LEU A O 1
ATOM 2722 N N . HIS A 1 350 ? 3.738 -10.932 23.635 1.00 96.81 350 HIS A N 1
ATOM 2723 C CA . HIS A 1 350 ? 2.749 -10.168 22.867 1.00 96.81 350 HIS A CA 1
ATOM 2724 C C . HIS A 1 350 ? 1.854 -9.331 23.778 1.00 96.81 350 HIS A C 1
ATOM 2726 O O . HIS A 1 350 ? 1.495 -8.210 23.426 1.00 96.81 350 HIS A O 1
ATOM 2732 N N . ILE A 1 351 ? 1.559 -9.818 24.986 1.00 96.75 351 ILE A N 1
ATOM 2733 C CA . ILE A 1 351 ? 0.857 -9.034 26.010 1.00 96.75 351 ILE A CA 1
ATOM 2734 C C . ILE A 1 351 ? 1.691 -7.819 26.433 1.00 96.75 351 ILE A C 1
ATOM 2736 O O . ILE A 1 351 ? 1.149 -6.716 26.506 1.00 96.75 351 ILE A O 1
ATOM 2740 N N . GLU A 1 352 ? 2.993 -7.989 26.680 1.00 97.00 352 GLU A N 1
ATOM 2741 C CA . GLU A 1 352 ? 3.888 -6.874 27.007 1.00 97.00 352 GLU A CA 1
ATOM 2742 C C . GLU A 1 352 ? 3.915 -5.845 25.872 1.00 97.00 352 GLU A C 1
ATOM 2744 O O . GLU A 1 352 ? 3.773 -4.651 26.128 1.00 97.00 352 GLU A O 1
ATOM 2749 N N . ARG A 1 353 ? 3.986 -6.284 24.609 1.00 97.50 353 ARG A N 1
ATOM 2750 C CA . ARG A 1 353 ? 3.900 -5.378 23.451 1.00 97.50 353 ARG A CA 1
ATOM 2751 C C . ARG A 1 353 ? 2.584 -4.591 23.432 1.00 97.50 353 ARG A C 1
ATOM 2753 O O . ARG A 1 353 ? 2.616 -3.383 23.215 1.00 97.50 353 ARG A O 1
ATOM 2760 N N . MET A 1 354 ? 1.443 -5.216 23.743 1.00 97.06 354 MET A N 1
ATOM 2761 C CA . MET A 1 354 ? 0.159 -4.500 23.861 1.00 97.06 354 MET A CA 1
ATOM 2762 C C . MET A 1 354 ? 0.153 -3.484 25.012 1.00 97.06 354 MET A C 1
ATOM 2764 O O . MET A 1 354 ? -0.425 -2.399 24.880 1.00 97.06 354 MET A O 1
ATOM 2768 N N . MET A 1 355 ? 0.800 -3.804 26.138 1.00 97.38 355 MET A N 1
ATOM 2769 C CA . MET A 1 355 ? 0.982 -2.856 27.242 1.00 97.38 355 MET A CA 1
ATOM 2770 C C . MET A 1 355 ? 1.822 -1.659 26.795 1.00 97.38 355 MET A C 1
ATOM 2772 O O . MET A 1 355 ? 1.391 -0.527 26.992 1.00 97.38 355 MET A O 1
ATOM 2776 N N . ARG A 1 356 ? 2.946 -1.898 26.110 1.00 97.19 356 ARG A N 1
ATOM 2777 C CA . ARG A 1 356 ? 3.831 -0.854 25.568 1.00 97.19 356 ARG A CA 1
ATOM 2778 C C . ARG A 1 356 ? 3.136 0.057 24.567 1.00 97.19 356 ARG A C 1
ATOM 2780 O O . ARG A 1 356 ? 3.221 1.271 24.699 1.00 97.19 356 ARG A O 1
ATOM 2787 N N . MET A 1 357 ? 2.364 -0.506 23.638 1.00 96.25 357 MET A N 1
ATOM 2788 C CA . MET A 1 357 ? 1.508 0.286 22.747 1.00 96.25 357 MET A CA 1
ATOM 2789 C C . MET A 1 357 ? 0.545 1.181 23.546 1.00 96.25 357 MET A C 1
ATOM 2791 O O . MET A 1 357 ? 0.328 2.347 23.224 1.00 96.25 357 MET A O 1
ATOM 2795 N N . SER A 1 358 ? -0.025 0.662 24.630 1.00 96.88 358 SER A N 1
ATOM 2796 C CA . SER A 1 358 ? -1.012 1.392 25.428 1.00 96.88 358 SER A CA 1
ATOM 2797 C C . SER A 1 358 ? -0.415 2.534 26.268 1.00 96.88 358 SER A C 1
ATOM 2799 O O . SER A 1 358 ? -1.158 3.429 26.674 1.00 96.88 358 SER A O 1
ATOM 2801 N N . GLU A 1 359 ? 0.901 2.553 26.516 1.00 95.69 359 GLU A N 1
ATOM 2802 C CA . GLU A 1 359 ? 1.578 3.593 27.314 1.00 95.69 359 GLU A CA 1
ATOM 2803 C C . GLU A 1 359 ? 1.454 4.998 26.694 1.00 95.69 359 GLU A C 1
ATOM 2805 O O . GLU A 1 359 ? 1.513 5.998 27.413 1.00 95.69 359 GLU A O 1
ATOM 2810 N N . HIS A 1 360 ? 1.216 5.095 25.382 1.00 95.38 360 HIS A N 1
ATOM 2811 C CA . HIS A 1 360 ? 1.155 6.374 24.663 1.00 95.38 360 HIS A CA 1
ATOM 2812 C C . HIS A 1 360 ? -0.198 7.087 24.751 1.00 95.38 360 HIS A C 1
ATOM 2814 O O . HIS A 1 360 ? -0.282 8.292 24.499 1.00 95.38 360 HIS A O 1
ATOM 2820 N N . ILE A 1 361 ? -1.265 6.387 25.147 1.00 96.31 361 ILE A N 1
ATOM 2821 C CA . ILE A 1 361 ? -2.635 6.926 25.127 1.00 96.31 361 ILE A CA 1
ATOM 2822 C C . ILE A 1 361 ? -2.799 8.217 25.948 1.00 96.31 361 ILE A C 1
ATOM 2824 O O . ILE A 1 361 ? -3.428 9.150 25.439 1.00 96.31 361 ILE A O 1
ATOM 2828 N N . PRO A 1 362 ? -2.233 8.365 27.162 1.00 95.56 362 PRO A N 1
ATOM 2829 C CA . PRO A 1 362 ? -2.297 9.630 27.906 1.00 95.56 362 PRO A CA 1
ATOM 2830 C C . PRO A 1 362 ? -1.556 10.796 27.226 1.00 95.56 362 PRO A C 1
ATOM 2832 O O . PRO A 1 362 ? -1.888 11.967 27.441 1.00 95.56 362 PRO A O 1
ATOM 2835 N N . THR A 1 363 ? -0.551 10.491 26.404 1.00 95.19 363 THR A N 1
ATOM 2836 C CA . THR A 1 363 ? 0.204 11.489 25.641 1.00 95.19 363 THR A CA 1
ATOM 2837 C C . THR A 1 363 ? -0.599 11.950 24.432 1.00 95.19 363 THR A C 1
ATOM 2839 O O . THR A 1 363 ? -0.769 13.156 24.246 1.00 95.19 363 THR A O 1
ATOM 2842 N N . TRP A 1 364 ? -1.153 11.023 23.653 1.00 96.81 364 TRP A N 1
ATOM 2843 C CA . TRP A 1 364 ? -1.897 11.324 22.424 1.00 96.81 364 TRP A CA 1
ATOM 2844 C C . TRP A 1 364 ? -3.297 11.866 22.668 1.00 96.81 364 TRP A C 1
ATOM 2846 O O . TRP A 1 364 ? -3.765 12.740 21.941 1.00 96.81 364 TRP A O 1
ATOM 2856 N N . THR A 1 365 ? -3.950 11.388 23.724 1.00 97.62 365 THR A N 1
ATOM 2857 C CA . THR A 1 365 ? -5.317 11.773 24.073 1.00 97.62 365 THR A CA 1
ATOM 2858 C C . THR A 1 365 ? -5.353 12.642 25.321 1.00 97.62 365 THR A C 1
ATOM 2860 O O . THR A 1 365 ? -4.394 12.732 26.091 1.00 97.62 365 THR A O 1
ATOM 2863 N N . GLY A 1 366 ? -6.473 13.315 25.543 1.00 96.94 366 GLY A N 1
ATOM 2864 C CA . GLY A 1 366 ? -6.736 14.027 26.787 1.00 96.94 366 GLY A CA 1
ATOM 2865 C C . GLY A 1 366 ? -8.223 14.253 26.995 1.00 96.94 366 GLY A C 1
ATOM 2866 O O . GLY A 1 366 ? -9.012 14.077 26.070 1.00 96.94 366 GLY A O 1
ATOM 2867 N N . ILE A 1 367 ? -8.592 14.626 28.220 1.00 98.00 367 ILE A N 1
ATOM 2868 C CA . ILE A 1 367 ? -9.942 15.099 28.526 1.00 98.00 367 ILE A CA 1
ATOM 2869 C C . ILE A 1 367 ? -10.001 16.584 28.185 1.00 98.00 367 ILE A C 1
ATOM 2871 O O . ILE A 1 367 ? -9.235 17.382 28.730 1.00 98.00 367 ILE A O 1
ATOM 2875 N N . ASN A 1 368 ? -10.883 16.950 27.265 1.00 96.81 368 ASN A N 1
ATOM 2876 C CA . ASN A 1 368 ? -10.999 18.323 26.792 1.00 96.81 368 ASN A CA 1
ATOM 2877 C C . ASN A 1 368 ? -11.944 19.185 27.651 1.00 96.81 368 ASN A C 1
ATOM 2879 O O . ASN A 1 368 ? -12.476 18.744 28.671 1.00 96.81 368 ASN A O 1
ATOM 2883 N N . SER A 1 369 ? -12.206 20.423 27.210 1.00 96.88 369 SER A N 1
ATOM 2884 C CA . SER A 1 369 ? -13.096 21.366 27.911 1.00 96.88 369 SER A CA 1
ATOM 2885 C C . SER A 1 369 ? -14.560 20.909 28.017 1.00 96.88 369 SER A C 1
ATOM 2887 O O . SER A 1 369 ? -15.327 21.478 28.793 1.00 96.88 369 SER A O 1
ATOM 2889 N N . LYS A 1 370 ? -14.958 19.883 27.255 1.00 96.94 370 LYS A N 1
ATOM 2890 C CA . LYS A 1 370 ? -16.283 19.249 27.292 1.00 96.94 370 LYS A CA 1
ATOM 2891 C C . LYS A 1 370 ? -16.313 17.971 28.131 1.00 96.94 370 LYS A C 1
ATOM 2893 O O . LYS A 1 370 ? -17.344 17.311 28.162 1.00 96.94 370 LYS A O 1
ATOM 2898 N N . GLY A 1 371 ? -15.214 17.615 28.798 1.00 97.06 371 GLY A N 1
ATOM 2899 C CA . GLY A 1 371 ? -15.124 16.386 29.586 1.00 97.06 371 GLY A CA 1
ATOM 2900 C C . GLY A 1 371 ? -14.987 15.118 28.738 1.00 97.06 371 GLY A C 1
ATOM 2901 O O . GLY A 1 371 ? -15.209 14.025 29.246 1.00 97.06 371 GLY A O 1
ATOM 2902 N N . ARG A 1 372 ? -14.624 15.240 27.455 1.00 96.94 372 ARG A N 1
ATOM 2903 C CA . ARG A 1 372 ? -14.536 14.120 26.509 1.00 96.94 372 ARG A CA 1
ATOM 2904 C C . ARG A 1 372 ? -13.088 13.725 26.264 1.00 96.94 372 ARG A C 1
ATOM 2906 O O . ARG A 1 372 ? -12.248 14.604 26.063 1.00 96.94 372 ARG A O 1
ATOM 2913 N N . ARG A 1 373 ? -12.801 12.417 26.236 1.00 97.81 373 ARG A N 1
ATOM 2914 C CA . ARG A 1 373 ? -11.501 11.910 25.779 1.00 97.81 373 ARG A CA 1
ATOM 2915 C C . ARG A 1 373 ? -11.432 11.979 24.263 1.00 97.81 373 ARG A C 1
ATOM 2917 O O . ARG A 1 373 ? -12.239 11.342 23.599 1.00 97.81 373 ARG A O 1
ATOM 2924 N N . GLN A 1 374 ? -10.453 12.703 23.737 1.00 97.81 374 GLN A N 1
ATOM 2925 C CA . GLN A 1 374 ? -10.207 12.821 22.298 1.00 97.81 374 GLN A CA 1
ATOM 2926 C C . GLN A 1 374 ? -8.709 12.838 22.009 1.00 97.81 374 GLN A C 1
ATOM 2928 O O . GLN A 1 374 ? -7.916 13.187 22.893 1.00 97.81 374 GLN A O 1
ATOM 2933 N N . PHE A 1 375 ? -8.320 12.475 20.786 1.00 97.69 375 PHE A N 1
ATOM 2934 C CA . PHE A 1 375 ? -6.952 12.714 20.321 1.00 97.69 375 PHE A CA 1
ATOM 2935 C C . PHE A 1 375 ? -6.691 14.215 20.236 1.00 97.69 375 PHE A C 1
ATOM 2937 O O . PHE A 1 375 ? -7.542 14.986 19.803 1.00 97.69 375 PHE A O 1
ATOM 2944 N N . LYS A 1 376 ? -5.499 14.628 20.668 1.00 97.19 376 LYS A N 1
ATOM 2945 C CA . LYS A 1 376 ? -5.048 16.025 20.604 1.00 97.19 376 LYS A CA 1
ATOM 2946 C C . LYS A 1 376 ? -4.710 16.446 19.176 1.00 97.19 376 LYS A C 1
ATOM 2948 O O . LYS A 1 376 ? -4.800 17.625 18.859 1.00 97.19 376 LYS A O 1
ATOM 2953 N N . SER A 1 377 ? -4.294 15.486 18.353 1.00 96.19 377 SER A N 1
ATOM 2954 C CA . SER A 1 377 ? -3.939 15.664 16.952 1.00 96.19 377 SER A CA 1
ATOM 2955 C C . SER A 1 377 ? -3.948 14.314 16.240 1.00 96.19 377 SER A C 1
ATOM 2957 O O . SER A 1 377 ? -3.684 13.290 16.874 1.00 96.19 377 SER A O 1
ATOM 2959 N N . TYR A 1 378 ? -4.186 14.323 14.930 1.00 94.81 378 TYR A N 1
ATOM 2960 C CA . TYR A 1 378 ? -3.948 13.177 14.053 1.00 94.81 378 TYR A CA 1
ATOM 2961 C C . TYR A 1 378 ? -2.488 13.095 13.575 1.00 94.81 378 TYR A C 1
ATOM 2963 O O . TYR A 1 378 ? -2.145 12.174 12.852 1.00 94.81 378 TYR A O 1
ATOM 2971 N N . MET A 1 379 ? -1.625 14.040 13.961 1.00 95.06 379 MET A N 1
ATOM 2972 C CA . MET A 1 379 ? -0.194 14.048 13.650 1.00 95.06 379 MET A CA 1
ATOM 2973 C C . MET A 1 379 ? 0.600 13.770 14.929 1.00 95.06 379 MET A C 1
ATOM 2975 O O . MET A 1 379 ? 0.682 14.625 15.822 1.00 95.06 379 MET A O 1
ATOM 2979 N N . PHE A 1 380 ? 1.192 12.584 15.047 1.00 94.31 380 PHE A N 1
ATOM 2980 C CA . PHE A 1 380 ? 1.935 12.182 16.243 1.00 94.31 380 PHE A CA 1
ATOM 2981 C C . PHE A 1 380 ? 2.981 11.100 15.958 1.00 94.31 380 PHE A C 1
ATOM 2983 O O . PHE A 1 380 ? 3.124 10.599 14.848 1.00 94.31 380 PHE A O 1
ATOM 2990 N N . ASN A 1 381 ? 3.755 10.771 16.989 1.00 91.19 381 ASN A N 1
ATOM 2991 C CA . ASN A 1 381 ? 4.584 9.572 17.074 1.00 91.19 381 ASN A CA 1
ATOM 2992 C C . ASN A 1 381 ? 4.688 9.125 18.539 1.00 91.19 381 ASN A C 1
ATOM 2994 O O . ASN A 1 381 ? 4.045 9.697 19.424 1.00 91.19 381 ASN A O 1
ATOM 2998 N N . ALA A 1 382 ? 5.557 8.157 18.825 1.00 88.38 382 ALA A N 1
ATOM 2999 C CA . ALA A 1 382 ? 5.815 7.674 20.184 1.00 88.38 382 ALA A CA 1
ATOM 3000 C C . ALA A 1 382 ? 6.320 8.742 21.193 1.00 88.38 382 ALA A C 1
ATOM 3002 O O . ALA A 1 382 ? 6.432 8.458 22.382 1.00 88.38 382 ALA A O 1
ATOM 3003 N N . LYS A 1 383 ? 6.690 9.958 20.762 1.00 86.19 383 LYS A N 1
ATOM 3004 C CA . LYS A 1 383 ? 7.331 10.996 21.603 1.00 86.19 383 LYS A CA 1
ATOM 3005 C C . LYS A 1 383 ? 6.708 12.391 21.497 1.00 86.19 383 LYS A C 1
ATOM 3007 O O . LYS A 1 383 ? 7.028 13.260 22.305 1.00 86.19 383 LYS A O 1
ATOM 3012 N N . MET A 1 384 ? 5.873 12.638 20.498 1.00 90.25 384 MET A N 1
ATOM 3013 C CA . MET A 1 384 ? 5.389 13.961 20.121 1.00 90.25 384 MET A CA 1
ATOM 3014 C C . MET A 1 384 ? 3.939 13.871 19.663 1.00 90.25 384 MET A C 1
ATOM 3016 O O . MET A 1 384 ? 3.534 12.907 19.021 1.00 90.25 384 MET A O 1
ATOM 3020 N N . VAL A 1 385 ? 3.190 14.934 19.938 1.00 94.62 385 VAL A N 1
ATOM 3021 C CA . VAL A 1 385 ? 1.891 15.210 19.331 1.00 94.62 385 VAL A CA 1
ATOM 3022 C C . VAL A 1 385 ? 1.933 16.620 18.768 1.00 94.62 385 VAL A C 1
ATOM 3024 O O . VAL A 1 385 ? 2.390 17.536 19.460 1.00 94.62 385 VAL A O 1
ATOM 3027 N N . SER A 1 386 ? 1.493 16.802 17.526 1.00 93.81 386 SER A N 1
ATOM 3028 C CA . SER A 1 386 ? 1.458 18.130 16.928 1.00 93.81 386 SER A CA 1
ATOM 3029 C C . SER A 1 386 ? 0.453 19.038 17.634 1.00 93.81 386 SER A C 1
ATOM 3031 O O . SER A 1 386 ? -0.549 18.600 18.194 1.00 93.81 386 SER A O 1
ATOM 3033 N N . GLN A 1 387 ? 0.745 20.335 17.606 1.00 87.81 387 GLN A N 1
ATOM 3034 C CA . GLN A 1 387 ? -0.116 21.400 18.128 1.00 87.81 387 GLN A CA 1
ATOM 3035 C C . GLN A 1 387 ? -0.427 22.451 17.058 1.00 87.81 387 GLN A C 1
ATOM 3037 O O . GLN A 1 387 ? -0.920 23.537 17.369 1.00 87.81 387 GLN A O 1
ATOM 3042 N N . LYS A 1 388 ? -0.077 22.183 15.795 1.00 89.62 388 LYS A N 1
ATOM 3043 C CA . LYS A 1 388 ? -0.312 23.139 14.717 1.00 89.62 388 LYS A CA 1
ATOM 3044 C C . LYS A 1 388 ? -1.816 23.264 14.447 1.00 89.62 388 LYS A C 1
ATOM 3046 O O . LYS A 1 388 ? -2.522 22.256 14.473 1.00 89.62 388 LYS A O 1
ATOM 3051 N N . PRO A 1 389 ? -2.308 24.470 14.117 1.00 83.31 389 PRO A N 1
ATOM 3052 C CA . PRO A 1 389 ? -3.679 24.635 13.651 1.00 83.31 389 PRO A CA 1
ATOM 3053 C C . PRO A 1 389 ? -3.968 23.728 12.451 1.00 83.31 389 PRO A C 1
ATOM 3055 O O . PRO A 1 389 ? -3.113 23.607 11.571 1.00 83.31 389 PRO A O 1
ATOM 3058 N N . LYS A 1 390 ? -5.177 23.158 12.391 1.00 87.50 390 LYS A N 1
ATOM 3059 C CA . LYS A 1 390 ? -5.627 22.158 11.400 1.00 87.50 390 LYS A CA 1
ATOM 3060 C C . LYS A 1 390 ? -5.096 20.749 11.617 1.00 87.50 390 LYS A C 1
ATOM 3062 O O . LYS A 1 390 ? -5.708 19.826 11.102 1.00 87.50 390 LYS A O 1
ATOM 3067 N N . GLU A 1 391 ? -4.033 20.575 12.397 1.00 93.62 391 GLU A N 1
ATOM 3068 C CA . GLU A 1 391 ? -3.572 19.257 12.839 1.00 93.62 391 GLU A CA 1
ATOM 3069 C C . GLU A 1 391 ? -4.204 18.866 14.188 1.00 93.62 391 GLU A C 1
ATOM 3071 O O . GLU A 1 391 ? -4.201 17.694 14.546 1.00 93.62 391 GLU A O 1
ATOM 3076 N N . ASP A 1 392 ? -4.804 19.812 14.919 1.00 94.62 392 ASP A N 1
ATOM 3077 C CA . ASP A 1 392 ? -5.426 19.679 16.249 1.00 94.62 392 ASP A CA 1
ATOM 3078 C C . ASP A 1 392 ? -6.802 18.979 16.250 1.00 94.62 392 ASP A C 1
ATOM 3080 O O . ASP A 1 392 ? -7.686 19.271 17.068 1.00 94.62 392 ASP A O 1
ATOM 3084 N N . VAL A 1 393 ? -6.996 18.052 15.311 1.00 94.81 393 VAL A N 1
ATOM 3085 C CA . VAL A 1 393 ? -8.226 17.273 15.163 1.00 94.81 393 VAL A CA 1
ATOM 3086 C C . VAL A 1 393 ? -8.003 15.798 15.475 1.00 94.81 393 VAL A C 1
ATOM 3088 O O . VAL A 1 393 ? -6.983 15.207 15.133 1.00 94.81 393 VAL A O 1
ATOM 3091 N N . ASP A 1 394 ? -8.998 15.214 16.121 1.00 95.75 394 ASP A N 1
ATOM 3092 C CA . ASP A 1 394 ? -9.236 13.786 16.254 1.00 95.75 394 ASP A CA 1
ATOM 3093 C C . ASP A 1 394 ? -9.935 13.316 14.972 1.00 95.75 394 ASP A C 1
ATOM 3095 O O . ASP A 1 394 ? -11.106 13.631 14.738 1.00 95.75 394 ASP A O 1
ATOM 3099 N N . HIS A 1 395 ? -9.176 12.657 14.100 1.00 95.38 395 HIS A N 1
ATOM 3100 C CA . HIS A 1 395 ? -9.652 12.144 12.818 1.00 95.38 395 HIS A CA 1
ATOM 3101 C C . HIS A 1 395 ? -10.210 10.719 12.973 1.00 95.38 395 HIS A C 1
ATOM 3103 O O . HIS A 1 395 ? -9.789 9.990 13.868 1.00 95.38 395 HIS A O 1
ATOM 3109 N N . LEU A 1 396 ? -11.100 10.270 12.078 1.00 92.81 396 LEU A N 1
ATOM 3110 C CA . LEU A 1 396 ? -11.645 8.896 12.088 1.00 92.81 396 LEU A CA 1
ATOM 3111 C C . LEU A 1 396 ? -10.566 7.807 12.204 1.00 92.81 396 LEU A C 1
ATOM 3113 O O . LEU A 1 396 ? -10.733 6.846 12.956 1.00 92.81 396 LEU A O 1
ATOM 3117 N N . TYR A 1 397 ? -9.448 7.977 11.494 1.00 92.38 397 TYR A N 1
ATOM 3118 C CA . TYR A 1 397 ? -8.320 7.040 11.532 1.00 92.38 397 TYR A CA 1
ATOM 3119 C C . TYR A 1 397 ? -7.585 6.996 12.879 1.00 92.38 397 TYR A C 1
ATOM 3121 O O . TYR A 1 397 ? -6.859 6.039 13.125 1.00 92.38 397 TYR A O 1
ATOM 3129 N N . CYS A 1 398 ? -7.801 7.942 13.801 1.00 95.31 398 CYS A N 1
ATOM 3130 C CA . CYS A 1 398 ? -7.221 7.867 15.145 1.00 95.31 398 CYS A CA 1
ATOM 3131 C C . CYS A 1 398 ? -7.663 6.622 15.927 1.00 95.31 398 CYS A C 1
ATOM 3133 O O . CYS A 1 398 ? -6.942 6.166 16.816 1.00 95.31 398 CYS A O 1
ATOM 3135 N N . ALA A 1 399 ? -8.782 5.997 15.547 1.00 95.25 399 ALA A N 1
ATOM 3136 C CA . ALA A 1 399 ? -9.159 4.685 16.063 1.00 95.25 399 ALA A CA 1
ATOM 3137 C C . ALA A 1 399 ? -8.129 3.576 15.761 1.00 95.25 399 ALA A C 1
ATOM 3139 O O . ALA A 1 399 ? -8.072 2.607 16.518 1.00 95.25 399 ALA A O 1
ATOM 3140 N N . LEU A 1 400 ? -7.291 3.710 14.725 1.00 93.94 400 LEU A N 1
ATOM 3141 C CA . LEU A 1 400 ? -6.231 2.744 14.415 1.00 93.94 400 LEU A CA 1
ATOM 3142 C C . LEU A 1 400 ? -5.203 2.672 15.556 1.00 93.94 400 LEU A C 1
ATOM 3144 O O . LEU A 1 400 ? -4.876 1.591 16.032 1.00 93.94 400 LEU A O 1
ATOM 3148 N N . ALA A 1 401 ? -4.818 3.817 16.125 1.00 95.81 401 ALA A N 1
ATOM 3149 C CA . ALA A 1 401 ? -3.932 3.892 17.292 1.00 95.81 401 ALA A CA 1
ATOM 3150 C C . ALA A 1 401 ? -4.562 3.363 18.600 1.00 95.81 401 ALA A C 1
ATOM 3152 O O . ALA A 1 401 ? -3.887 3.227 19.624 1.00 95.81 401 ALA A O 1
ATOM 3153 N N . MET A 1 402 ? -5.861 3.049 18.590 1.00 96.31 402 MET A N 1
ATOM 3154 C CA . MET A 1 402 ? -6.563 2.430 19.716 1.00 96.31 402 MET A CA 1
ATOM 3155 C C . MET A 1 402 ? -6.621 0.899 19.615 1.00 96.31 402 MET A C 1
ATOM 3157 O O . MET A 1 402 ? -7.138 0.253 20.531 1.00 96.31 402 MET A O 1
ATOM 3161 N N . VAL A 1 403 ? -6.085 0.281 18.556 1.00 94.44 403 VAL A N 1
ATOM 3162 C CA . VAL A 1 403 ? -6.147 -1.179 18.376 1.00 94.44 403 VAL A CA 1
ATOM 3163 C C . VAL A 1 403 ? -5.413 -1.908 19.507 1.00 94.44 403 VAL A C 1
ATOM 3165 O O . VAL A 1 403 ? -5.997 -2.812 20.107 1.00 94.44 403 VAL A O 1
ATOM 3168 N N . GLY A 1 404 ? -4.197 -1.480 19.865 1.00 94.25 404 GLY A N 1
ATOM 3169 C CA . GLY A 1 404 ? -3.430 -2.028 20.995 1.00 94.25 404 GLY A CA 1
ATOM 3170 C C . GLY A 1 404 ? -4.194 -2.018 22.332 1.00 94.25 404 GLY A C 1
ATOM 3171 O O . GLY A 1 404 ? -4.451 -3.092 22.889 1.00 94.25 404 GLY A O 1
ATOM 3172 N N . PRO A 1 405 ? -4.636 -0.850 22.850 1.00 94.88 405 PRO A N 1
ATOM 3173 C CA . PRO A 1 405 ? -5.388 -0.793 24.107 1.00 94.88 405 PRO A CA 1
ATOM 3174 C C . PRO A 1 405 ? -6.740 -1.512 24.034 1.00 94.88 405 PRO A C 1
ATOM 3176 O O . PRO A 1 405 ? -7.172 -2.094 25.033 1.00 94.88 405 PRO A O 1
ATOM 3179 N N . THR A 1 406 ? -7.402 -1.544 22.875 1.00 94.94 406 THR A N 1
ATOM 3180 C CA . THR A 1 406 ? -8.660 -2.292 22.710 1.00 94.94 406 THR A CA 1
ATOM 3181 C C . THR A 1 406 ? -8.426 -3.798 22.838 1.00 94.94 406 THR A C 1
ATOM 3183 O O . THR A 1 406 ? -9.170 -4.470 23.553 1.00 94.94 406 THR A O 1
ATOM 3186 N N . HIS A 1 407 ? -7.363 -4.331 22.230 1.00 93.81 407 HIS A N 1
ATOM 3187 C CA . HIS A 1 407 ? -7.000 -5.747 22.338 1.00 93.81 407 HIS A CA 1
ATOM 3188 C C . HIS A 1 407 ? -6.550 -6.127 23.749 1.00 93.81 407 HIS A C 1
ATOM 3190 O O . HIS A 1 407 ? -6.958 -7.174 24.252 1.00 93.81 407 HIS A O 1
ATOM 3196 N N . LEU A 1 408 ? -5.788 -5.266 24.433 1.00 95.25 408 LEU A N 1
ATOM 3197 C CA . LEU A 1 408 ? -5.432 -5.497 25.836 1.00 95.25 408 LEU A CA 1
ATOM 3198 C C . LEU A 1 408 ? -6.684 -5.541 26.724 1.00 95.25 408 LEU A C 1
ATOM 3200 O O . LEU A 1 408 ? -6.840 -6.439 27.551 1.00 95.25 408 LEU A O 1
ATOM 3204 N N . SER A 1 409 ? -7.618 -4.615 26.498 1.00 95.19 409 SER A N 1
ATOM 3205 C CA . SER A 1 409 ? -8.904 -4.585 27.199 1.00 95.19 409 SER A CA 1
ATOM 3206 C C . SER A 1 409 ? -9.724 -5.843 26.927 1.00 95.19 409 SER A C 1
ATOM 3208 O O . SER A 1 409 ? -10.269 -6.422 27.861 1.00 95.19 409 SER A O 1
ATOM 3210 N N . TRP A 1 410 ? -9.788 -6.306 2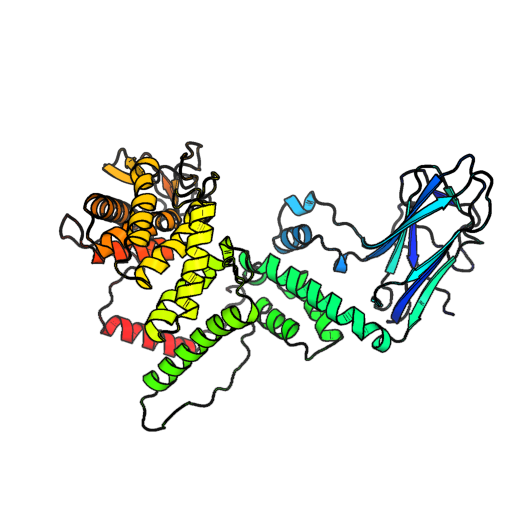5.678 1.00 92.81 410 TRP A N 1
ATOM 3211 C CA . TRP A 1 410 ? -10.449 -7.564 25.326 1.00 92.81 410 TRP A CA 1
ATOM 3212 C C . TRP A 1 410 ? -9.820 -8.765 26.041 1.00 92.81 410 TRP A C 1
ATOM 3214 O O . TRP A 1 410 ? -10.552 -9.589 26.589 1.00 92.81 410 TRP A O 1
ATOM 3224 N N . TYR A 1 411 ? -8.488 -8.827 26.088 1.00 93.88 411 TYR A N 1
ATOM 3225 C CA . TYR A 1 411 ? -7.747 -9.953 26.650 1.00 93.88 411 TYR A CA 1
ATOM 3226 C C . TYR A 1 411 ? -7.940 -10.112 28.164 1.00 93.88 411 TYR A C 1
ATOM 3228 O O . TYR A 1 411 ? -8.251 -11.206 28.632 1.00 93.88 411 TYR A O 1
ATOM 3236 N N . ASN A 1 412 ? -7.755 -9.044 28.949 1.00 92.75 412 ASN A N 1
ATOM 3237 C CA . ASN A 1 412 ? -7.736 -9.148 30.416 1.00 92.75 412 ASN A CA 1
ATOM 3238 C C . ASN A 1 412 ? -8.524 -8.063 31.157 1.00 92.75 412 ASN A C 1
ATOM 3240 O O . ASN A 1 412 ? -8.416 -7.978 32.380 1.00 92.75 412 ASN A O 1
ATOM 3244 N N . ARG A 1 413 ? -9.298 -7.229 30.453 1.00 93.31 413 ARG A N 1
ATOM 3245 C CA . ARG A 1 413 ? -10.050 -6.119 31.059 1.00 93.31 413 ARG A CA 1
ATOM 3246 C C . ARG A 1 413 ? -9.157 -5.151 31.833 1.00 93.31 413 ARG A C 1
ATOM 3248 O O . ARG A 1 413 ? -9.568 -4.632 32.870 1.00 93.31 413 ARG A O 1
ATOM 3255 N N . HIS A 1 414 ? -7.942 -4.895 31.338 1.00 95.00 414 HIS A N 1
ATOM 3256 C CA . HIS A 1 414 ? -7.021 -3.962 31.981 1.00 95.00 414 HIS A CA 1
ATOM 3257 C C . HIS A 1 414 ? -7.734 -2.622 32.256 1.00 95.00 414 HIS A C 1
ATOM 3259 O O . HIS A 1 414 ? -8.326 -2.041 31.337 1.00 95.00 414 HIS A O 1
ATOM 3265 N N . PRO A 1 415 ? -7.718 -2.124 33.507 1.00 94.25 415 PRO A N 1
ATOM 3266 C CA . PRO A 1 415 ? -8.630 -1.067 33.941 1.00 94.25 415 PRO A CA 1
ATOM 3267 C C . PRO A 1 415 ? -8.424 0.233 33.162 1.00 94.25 415 PRO A C 1
ATOM 3269 O O . PRO A 1 415 ? -9.389 0.818 32.680 1.00 94.25 415 PRO A O 1
ATOM 3272 N N . LEU A 1 416 ? -7.167 0.644 32.964 1.00 95.81 416 LEU A N 1
ATOM 3273 C CA . LEU A 1 416 ? -6.858 1.892 32.262 1.00 95.81 416 LEU A CA 1
ATOM 3274 C C . LEU A 1 416 ? -7.236 1.847 30.782 1.00 95.81 416 LEU A C 1
ATOM 3276 O O . LEU A 1 416 ? -7.848 2.781 30.280 1.00 95.81 416 LEU A O 1
ATOM 3280 N N . THR A 1 417 ? -6.921 0.763 30.075 1.00 96.31 417 THR A N 1
ATOM 3281 C CA . THR A 1 417 ? -7.221 0.671 28.642 1.00 96.31 417 THR A CA 1
ATOM 3282 C C . THR A 1 417 ? -8.713 0.496 28.404 1.00 96.31 417 THR A C 1
ATOM 3284 O O . THR A 1 417 ? -9.237 1.061 27.447 1.00 96.31 417 THR A O 1
ATOM 3287 N N . THR A 1 418 ? -9.414 -0.207 29.300 1.00 95.81 418 THR A N 1
ATOM 3288 C CA . THR A 1 418 ? -10.876 -0.330 29.251 1.00 95.81 418 THR A CA 1
ATOM 3289 C C . THR A 1 418 ? -11.518 1.039 29.460 1.00 95.81 418 THR A C 1
ATOM 3291 O O . THR A 1 418 ? -12.386 1.436 28.683 1.00 95.81 418 THR A O 1
ATOM 3294 N N . GLN A 1 419 ? -11.043 1.805 30.448 1.00 94.88 419 GLN A N 1
ATOM 3295 C CA . GLN A 1 419 ? -11.471 3.183 30.675 1.00 94.88 419 GLN A CA 1
ATOM 3296 C C . GLN A 1 419 ? -11.209 4.062 29.443 1.00 94.88 419 GLN A C 1
ATOM 3298 O O . GLN A 1 419 ? -12.137 4.675 28.928 1.00 94.88 419 GLN A O 1
ATOM 3303 N N . TRP A 1 420 ? -9.980 4.102 28.921 1.00 96.94 420 TRP A N 1
ATOM 3304 C CA . TRP A 1 420 ? -9.646 4.958 27.778 1.00 96.94 420 TRP A CA 1
ATOM 3305 C C . TRP A 1 420 ? -10.436 4.597 26.521 1.00 96.94 420 TRP A C 1
ATOM 3307 O O . TRP A 1 420 ? -10.929 5.491 25.841 1.00 96.94 420 TRP A O 1
ATOM 3317 N N . THR A 1 421 ? -10.594 3.303 26.235 1.00 96.25 421 THR A N 1
ATOM 3318 C CA . THR A 1 421 ? -11.359 2.816 25.078 1.00 96.25 421 THR A CA 1
ATOM 3319 C C . THR A 1 421 ? -12.829 3.214 25.184 1.00 96.25 421 THR A C 1
ATOM 3321 O O . THR A 1 421 ? -13.402 3.712 24.220 1.00 96.25 421 THR A O 1
ATOM 3324 N N . THR A 1 422 ? -13.442 3.044 26.358 1.00 94.81 422 THR A N 1
ATOM 3325 C CA . THR A 1 422 ? -14.865 3.363 26.561 1.00 94.81 422 THR A CA 1
ATOM 3326 C C . THR A 1 422 ? -15.131 4.867 26.620 1.00 94.81 422 THR A C 1
ATOM 3328 O O . THR A 1 422 ? -16.096 5.328 26.011 1.00 94.81 422 THR A O 1
ATOM 3331 N N . GLU A 1 423 ? -14.263 5.658 27.260 1.00 95.62 423 GLU A N 1
ATOM 3332 C CA . GLU A 1 423 ? -14.326 7.128 27.234 1.00 95.62 423 GLU A CA 1
ATOM 3333 C C . GLU A 1 423 ? -14.217 7.666 25.800 1.00 95.62 423 GLU A C 1
ATOM 3335 O O . GLU A 1 423 ? -15.004 8.522 25.392 1.00 95.62 423 GLU A O 1
ATOM 3340 N N . TYR A 1 424 ? -13.264 7.143 25.022 1.00 97.31 424 TYR A N 1
ATOM 3341 C CA . TYR A 1 424 ? -13.038 7.556 23.639 1.00 97.31 424 TYR A CA 1
ATOM 3342 C C . TYR A 1 424 ? -14.209 7.168 22.724 1.00 97.31 424 TYR A C 1
ATOM 3344 O O . TYR A 1 424 ? -14.729 8.008 21.989 1.00 97.31 424 TYR A O 1
ATOM 3352 N N . ALA A 1 425 ? -14.699 5.929 22.829 1.00 95.88 425 ALA A N 1
ATOM 3353 C CA . ALA A 1 425 ? -15.867 5.466 22.083 1.00 95.88 425 ALA A CA 1
ATOM 3354 C C . ALA A 1 425 ? -17.128 6.286 22.400 1.00 95.88 425 ALA A C 1
ATOM 3356 O O . ALA A 1 425 ? -17.890 6.629 21.496 1.00 95.88 425 ALA A O 1
ATOM 3357 N N . THR A 1 426 ? -17.328 6.652 23.670 1.00 94.81 426 THR A N 1
ATOM 3358 C CA . THR A 1 426 ? -18.458 7.493 24.093 1.00 94.81 426 THR A CA 1
ATOM 3359 C C . THR A 1 426 ? -18.380 8.876 23.445 1.00 94.81 426 THR A C 1
ATOM 3361 O O . THR A 1 426 ? -19.361 9.329 22.856 1.00 94.81 426 THR A O 1
ATOM 3364 N N . ALA A 1 427 ? -17.205 9.517 23.457 1.00 95.94 427 ALA A N 1
ATOM 3365 C CA . ALA A 1 427 ? -17.004 10.819 22.817 1.00 95.94 427 ALA A CA 1
ATOM 3366 C C . ALA A 1 427 ? -17.328 10.792 21.311 1.00 95.94 427 ALA A C 1
ATOM 3368 O O . ALA A 1 427 ? -18.002 11.691 20.799 1.00 95.94 427 ALA A O 1
ATOM 3369 N N . TRP A 1 428 ? -16.898 9.742 20.609 1.00 96.50 428 TRP A N 1
ATOM 3370 C CA . TRP A 1 428 ? -17.163 9.571 19.180 1.00 96.50 428 TRP A CA 1
ATOM 3371 C C . TRP A 1 428 ? -18.622 9.244 18.866 1.00 96.50 428 TRP A C 1
ATOM 3373 O O . TRP A 1 428 ? -19.172 9.782 17.902 1.00 96.50 428 TRP A O 1
ATOM 3383 N N . ALA A 1 429 ? -19.285 8.430 19.687 1.00 95.00 429 ALA A N 1
ATOM 3384 C CA . ALA A 1 429 ? -20.709 8.164 19.521 1.00 95.00 429 ALA A CA 1
ATOM 3385 C C . ALA A 1 429 ? -21.553 9.432 19.755 1.00 95.00 429 ALA A C 1
ATOM 3387 O O . ALA A 1 429 ? -22.454 9.733 18.972 1.00 95.00 429 ALA A O 1
ATOM 3388 N N . GLU A 1 430 ? -21.220 10.249 20.758 1.00 94.50 430 GLU A N 1
ATOM 3389 C CA . GLU A 1 430 ? -21.863 11.554 20.963 1.00 94.50 430 GLU A CA 1
ATOM 3390 C C . GLU A 1 430 ? -21.661 12.493 19.764 1.00 94.50 430 GLU A C 1
ATOM 3392 O O . GLU A 1 430 ? -22.607 13.138 19.300 1.00 94.50 430 GLU A O 1
ATOM 3397 N N . ALA A 1 431 ? -20.447 12.548 19.211 1.00 95.44 431 ALA A N 1
ATOM 3398 C CA . ALA A 1 431 ? -20.167 13.324 18.006 1.00 95.44 431 ALA A CA 1
ATOM 3399 C C . ALA A 1 431 ? -20.955 12.799 16.790 1.00 95.44 431 ALA A C 1
ATOM 3401 O O . ALA A 1 431 ? -21.481 13.584 15.991 1.00 95.44 431 ALA A O 1
ATOM 3402 N N . GLY A 1 432 ? -21.123 11.479 16.686 1.00 95.00 432 GLY A N 1
ATOM 3403 C CA . GLY A 1 432 ? -21.980 10.815 15.708 1.00 95.00 432 GLY A CA 1
ATOM 3404 C C . GLY A 1 432 ? -23.453 11.231 15.800 1.00 95.00 432 GLY A C 1
ATOM 3405 O O . GLY A 1 432 ? -24.126 11.342 14.776 1.00 95.00 432 GLY A O 1
ATOM 3406 N N . MET A 1 433 ? -23.940 11.591 16.986 1.00 95.44 433 MET A N 1
ATOM 3407 C CA . MET A 1 433 ? -25.314 12.076 17.177 1.00 95.44 433 MET A CA 1
ATOM 3408 C C . MET A 1 433 ? -25.505 13.571 16.911 1.00 95.44 433 MET A C 1
ATOM 3410 O O . MET A 1 433 ? -26.631 14.004 16.675 1.00 95.44 433 MET A O 1
ATOM 3414 N N . SER A 1 434 ? -24.433 14.365 16.902 1.00 94.31 434 SER A N 1
ATOM 3415 C CA . SER A 1 434 ? -24.519 15.792 16.576 1.00 94.31 434 SER A CA 1
ATOM 3416 C C . SER A 1 434 ? -25.076 16.024 15.167 1.00 94.31 434 SER A C 1
ATOM 3418 O O . SER A 1 434 ? -24.657 15.371 14.211 1.00 94.31 434 SER A O 1
ATOM 3420 N N . THR A 1 435 ? -25.969 17.003 15.022 1.00 94.81 435 THR A N 1
ATOM 3421 C CA . THR A 1 435 ? -26.508 17.445 13.724 1.00 94.81 435 THR A CA 1
ATOM 3422 C C . THR A 1 435 ? -25.911 18.768 13.240 1.00 94.81 435 THR A C 1
ATOM 3424 O O . THR A 1 435 ? -26.417 19.389 12.301 1.00 94.81 435 THR A O 1
ATOM 3427 N N . ALA A 1 436 ? -24.840 19.240 13.886 1.00 91.62 436 ALA A N 1
ATOM 3428 C CA . ALA A 1 436 ? -24.174 20.472 13.481 1.00 91.62 436 ALA A CA 1
ATOM 3429 C C . ALA A 1 436 ? -23.652 20.370 12.035 1.00 91.62 436 ALA A C 1
ATOM 3431 O O . ALA A 1 436 ? -23.320 19.287 11.548 1.00 91.62 436 ALA A O 1
ATOM 3432 N N . LYS A 1 437 ? -23.611 21.515 11.338 1.00 89.31 437 LYS A N 1
ATOM 3433 C CA . LYS A 1 437 ? -23.181 21.626 9.928 1.00 89.31 437 LYS A CA 1
ATOM 3434 C C . LYS A 1 437 ? -23.954 20.705 8.968 1.00 89.31 437 LYS A C 1
ATOM 3436 O O . LYS A 1 437 ? -23.436 20.275 7.942 1.00 89.31 437 LYS A O 1
ATOM 3441 N N . GLY A 1 438 ? -25.210 20.400 9.308 1.00 90.12 438 GLY A N 1
ATOM 3442 C CA . GLY A 1 438 ? -26.102 19.587 8.481 1.00 90.12 438 GLY A CA 1
ATOM 3443 C C . GLY A 1 438 ? -25.780 18.091 8.481 1.00 90.12 438 GLY A C 1
ATOM 3444 O O . GLY A 1 438 ? -26.320 17.372 7.642 1.00 90.12 438 GLY A O 1
ATOM 3445 N N . LYS A 1 439 ? -24.924 17.611 9.397 1.00 93.19 439 LYS A N 1
ATOM 3446 C CA . LYS A 1 439 ? -24.632 16.180 9.533 1.00 93.19 439 LYS A CA 1
ATOM 3447 C C . LYS A 1 439 ? -25.902 15.409 9.933 1.00 93.19 439 LYS A C 1
ATOM 3449 O O . LYS A 1 439 ? -26.559 15.804 10.896 1.00 93.19 439 LYS A O 1
ATOM 3454 N N . PRO A 1 440 ? -26.251 14.297 9.265 1.00 92.69 440 PRO A N 1
ATOM 3455 C CA . PRO A 1 440 ? -27.315 13.417 9.739 1.00 92.69 440 PRO A CA 1
ATOM 3456 C C . PRO A 1 440 ? -26.977 12.802 11.105 1.00 92.69 440 PRO A C 1
ATOM 3458 O O . PRO A 1 440 ? -25.838 12.398 11.349 1.00 92.69 440 PRO A O 1
ATOM 3461 N N . ALA A 1 441 ? -27.968 12.687 11.990 1.00 93.81 441 ALA A N 1
ATOM 3462 C CA . ALA A 1 441 ? -27.794 11.970 13.251 1.00 93.81 441 ALA A CA 1
ATOM 3463 C C . ALA A 1 441 ? -27.406 10.503 12.989 1.00 93.81 441 ALA A C 1
ATOM 3465 O O . ALA A 1 441 ? -27.959 9.854 12.100 1.00 93.81 441 ALA A O 1
ATOM 3466 N N . GLY A 1 442 ? -26.433 9.996 13.743 1.00 91.31 442 GLY A N 1
ATOM 3467 C CA . GLY A 1 442 ? -25.876 8.654 13.579 1.00 91.31 442 GLY A CA 1
ATOM 3468 C C . GLY A 1 442 ? -24.772 8.555 12.520 1.00 91.31 442 GLY A C 1
ATOM 3469 O O . GLY A 1 442 ? -24.068 7.550 12.492 1.00 91.31 442 GLY A O 1
ATOM 3470 N N . ALA A 1 443 ? -24.561 9.564 11.667 1.00 91.31 443 ALA A N 1
ATOM 3471 C CA . ALA A 1 443 ? -23.386 9.607 10.796 1.00 91.31 443 ALA A CA 1
ATOM 3472 C C . ALA A 1 443 ? -22.159 10.069 11.594 1.00 91.31 443 ALA A C 1
ATOM 3474 O O . ALA A 1 443 ? -22.240 11.047 12.340 1.00 91.31 443 ALA A O 1
ATOM 3475 N N . LEU A 1 444 ? -21.016 9.401 11.438 1.00 93.19 444 LEU A N 1
ATOM 3476 C CA . LEU A 1 444 ? -19.775 9.828 12.088 1.00 93.19 444 LEU A CA 1
ATOM 3477 C C . LEU A 1 444 ? -19.204 11.077 11.395 1.00 93.19 444 LEU A C 1
ATOM 3479 O O . LEU A 1 444 ? -19.257 11.156 10.166 1.00 93.19 444 LEU A O 1
ATOM 3483 N N . PRO A 1 445 ? -18.682 12.065 12.144 1.00 93.88 445 PRO A N 1
ATOM 3484 C CA . PRO A 1 445 ? -17.881 13.124 11.545 1.00 93.88 445 PRO A CA 1
ATOM 3485 C C . PRO A 1 445 ? -16.508 12.604 11.102 1.00 93.88 445 PRO A C 1
ATOM 3487 O O . PRO A 1 445 ? -16.029 11.625 11.656 1.00 93.88 445 PRO A O 1
ATOM 3490 N N . CYS A 1 446 ? -15.863 13.258 10.133 1.00 92.88 446 CYS A N 1
ATOM 3491 C CA . CYS A 1 446 ? -14.480 12.932 9.758 1.00 92.88 446 CYS A CA 1
ATOM 3492 C C . CYS A 1 446 ? -13.471 13.507 10.759 1.00 92.88 446 CYS A C 1
ATOM 3494 O O . CYS A 1 446 ? -12.529 12.821 11.144 1.00 92.88 446 CYS A O 1
ATOM 3496 N N . ASP A 1 447 ? -13.727 14.739 11.213 1.00 94.69 447 ASP A N 1
ATOM 3497 C CA . ASP A 1 447 ? -12.834 15.507 12.079 1.00 94.69 447 ASP A CA 1
ATOM 3498 C C . ASP A 1 447 ? -13.585 16.012 13.310 1.00 94.69 447 ASP A C 1
ATOM 3500 O O . ASP A 1 447 ? -14.688 16.569 13.192 1.00 94.69 447 ASP A O 1
ATOM 3504 N N . ILE A 1 448 ? -12.950 15.922 14.477 1.00 95.81 448 ILE A N 1
ATOM 3505 C CA . ILE A 1 448 ? -13.406 16.585 15.696 1.00 95.81 448 ILE A CA 1
ATOM 3506 C C . ILE A 1 448 ? -12.248 17.372 16.309 1.00 95.81 448 ILE A C 1
ATOM 3508 O O . ILE A 1 448 ? -11.211 16.799 16.618 1.00 95.81 448 ILE A O 1
ATOM 3512 N N . ARG A 1 449 ? -12.400 18.682 16.529 1.00 96.06 449 ARG A N 1
ATOM 3513 C CA . ARG A 1 449 ? -11.349 19.470 17.190 1.00 96.06 449 ARG A CA 1
ATOM 3514 C C . ARG A 1 449 ? -11.187 19.035 18.638 1.00 96.06 449 ARG A C 1
ATOM 3516 O O . ARG A 1 449 ? -12.169 18.986 19.381 1.00 96.06 449 ARG A O 1
ATOM 3523 N N . TYR A 1 450 ? -9.945 18.814 19.057 1.00 96.81 450 TYR A N 1
ATOM 3524 C CA . TYR A 1 450 ? -9.643 18.368 20.413 1.00 96.81 450 TYR A CA 1
ATOM 3525 C C . TYR A 1 450 ? -10.191 19.314 21.488 1.00 96.81 450 TYR A C 1
ATOM 3527 O O . TYR A 1 450 ? -10.822 18.870 22.443 1.00 96.81 450 TYR A O 1
ATOM 3535 N N . SER A 1 451 ? -9.948 20.621 21.351 1.00 95.62 451 SER A N 1
ATOM 3536 C CA . SER A 1 451 ? -10.118 21.597 22.438 1.00 95.62 451 SER A CA 1
ATOM 3537 C C . SER A 1 451 ? -11.554 21.720 22.960 1.00 95.62 451 SER A C 1
ATOM 3539 O O . SER A 1 451 ? -11.756 21.900 24.166 1.00 95.62 451 SER A O 1
ATOM 3541 N N . ASP A 1 452 ? -12.549 21.599 22.084 1.00 95.69 452 ASP A N 1
ATOM 3542 C CA . ASP A 1 452 ? -13.957 21.875 22.385 1.00 95.69 452 ASP A CA 1
ATOM 3543 C C . ASP A 1 452 ? -14.964 20.917 21.730 1.00 95.69 452 ASP A C 1
ATOM 3545 O O . ASP A 1 452 ? -16.176 21.128 21.853 1.00 95.69 452 ASP A O 1
ATOM 3549 N N . SER A 1 453 ? -14.482 19.850 21.088 1.00 96.50 453 SER A N 1
ATOM 3550 C CA . SER A 1 453 ? -15.282 18.871 20.349 1.00 96.50 453 SER A CA 1
ATOM 3551 C C . SER A 1 453 ? -16.107 19.448 19.191 1.00 96.50 453 SER A C 1
ATOM 3553 O O . SER A 1 453 ? -17.149 18.882 18.842 1.00 96.50 453 SER A O 1
ATOM 3555 N N . GLU A 1 454 ? -15.690 20.563 18.585 1.00 95.38 454 GLU A N 1
ATOM 3556 C CA . GLU A 1 454 ? -16.337 21.037 17.359 1.00 95.38 454 GLU A CA 1
ATOM 3557 C C . GLU A 1 454 ? -16.126 20.022 16.222 1.00 95.38 454 GLU A C 1
ATOM 3559 O O . GLU A 1 454 ? -14.993 19.669 15.900 1.00 95.38 454 GLU A O 1
ATOM 3564 N N . ILE A 1 455 ? -17.213 19.573 15.586 1.00 95.31 455 ILE A N 1
ATOM 3565 C CA . ILE A 1 455 ? -17.138 18.716 14.396 1.00 95.31 455 ILE A CA 1
ATOM 3566 C C . ILE A 1 455 ? -16.831 19.545 13.141 1.00 95.31 455 ILE A C 1
ATOM 3568 O O . ILE A 1 455 ? -17.362 20.649 12.964 1.00 95.31 455 ILE A O 1
ATOM 3572 N N . PHE A 1 456 ? -15.997 19.002 12.250 1.00 93.44 456 PHE A N 1
ATOM 3573 C CA . PHE A 1 456 ? -15.580 19.642 10.990 1.00 93.44 456 PHE A CA 1
ATOM 3574 C C . PHE A 1 456 ? -14.991 21.049 11.166 1.00 93.44 456 PHE A C 1
ATOM 3576 O O . PHE A 1 456 ? -15.382 21.973 10.452 1.00 93.44 456 PHE A O 1
ATOM 3583 N N . PRO A 1 457 ? -14.102 21.281 12.143 1.00 93.12 457 PRO A N 1
ATOM 3584 C CA . PRO A 1 457 ? -13.687 22.624 12.570 1.00 93.12 457 PRO A CA 1
ATOM 3585 C C . PRO A 1 457 ? -13.085 23.498 11.457 1.00 93.12 457 PRO A C 1
ATOM 3587 O O . PRO A 1 457 ? -13.031 24.717 11.595 1.00 93.12 457 PRO A O 1
ATOM 3590 N N . TYR A 1 458 ? -12.648 22.885 10.356 1.00 92.81 458 TYR A N 1
ATOM 3591 C CA . TYR A 1 458 ? -11.948 23.540 9.252 1.00 92.81 458 TYR A CA 1
ATOM 3592 C C . TYR A 1 458 ? -12.604 23.325 7.882 1.00 92.81 458 TYR A C 1
ATOM 3594 O O . TYR A 1 458 ? -12.031 23.722 6.868 1.00 92.81 458 TYR A O 1
ATOM 3602 N N . THR A 1 459 ? -13.789 22.712 7.836 1.00 89.50 459 THR A N 1
ATOM 3603 C CA . THR A 1 459 ? -14.541 22.463 6.600 1.00 89.50 459 THR A CA 1
ATOM 3604 C C . THR A 1 459 ? -15.992 22.928 6.749 1.00 89.50 459 THR A C 1
ATOM 3606 O O . THR A 1 459 ? -16.547 23.001 7.847 1.00 89.50 459 THR A O 1
ATOM 3609 N N . GLU A 1 460 ? -16.616 23.302 5.629 1.00 84.38 460 GLU A N 1
ATOM 3610 C CA . GLU A 1 460 ? -18.002 23.797 5.623 1.00 84.38 460 GLU A CA 1
ATOM 3611 C C . GLU A 1 460 ? -19.031 22.670 5.482 1.00 84.38 460 GLU A C 1
ATOM 3613 O O . GLU A 1 460 ? -20.175 22.814 5.915 1.00 84.38 460 GLU A O 1
ATOM 3618 N N . ARG A 1 461 ? -18.640 21.542 4.875 1.00 81.81 461 ARG A N 1
ATOM 3619 C CA . ARG A 1 461 ? -19.515 20.388 4.640 1.00 81.81 461 ARG A CA 1
ATOM 3620 C C . ARG A 1 461 ? -19.181 19.246 5.587 1.00 81.81 461 ARG A C 1
ATOM 3622 O O . ARG A 1 461 ? -18.017 18.929 5.801 1.00 81.81 461 ARG A O 1
ATOM 3629 N N . TYR A 1 462 ? -20.216 18.557 6.061 1.00 79.44 462 TYR A N 1
ATOM 3630 C CA . TYR A 1 462 ? -20.077 17.437 6.996 1.00 79.44 462 TYR A CA 1
ATOM 3631 C C . TYR A 1 462 ? -19.424 16.171 6.404 1.00 79.44 462 TYR A C 1
ATOM 3633 O O . TYR A 1 462 ? -19.191 15.205 7.113 1.00 79.44 462 TYR A O 1
ATOM 3641 N N . ASN A 1 463 ? -19.179 16.106 5.100 1.00 79.00 463 ASN A N 1
ATOM 3642 C CA . ASN A 1 463 ? -18.532 14.958 4.459 1.00 79.00 463 ASN A CA 1
ATOM 3643 C C . ASN A 1 463 ? -17.134 15.307 3.930 1.00 79.00 463 ASN A C 1
ATOM 3645 O O . ASN A 1 463 ? -16.642 14.671 3.003 1.00 79.00 463 ASN A O 1
ATOM 3649 N N . GLN A 1 464 ? -16.525 16.359 4.479 1.00 85.56 464 GLN A N 1
ATOM 3650 C CA . GLN A 1 464 ? -15.185 16.813 4.132 1.00 85.56 464 GLN A CA 1
ATOM 3651 C C . GLN A 1 464 ? -14.288 16.787 5.365 1.00 85.56 464 GLN A C 1
ATOM 3653 O O . GLN A 1 464 ? -14.725 17.132 6.463 1.00 85.56 464 GLN A O 1
ATOM 3658 N N . SER A 1 465 ? -13.022 16.456 5.141 1.00 87.69 465 SER A N 1
ATOM 3659 C CA . SER A 1 465 ? -11.954 16.502 6.136 1.00 87.69 465 SER A CA 1
ATOM 3660 C C . SER A 1 465 ? -10.808 17.380 5.640 1.00 87.69 465 SER A C 1
ATOM 3662 O O . SER A 1 465 ? -10.669 17.606 4.434 1.00 87.69 465 SER A O 1
ATOM 3664 N N . VAL A 1 466 ? -9.982 17.861 6.566 1.00 84.94 466 VAL A N 1
ATOM 3665 C CA . VAL A 1 466 ? -8.655 18.427 6.259 1.00 84.94 466 VAL A CA 1
ATOM 3666 C C . VAL A 1 466 ? -7.601 17.374 5.902 1.00 84.94 466 VAL A C 1
ATOM 3668 O O . VAL A 1 466 ? -6.530 17.748 5.430 1.00 84.94 466 VAL A O 1
ATOM 3671 N N . TYR A 1 467 ? -7.906 16.092 6.112 1.00 84.31 467 TYR A N 1
ATOM 3672 C CA . TYR A 1 467 ? -7.056 14.940 5.822 1.00 84.31 467 TYR A CA 1
ATOM 3673 C C . TYR A 1 467 ? -7.769 13.975 4.856 1.00 84.31 467 TYR A C 1
ATOM 3675 O O . TYR A 1 467 ? -7.714 14.202 3.647 1.00 84.31 467 TYR A O 1
ATOM 3683 N N . TYR A 1 468 ? -8.511 12.973 5.346 1.00 80.69 468 TYR A N 1
ATOM 3684 C CA . TYR A 1 468 ? -9.262 12.028 4.512 1.00 80.69 468 TYR A CA 1
ATOM 3685 C C . TYR A 1 468 ? -10.756 12.020 4.824 1.00 80.69 468 TYR A C 1
ATOM 3687 O O . TYR A 1 468 ? -11.204 12.205 5.945 1.00 80.69 468 TYR A O 1
ATOM 3695 N N . SER A 1 469 ? -11.576 11.784 3.801 1.00 78.94 469 SER A N 1
ATOM 3696 C CA . SER A 1 469 ? -13.032 11.645 3.979 1.00 78.94 469 SER A CA 1
ATOM 3697 C C . SER A 1 469 ? -13.485 10.187 4.152 1.00 78.94 469 SER A C 1
ATOM 3699 O O . SER A 1 469 ? -14.684 9.916 4.168 1.00 78.94 469 SER A O 1
ATOM 3701 N N . PHE A 1 470 ? -12.538 9.255 4.304 1.00 75.94 470 PHE A N 1
ATOM 3702 C CA . PHE A 1 470 ? -12.763 7.821 4.499 1.00 75.94 470 PHE A CA 1
ATOM 3703 C C . PHE A 1 470 ? -12.118 7.327 5.809 1.00 75.94 470 PHE A C 1
ATOM 3705 O O . PHE A 1 470 ? -11.455 8.089 6.509 1.00 75.94 470 PHE A O 1
ATOM 3712 N N . GLY A 1 471 ? -12.351 6.060 6.170 1.00 77.81 471 GLY A N 1
ATOM 3713 C CA . GLY A 1 471 ? -11.845 5.464 7.422 1.00 77.81 471 GLY A CA 1
ATOM 3714 C C . GLY A 1 471 ? -12.894 5.282 8.518 1.00 77.81 471 GLY A C 1
ATOM 3715 O O . GLY A 1 471 ? -12.580 4.877 9.637 1.00 77.81 471 GLY A O 1
ATOM 3716 N N . ASP A 1 472 ? -14.165 5.534 8.210 1.00 87.31 472 ASP A N 1
ATOM 3717 C CA . ASP A 1 472 ? -15.271 5.319 9.142 1.00 87.31 472 ASP A CA 1
ATOM 3718 C C . ASP A 1 472 ? -15.375 3.858 9.604 1.00 87.31 472 ASP A C 1
ATOM 3720 O O . ASP A 1 472 ? -15.797 3.603 10.729 1.00 87.31 472 ASP A O 1
ATOM 3724 N N . TYR A 1 473 ? -14.944 2.898 8.782 1.00 87.69 473 TYR A N 1
ATOM 3725 C CA . TYR A 1 473 ? -14.903 1.480 9.133 1.00 87.69 473 TYR A CA 1
ATOM 3726 C C . TYR A 1 473 ? -14.017 1.188 10.358 1.00 87.69 473 TYR A C 1
ATOM 3728 O O . TYR A 1 473 ? -14.415 0.381 11.201 1.00 87.69 473 TYR A O 1
ATOM 3736 N N . VAL A 1 474 ? -12.866 1.856 10.516 1.00 90.44 474 VAL A N 1
ATOM 3737 C CA . VAL A 1 474 ? -11.966 1.657 11.670 1.00 90.44 474 VAL A CA 1
ATOM 3738 C C . VAL A 1 474 ? -12.659 2.121 12.950 1.00 90.44 474 VAL A C 1
ATOM 3740 O O . VAL A 1 474 ? -12.763 1.368 13.920 1.00 90.44 474 VAL A O 1
ATOM 3743 N N . MET A 1 475 ? -13.234 3.327 12.920 1.00 94.25 475 MET A N 1
ATOM 3744 C CA . MET A 1 475 ? -13.993 3.882 14.041 1.00 94.25 475 MET A CA 1
ATOM 3745 C C . MET A 1 475 ? -15.222 3.027 14.376 1.00 94.25 475 MET A C 1
ATOM 3747 O O . MET A 1 475 ? -15.478 2.731 15.539 1.00 94.25 475 MET A O 1
ATOM 3751 N N . LYS A 1 476 ? -15.973 2.561 13.374 1.00 92.94 476 LYS A N 1
ATOM 3752 C CA . LYS A 1 476 ? -17.135 1.678 13.578 1.00 92.94 476 LYS A CA 1
ATOM 3753 C C . LYS A 1 476 ? -16.752 0.373 14.279 1.00 92.94 476 LYS A C 1
ATOM 3755 O O . LYS A 1 476 ? -17.462 -0.049 15.192 1.00 92.94 476 LYS A O 1
ATOM 3760 N N . ASN A 1 477 ? -15.633 -0.243 13.892 1.00 90.88 477 ASN A N 1
ATOM 3761 C CA . ASN A 1 477 ? -15.120 -1.448 14.549 1.00 90.88 477 ASN A CA 1
ATOM 3762 C C . ASN A 1 477 ? -14.707 -1.176 16.001 1.00 90.88 477 ASN A C 1
ATOM 3764 O O . ASN A 1 477 ? -15.025 -1.976 16.881 1.00 90.88 477 ASN A O 1
ATOM 3768 N N . LEU A 1 478 ? -14.069 -0.034 16.270 1.00 94.12 478 LEU A N 1
ATOM 3769 C CA . LEU A 1 478 ? -13.743 0.392 17.630 1.00 94.12 478 LEU A CA 1
ATOM 3770 C C . LEU A 1 478 ? -15.007 0.571 18.487 1.00 94.12 478 LEU A C 1
ATOM 3772 O O . LEU A 1 478 ? -15.065 0.046 19.598 1.00 94.12 478 LEU A O 1
ATOM 3776 N N . LEU A 1 479 ? -16.026 1.273 17.979 1.00 93.88 479 LEU A N 1
ATOM 3777 C CA . LEU A 1 479 ? -17.295 1.482 18.688 1.00 93.88 479 LEU A CA 1
ATOM 3778 C C . LEU A 1 479 ? -17.982 0.148 19.009 1.00 93.88 479 LEU A C 1
ATOM 3780 O O . LEU A 1 479 ? -18.426 -0.062 20.138 1.00 93.88 479 LEU A O 1
ATOM 3784 N N . LEU A 1 480 ? -18.004 -0.784 18.050 1.00 89.12 480 LEU A N 1
ATOM 3785 C CA . LEU A 1 480 ? -18.524 -2.135 18.263 1.00 89.12 480 LEU A CA 1
ATOM 3786 C C . LEU A 1 480 ? -17.719 -2.896 19.329 1.00 89.12 480 LEU A C 1
ATOM 3788 O O . LEU A 1 480 ? -18.296 -3.545 20.202 1.00 89.12 480 LEU A O 1
ATOM 3792 N N . GLY A 1 481 ? -16.388 -2.807 19.284 1.00 89.12 481 GLY A N 1
ATOM 3793 C CA . GLY A 1 481 ? -15.503 -3.399 20.287 1.00 89.12 481 GLY A CA 1
ATOM 3794 C C . GLY A 1 481 ? -15.766 -2.844 21.687 1.00 89.12 481 GLY A C 1
ATOM 3795 O O . GLY A 1 481 ? -15.947 -3.614 22.629 1.00 89.12 481 GLY A O 1
ATOM 3796 N N . ALA A 1 482 ? -15.874 -1.522 21.820 1.00 91.19 482 ALA A N 1
ATOM 3797 C CA . ALA A 1 482 ? -16.176 -0.850 23.080 1.00 91.19 482 ALA A CA 1
ATOM 3798 C C . ALA A 1 482 ? -17.548 -1.253 23.643 1.00 91.19 482 ALA A C 1
ATOM 3800 O O . ALA A 1 482 ? -17.664 -1.522 24.838 1.00 91.19 482 ALA A O 1
ATOM 3801 N N . GLN A 1 483 ? -18.568 -1.381 22.789 1.00 87.62 483 GLN A N 1
ATOM 3802 C CA . GLN A 1 483 ? -19.888 -1.864 23.201 1.00 87.62 483 GLN A CA 1
ATOM 3803 C C . GLN A 1 483 ? -19.823 -3.284 23.784 1.00 87.62 483 GLN A C 1
ATOM 3805 O O . GLN A 1 483 ? -20.431 -3.550 24.819 1.00 87.62 483 GLN A O 1
ATOM 3810 N N . ARG A 1 484 ? -19.015 -4.176 23.195 1.00 85.88 484 ARG A N 1
ATOM 3811 C CA . ARG A 1 484 ? -18.788 -5.543 23.708 1.00 85.88 484 ARG A CA 1
ATOM 3812 C C . ARG A 1 484 ? -17.928 -5.597 24.968 1.00 85.88 484 ARG A C 1
ATOM 3814 O O . ARG A 1 484 ? -18.022 -6.548 25.749 1.00 85.88 484 ARG A O 1
ATOM 3821 N N . LEU A 1 485 ? -17.078 -4.596 25.182 1.00 86.81 485 LEU A N 1
ATOM 3822 C CA . LEU A 1 485 ? -16.393 -4.430 26.458 1.00 86.81 485 LEU A CA 1
ATOM 3823 C C . LEU A 1 485 ? -17.375 -3.987 27.561 1.00 86.81 485 LEU A C 1
ATOM 3825 O O . LEU A 1 485 ? -17.157 -4.301 28.727 1.00 86.81 485 LEU A O 1
ATOM 3829 N N . GLY A 1 486 ? -18.496 -3.366 27.208 1.00 78.19 486 GLY A N 1
ATOM 3830 C CA . GLY A 1 486 ? -19.451 -2.828 28.168 1.00 78.19 486 GLY A CA 1
ATOM 3831 C C . GLY A 1 486 ? -18.986 -1.473 28.695 1.00 78.19 486 GLY A C 1
ATOM 3832 O O . GLY A 1 486 ? -17.838 -1.304 29.111 1.00 78.19 486 GLY A O 1
ATOM 3833 N N . LEU A 1 487 ? -19.883 -0.487 28.653 1.00 77.06 487 LEU A N 1
ATOM 3834 C CA . LEU A 1 487 ? -19.585 0.858 29.134 1.00 77.06 487 LEU A CA 1
ATOM 3835 C C . LEU A 1 487 ? -19.647 0.912 30.668 1.00 77.06 487 LEU A C 1
ATOM 3837 O O . LEU A 1 487 ? -20.490 0.235 31.262 1.00 77.06 487 LEU A O 1
ATOM 3841 N N . PRO A 1 488 ? -18.841 1.769 31.324 1.00 70.44 488 PRO A N 1
ATOM 3842 C CA . PRO A 1 488 ? -18.921 1.974 32.770 1.00 70.44 488 PRO A CA 1
ATOM 3843 C C . PRO A 1 488 ? -20.315 2.393 33.264 1.00 70.44 488 PRO A C 1
ATOM 3845 O O . PRO A 1 488 ? -20.686 2.068 34.387 1.00 70.44 488 PRO A O 1
ATOM 3848 N N . SER A 1 489 ? -21.094 3.093 32.429 1.00 71.06 489 SER A N 1
ATOM 3849 C CA . SER A 1 489 ? -22.475 3.494 32.731 1.00 71.06 489 SER A CA 1
ATOM 3850 C C . SER A 1 489 ? -23.476 2.334 32.698 1.00 71.06 489 SER A C 1
ATOM 3852 O O . SER A 1 489 ? -24.585 2.479 33.204 1.00 71.06 489 SER A O 1
ATOM 3854 N N . GLY A 1 490 ? -23.123 1.199 32.084 1.00 73.19 490 GLY A N 1
ATOM 3855 C CA . GLY A 1 490 ? -24.052 0.108 31.774 1.00 73.19 490 GLY A CA 1
ATOM 3856 C C . GLY A 1 490 ? -25.027 0.414 30.629 1.00 73.19 490 GLY A C 1
ATOM 3857 O O . GLY A 1 490 ? -25.788 -0.466 30.231 1.00 73.19 490 GLY A O 1
ATOM 3858 N N . GLU A 1 491 ? -25.002 1.631 30.079 1.00 75.75 491 GLU A N 1
ATOM 3859 C CA . GLU A 1 491 ? -25.822 2.028 28.935 1.00 75.75 491 GLU A CA 1
ATOM 3860 C C . GLU A 1 491 ? -25.168 1.601 27.614 1.00 75.75 491 GLU A C 1
ATOM 3862 O O . GLU A 1 491 ? -23.949 1.460 27.516 1.00 75.75 491 GLU A O 1
ATOM 3867 N N . ALA A 1 492 ? -25.982 1.384 26.580 1.00 82.12 492 ALA A N 1
ATOM 3868 C CA . ALA A 1 492 ? -25.476 1.157 25.231 1.00 82.12 492 ALA A CA 1
ATOM 3869 C C . ALA A 1 492 ? -25.005 2.477 24.603 1.00 82.12 492 ALA A C 1
ATOM 3871 O O . ALA A 1 492 ? -25.547 3.544 24.900 1.00 82.12 492 ALA A O 1
ATOM 3872 N N . LEU A 1 493 ? -24.032 2.402 23.688 1.00 85.50 493 LEU A N 1
ATOM 3873 C CA . LEU A 1 493 ? -23.676 3.556 22.865 1.00 85.50 493 LEU A CA 1
ATOM 3874 C C . LEU A 1 493 ? -24.896 4.008 22.035 1.00 85.50 493 LEU A C 1
ATOM 3876 O O . LEU A 1 493 ? -25.702 3.168 21.619 1.00 85.50 493 LEU A O 1
ATOM 3880 N N . PRO A 1 494 ? -25.032 5.317 21.751 1.00 85.56 494 PRO A N 1
ATOM 3881 C CA . PRO A 1 494 ? -26.014 5.811 20.795 1.00 85.56 494 PRO A CA 1
ATOM 3882 C C . PRO A 1 494 ? -25.959 5.070 19.454 1.00 85.56 494 PRO A C 1
ATOM 3884 O O . PRO A 1 494 ? -24.899 4.630 19.011 1.00 85.56 494 PRO A O 1
ATOM 3887 N N . ALA A 1 495 ? -27.105 4.971 18.776 1.00 84.00 495 ALA A N 1
ATOM 3888 C CA . ALA A 1 495 ? -27.213 4.267 17.503 1.00 84.00 495 ALA A CA 1
ATOM 3889 C C . ALA A 1 495 ? -26.438 4.990 16.385 1.00 84.00 495 ALA A C 1
ATOM 3891 O O . ALA A 1 495 ? -26.932 5.941 15.774 1.00 84.00 495 ALA A O 1
ATOM 3892 N N . ILE A 1 496 ? -25.228 4.511 16.096 1.00 88.19 496 ILE A N 1
ATOM 3893 C CA . ILE A 1 496 ? -24.396 4.985 14.987 1.00 88.19 496 ILE A CA 1
ATOM 3894 C C . ILE A 1 496 ? -24.688 4.166 13.726 1.00 88.19 496 ILE A C 1
ATOM 3896 O O . ILE A 1 496 ? -24.800 2.939 13.751 1.00 88.19 496 ILE A O 1
ATOM 3900 N N . CYS A 1 497 ? -24.803 4.847 12.586 1.00 78.50 497 CYS A N 1
ATOM 3901 C CA . CYS A 1 497 ? -25.055 4.228 11.292 1.00 78.50 497 CYS A CA 1
ATOM 3902 C C . CYS A 1 497 ? -23.949 3.219 10.956 1.00 78.50 497 CYS A C 1
ATOM 3904 O O . CYS A 1 497 ? -22.765 3.551 10.958 1.00 78.50 497 CYS A O 1
ATOM 3906 N N . GLY A 1 498 ? -24.332 1.976 10.664 1.00 73.56 498 GLY A N 1
ATOM 3907 C CA . GLY A 1 498 ? -23.385 0.891 10.395 1.00 73.56 498 GLY A CA 1
ATOM 3908 C C . GLY A 1 498 ? -22.735 0.277 11.641 1.00 73.56 498 GLY A C 1
ATOM 3909 O O . GLY A 1 498 ? -22.056 -0.733 11.505 1.00 73.56 498 GLY A O 1
ATOM 3910 N N . VAL A 1 499 ? -22.991 0.811 12.840 1.00 75.12 499 VAL A N 1
ATOM 3911 C CA . VAL A 1 499 ? -22.661 0.188 14.135 1.00 75.12 499 VAL A CA 1
ATOM 3912 C C . VAL A 1 499 ? -23.954 -0.377 14.719 1.00 75.12 499 VAL A C 1
ATOM 3914 O O . VAL A 1 499 ? -24.477 0.084 15.727 1.00 75.12 499 VAL A O 1
ATOM 3917 N N . ILE A 1 500 ? -24.543 -1.339 14.010 1.00 60.31 500 ILE A N 1
ATOM 3918 C CA . ILE A 1 500 ? -25.758 -2.015 14.464 1.00 60.31 500 ILE A CA 1
ATOM 3919 C C . ILE A 1 500 ? -25.363 -3.440 14.826 1.00 60.31 500 ILE A C 1
ATOM 3921 O O . ILE A 1 500 ? -25.072 -4.246 13.938 1.00 60.31 500 ILE A O 1
ATOM 3925 N N . GLU A 1 501 ? -25.416 -3.778 16.114 1.00 59.38 501 GLU A N 1
ATOM 3926 C CA . GLU A 1 501 ? -25.550 -5.174 16.531 1.00 59.38 501 GLU A CA 1
ATOM 3927 C C . GLU A 1 501 ? -26.916 -5.669 16.043 1.00 59.38 501 GLU A C 1
ATOM 3929 O O . GLU A 1 501 ? -27.944 -5.532 16.700 1.00 59.38 501 GLU A O 1
ATOM 3934 N N . GLY A 1 502 ? -26.953 -6.148 14.800 1.00 59.78 502 GLY A N 1
ATOM 3935 C CA . GLY A 1 502 ? -28.158 -6.741 14.243 1.00 59.78 502 GLY A CA 1
ATOM 3936 C C . GLY A 1 502 ? -28.488 -8.027 14.989 1.00 59.78 502 GLY A C 1
ATOM 3937 O O . GLY A 1 502 ? -27.594 -8.805 15.322 1.00 59.78 502 GLY A O 1
ATOM 3938 N N . THR A 1 503 ? -29.778 -8.293 15.184 1.00 72.31 503 THR A N 1
ATOM 3939 C CA . THR A 1 503 ? -30.224 -9.646 15.525 1.00 72.31 503 THR A CA 1
ATOM 3940 C C . THR A 1 503 ? -29.718 -10.631 14.460 1.00 72.31 503 THR A C 1
ATOM 3942 O O . THR A 1 503 ? -29.485 -10.227 13.313 1.00 72.31 503 THR A O 1
ATOM 3945 N N . PRO A 1 504 ? -29.570 -11.930 14.778 1.00 74.00 504 PRO A N 1
ATOM 3946 C CA . PRO A 1 504 ? -29.257 -12.938 13.766 1.00 74.00 504 PRO A CA 1
ATOM 3947 C C . PRO A 1 504 ? -30.167 -12.831 12.534 1.00 74.00 504 PRO A C 1
ATOM 3949 O O . PRO A 1 504 ? -29.678 -12.897 11.410 1.00 74.00 504 PRO A O 1
ATOM 3952 N N . GLN A 1 505 ? -31.457 -12.540 12.743 1.00 77.81 505 GLN A N 1
ATOM 3953 C CA . GLN A 1 505 ? -32.416 -12.300 11.666 1.00 77.81 505 GLN A CA 1
ATOM 3954 C C . GLN A 1 505 ? -32.038 -11.094 10.798 1.00 77.81 505 GLN A C 1
ATOM 3956 O O . GLN A 1 505 ? -31.953 -11.231 9.587 1.00 77.81 505 GLN A O 1
ATOM 3961 N N . ALA A 1 506 ? -31.708 -9.942 11.392 1.00 75.00 506 ALA A N 1
ATOM 3962 C CA . ALA A 1 506 ? -31.287 -8.767 10.628 1.00 75.00 506 ALA A CA 1
ATOM 3963 C C . ALA A 1 506 ? -30.009 -9.023 9.806 1.00 75.00 506 ALA A C 1
ATOM 3965 O O . ALA A 1 506 ? -29.834 -8.456 8.727 1.00 75.00 506 ALA A O 1
ATOM 3966 N N . SER A 1 507 ? -29.103 -9.878 10.294 1.00 69.81 507 SER A N 1
ATOM 3967 C CA . SER A 1 507 ? -27.932 -10.315 9.526 1.00 69.81 507 SER A CA 1
ATOM 3968 C C . SER A 1 507 ? -28.310 -11.217 8.350 1.00 69.81 507 SER A C 1
ATOM 3970 O O . SER A 1 507 ? -27.784 -11.016 7.256 1.00 69.81 507 SER A O 1
ATOM 3972 N N . VAL A 1 508 ? -29.245 -12.154 8.542 1.00 76.00 508 VAL A N 1
ATOM 3973 C CA . VAL A 1 508 ? -29.795 -12.990 7.460 1.00 76.00 508 VAL A CA 1
ATOM 3974 C C . VAL A 1 508 ? -30.515 -12.136 6.416 1.00 76.00 508 VAL A C 1
ATOM 3976 O O . VAL A 1 508 ? -30.276 -12.311 5.223 1.00 76.00 508 VAL A O 1
ATOM 3979 N N . ASP A 1 509 ? -31.329 -11.170 6.837 1.00 78.12 509 ASP A N 1
ATOM 3980 C CA . ASP A 1 509 ? -32.066 -10.278 5.937 1.00 78.12 509 ASP A CA 1
ATOM 3981 C C . ASP A 1 509 ? -31.101 -9.425 5.100 1.00 78.12 509 ASP A C 1
ATOM 3983 O O . ASP A 1 509 ? -31.263 -9.295 3.886 1.00 78.12 509 ASP A O 1
ATOM 3987 N N . ARG A 1 510 ? -30.036 -8.894 5.722 1.00 74.50 510 ARG A N 1
ATOM 3988 C CA . ARG A 1 510 ? -28.968 -8.177 5.006 1.00 74.50 510 ARG A CA 1
ATOM 3989 C C . ARG A 1 510 ? -28.239 -9.070 4.007 1.00 74.50 510 ARG A C 1
ATOM 3991 O O . ARG A 1 510 ? -28.009 -8.631 2.884 1.00 74.50 510 ARG A O 1
ATOM 3998 N N . ALA A 1 511 ? -27.882 -10.294 4.396 1.00 72.50 511 ALA A N 1
ATOM 3999 C CA . ALA A 1 511 ? -27.218 -11.245 3.506 1.00 72.50 511 ALA A CA 1
ATOM 4000 C C . ALA A 1 511 ? -28.117 -11.633 2.322 1.00 72.50 511 ALA A C 1
ATOM 4002 O O . ALA A 1 511 ? -27.653 -11.674 1.186 1.00 72.50 511 ALA A O 1
ATOM 4003 N N . THR A 1 512 ? -29.411 -11.836 2.574 1.00 76.81 512 THR A N 1
ATOM 4004 C CA . THR A 1 512 ? -30.416 -12.133 1.544 1.00 76.81 512 THR A CA 1
ATOM 4005 C C . THR A 1 512 ? -30.544 -10.970 0.567 1.00 76.81 512 THR A C 1
ATOM 4007 O O . THR A 1 512 ? -30.410 -11.163 -0.637 1.00 76.81 512 THR A O 1
ATOM 4010 N N . LYS A 1 513 ? -30.677 -9.738 1.070 1.00 78.12 513 LYS A N 1
ATOM 4011 C CA . LYS A 1 513 ? -30.724 -8.533 0.232 1.00 78.12 513 LYS A CA 1
ATOM 4012 C C . LYS A 1 513 ? -29.444 -8.337 -0.588 1.00 78.12 513 LYS A C 1
ATOM 4014 O O . LYS A 1 513 ? -29.505 -7.931 -1.749 1.00 78.12 513 LYS A O 1
ATOM 4019 N N . ALA A 1 514 ? -28.278 -8.610 -0.002 1.00 72.44 514 ALA A N 1
ATOM 4020 C CA . ALA A 1 514 ? -27.005 -8.553 -0.717 1.00 72.44 514 ALA A CA 1
ATOM 4021 C C . ALA A 1 514 ? -26.948 -9.600 -1.840 1.00 72.44 514 ALA A C 1
ATOM 4023 O O . ALA A 1 514 ? -26.522 -9.276 -2.945 1.00 72.44 514 ALA A O 1
ATOM 4024 N N . LEU A 1 515 ? -27.442 -10.817 -1.589 1.00 74.06 515 LEU A N 1
ATOM 4025 C CA . LEU A 1 515 ? -27.549 -11.871 -2.598 1.00 74.06 515 LEU A CA 1
ATOM 4026 C C . LEU A 1 515 ? -28.506 -11.479 -3.731 1.00 74.06 515 LEU A C 1
ATOM 4028 O O . LEU A 1 515 ? -28.165 -11.647 -4.898 1.00 74.06 515 LEU A O 1
ATOM 4032 N N . GLU A 1 516 ? -29.668 -10.910 -3.409 1.00 76.75 516 GLU A N 1
ATOM 4033 C CA . GLU A 1 516 ? -30.623 -10.396 -4.400 1.00 76.75 516 GLU A CA 1
ATOM 4034 C C . GLU A 1 516 ? -30.009 -9.293 -5.266 1.00 76.75 516 GLU A C 1
ATOM 4036 O O . GLU A 1 516 ? -30.198 -9.294 -6.483 1.00 76.75 516 GLU A O 1
ATOM 4041 N N . THR A 1 517 ? -29.246 -8.387 -4.647 1.00 73.56 517 THR A N 1
ATOM 4042 C CA . THR A 1 517 ? -28.531 -7.304 -5.339 1.00 73.56 517 THR A CA 1
ATOM 4043 C C . THR A 1 517 ? -27.415 -7.852 -6.224 1.00 73.56 517 THR A C 1
ATOM 4045 O O . THR A 1 517 ? -27.209 -7.357 -7.323 1.00 73.56 517 THR A O 1
ATOM 4048 N N . PHE A 1 518 ? -26.701 -8.889 -5.784 1.00 69.31 518 PHE A N 1
ATOM 4049 C CA . PHE A 1 518 ? -25.670 -9.537 -6.593 1.00 69.31 518 PHE A CA 1
ATOM 4050 C C . PHE A 1 518 ? -26.266 -10.304 -7.781 1.00 69.31 518 PHE A C 1
ATOM 4052 O O . PHE A 1 518 ? -25.719 -10.266 -8.878 1.00 69.31 518 PHE A O 1
ATOM 4059 N N . ALA A 1 519 ? -27.401 -10.976 -7.576 1.00 72.06 519 ALA A N 1
ATOM 4060 C CA . ALA A 1 519 ? -28.121 -11.683 -8.633 1.00 72.06 519 ALA A CA 1
ATOM 4061 C C . ALA A 1 519 ? -28.770 -10.723 -9.644 1.00 72.06 519 ALA A C 1
ATOM 4063 O O . ALA A 1 519 ? -28.900 -11.061 -10.818 1.00 72.06 519 ALA A O 1
ATOM 4064 N N . ASN A 1 520 ? -29.159 -9.529 -9.191 1.00 76.94 520 ASN A N 1
ATOM 4065 C CA . ASN A 1 520 ? -29.778 -8.485 -10.001 1.00 76.94 520 ASN A CA 1
ATOM 4066 C C . ASN A 1 520 ? -29.015 -7.169 -9.805 1.00 76.94 520 ASN A C 1
ATOM 4068 O O . ASN A 1 520 ? -29.525 -6.262 -9.135 1.00 76.94 520 ASN A O 1
ATOM 4072 N N . PRO A 1 521 ? -27.785 -7.061 -10.340 1.00 67.50 521 PRO A N 1
ATOM 4073 C CA . PRO A 1 521 ? -26.986 -5.865 -10.148 1.00 67.50 521 PRO A CA 1
ATOM 4074 C C . PRO A 1 521 ? -27.747 -4.661 -10.719 1.00 67.50 521 PRO A C 1
ATOM 4076 O O . PRO A 1 521 ? -28.274 -4.747 -11.835 1.00 67.50 521 PRO A O 1
ATOM 4079 N N . PRO A 1 522 ? -27.846 -3.544 -9.975 1.00 65.44 522 PRO A N 1
ATOM 4080 C CA . PRO A 1 522 ? -28.444 -2.332 -10.512 1.00 65.44 522 PRO A CA 1
ATOM 4081 C C . PRO A 1 522 ? -27.700 -1.922 -11.786 1.00 65.44 522 PRO A C 1
ATOM 4083 O O . PRO A 1 522 ? -26.490 -2.134 -11.904 1.00 65.44 522 PRO A O 1
ATOM 4086 N N . ALA A 1 523 ? -28.425 -1.350 -12.752 1.00 61.94 523 ALA A N 1
ATOM 4087 C CA . ALA A 1 523 ? -27.805 -0.827 -13.964 1.00 61.94 523 ALA A CA 1
ATOM 4088 C C . ALA A 1 523 ? -26.670 0.127 -13.567 1.00 61.94 523 ALA A C 1
ATOM 4090 O O . ALA A 1 523 ? -26.884 1.018 -12.744 1.00 61.94 523 ALA A O 1
ATOM 4091 N N . ALA A 1 524 ? -25.474 -0.090 -14.119 1.00 52.25 524 ALA A N 1
ATOM 4092 C CA . ALA A 1 524 ? -24.311 0.726 -13.805 1.00 52.25 524 ALA A CA 1
ATOM 4093 C C . ALA A 1 524 ? -24.641 2.206 -14.055 1.00 52.25 524 ALA A C 1
ATOM 4095 O O . ALA A 1 524 ? -24.917 2.595 -15.192 1.00 52.25 524 ALA A O 1
ATOM 4096 N N . GLU A 1 525 ? -24.642 3.027 -13.001 1.00 41.62 525 GLU A N 1
ATOM 4097 C CA . GLU A 1 525 ? -24.713 4.477 -13.160 1.00 41.62 525 GLU A CA 1
ATOM 4098 C C . GLU A 1 525 ? -23.388 4.941 -13.784 1.00 41.62 525 GLU A C 1
ATOM 4100 O O . GLU A 1 525 ? -22.325 4.705 -13.201 1.00 41.62 525 GLU A O 1
ATOM 4105 N N . PRO A 1 526 ? -23.400 5.596 -14.959 1.00 33.66 526 PRO A N 1
ATOM 4106 C CA . PRO A 1 526 ? -22.179 6.127 -15.545 1.00 33.66 526 PRO A CA 1
ATOM 4107 C C . PRO A 1 526 ? -21.526 7.117 -14.570 1.00 33.66 526 PRO A C 1
ATOM 4109 O O . PRO A 1 526 ? -22.113 8.148 -14.248 1.00 33.66 526 PRO A O 1
ATOM 4112 N N . GLY A 1 527 ? -20.313 6.810 -14.102 1.00 37.56 527 GLY A N 1
ATOM 4113 C CA . GLY A 1 527 ? -19.512 7.722 -13.276 1.00 37.56 527 GLY A CA 1
ATOM 4114 C C . GLY A 1 527 ? -19.580 7.524 -11.758 1.00 37.56 527 GLY A C 1
ATOM 4115 O O . GLY A 1 527 ? -19.039 8.358 -11.036 1.00 37.56 527 GLY A O 1
ATOM 4116 N N . LYS A 1 528 ? -20.188 6.443 -11.256 1.00 34.44 528 LYS A N 1
ATOM 4117 C CA . LYS A 1 528 ? -19.968 5.984 -9.875 1.00 34.44 528 LYS A CA 1
ATOM 4118 C C . LYS A 1 528 ? -19.269 4.628 -9.908 1.00 34.44 528 LYS A C 1
ATOM 4120 O O . LYS A 1 528 ? -19.916 3.618 -10.172 1.00 34.44 528 LYS A O 1
ATOM 4125 N N . SER A 1 529 ? -17.950 4.641 -9.714 1.00 32.28 529 SER A N 1
ATOM 4126 C CA . SER A 1 529 ? -17.157 3.448 -9.398 1.00 32.28 529 SER A CA 1
ATOM 4127 C C . SER A 1 529 ? -17.380 3.027 -7.954 1.00 32.28 529 SER A C 1
ATOM 4129 O O . SER A 1 529 ? -17.303 3.945 -7.099 1.00 32.28 529 SER A O 1
#

Foldseek 3Di:
DDFDDDDDDDDDPQEAEQTDDPGDQDWDKDAAQRKRKYKDFAQAWWKFFKKKKKWQWDADQAKWKKKKFKWFACLVVCPLVLLQCVLLVHPCNVVDDGDRIDGQDMDIDMDGGRDRDIDIDMDGGLMEIHHRGGIIMMIIHIRHIITTRSVRIHMDTPIDHVVVNCVRHLVSLLVSLVVSCLSNVVVPSLQFDDLCPGSSLVSLVVNCVSPVPPPSSVVSCCSSVVNDDDDDDDQDDDPPDDSCVSVVVVVLVVVLVVVVCLLVPAADQQQDSPNPLLVRLVVLLCLLVNCVVPVPVSSLVSLVSSQVNLCVCLVNQLFHPDWDFQCNGQRSRLSRLLSNCSNPPPDPVSLVSLVSLVVCLPVQWDQAPVRAIAGQFRTGHSPDQDPDPLRRKRFLSNLSSLSSLLSNCVRPVPPVSLVNLQRHLQLQLVQQQDCPLNRDRQETAGIAGRHHRDGQPPDNHRQDGPPDSDNNVSSLVSNLSSQVSAHPVNDRRPRHVVNDPDDPVRVVVVVVVVVVCVVVPPDDDPRRD

pLDDT: mean 84.31, std 14.3, range [26.27, 98.0]

Solvent-accessible surface area (backbone atoms only — not comparable to full-atom values): 28932 Å² total; per-residue (Å²): 141,84,87,60,85,86,87,88,86,79,93,64,100,60,66,48,67,36,56,63,100,81,52,64,91,60,68,44,70,38,62,19,74,44,64,40,38,32,67,46,58,37,89,50,66,32,7,35,42,30,40,39,40,34,42,25,35,46,72,33,97,48,70,46,56,36,39,40,30,38,23,37,53,18,88,85,31,53,50,63,70,55,44,50,28,52,62,65,66,40,72,65,39,80,72,56,77,76,58,70,49,27,77,79,45,76,48,78,45,80,43,54,49,70,50,51,62,64,50,72,48,75,44,85,46,80,25,32,71,38,52,56,63,42,48,40,35,37,35,42,30,26,74,55,68,43,44,34,37,43,86,70,19,39,63,42,77,42,68,46,57,44,79,75,17,40,82,52,29,50,62,55,49,50,52,53,39,52,51,48,49,63,73,40,55,83,76,42,45,45,61,82,43,72,36,82,80,28,68,60,43,53,44,34,50,55,46,36,71,78,36,77,80,42,66,66,43,52,54,49,48,27,59,44,67,72,45,79,78,90,76,90,78,81,84,67,77,65,88,88,56,59,65,70,60,45,51,50,52,48,51,53,50,54,56,42,49,54,57,51,48,40,57,74,76,40,50,46,98,75,30,39,51,77,63,47,64,60,52,37,21,60,73,46,58,64,46,50,59,48,26,76,73,68,66,46,61,67,51,50,50,43,52,48,36,36,26,50,46,44,31,58,71,18,73,72,45,44,25,26,73,56,76,36,48,34,57,77,19,19,42,49,31,46,36,23,45,60,46,45,44,70,68,42,66,88,39,66,66,45,52,49,48,27,51,46,36,40,67,46,49,73,73,45,29,45,70,32,83,75,74,36,38,37,32,43,25,32,31,26,31,78,85,49,63,46,77,49,88,87,39,31,23,28,36,33,44,49,43,44,64,40,41,31,24,46,50,43,20,70,73,70,56,40,66,67,36,40,48,52,43,36,43,33,37,51,40,51,37,55,52,8,51,41,50,67,69,78,29,55,68,15,44,68,55,33,27,28,27,29,68,69,62,42,64,30,78,89,44,84,45,53,79,40,42,96,80,54,74,65,43,61,66,50,34,39,51,48,43,51,51,33,55,75,68,53,40,95,83,72,56,78,76,66,77,34,68,91,47,66,92,57,53,75,63,54,49,51,52,50,52,50,52,49,50,52,40,68,78,53,60,72,81,82,58,90,90,68,114

Mean predicted aligned error: 9.93 Å

Sequence (529 aa):
SALLAARFAQPDHRQALVTGTGGPTTPLIQEGNRPLSLIAHHPERTGVRAVQLTLALGPAERDDVIELAVKQNAELDLNLPWAELTDRGEKRAAEYSPRHHRDICRVYTQRAANNAGPLTVAFDLPDLVLEAGEGLVLEVRCPTPLRIDPTRSSLRLETCAPQAARPEYLPRLERLMRLLYSAETEAHPYGSKPYQDMVINRYVQRVLAEDPANPAANAILCRIAARLPLVSIERPGPASAPDWAVWGRHAQREWYRVAAWWLENRWVPYGEIGGNLNDDVEYTCHWPLAYLITGDDRLRAALGTIADAIWEQSGGSGYSIAATDVEHAAEDSSCSLPQMLLCEYASPLHIERMMRMSEHIPTWTGINSKGRRQFKSYMFNAKMVSQKPKEDVDHLYCALAMVGPTHLSWYNRHPLTTQWTTEYATAWAEAGMSTAKGKPAGALPCDIRYSDSEIFPYTERYNQSVYYSFGDYVMKNLLLGAQRLGLPSGEALPAICGVIEGTPQASVDRATKALETFANPPAAEPGKS

Nearest PDB structures (foldseek):
  6s44-assembly1_A  TM=3.826E-01  e=7.498E-03  Faba bean necrotic stunt virus
  5l7o-assembly1_B  TM=4.108E-01  e=9.035E-02  Triatoma virus
  7al3-assembly1_B  TM=3.313E-01  e=5.424E-01  Deformed wing virus
  9hcj-assembly1_L0  TM=2.695E-01  e=2.947E+00  Dictyostelium discoideum

Secondary structure (DSSP, 8-state):
---------S--S-EE--SSTT--SSPEEE-TTSPEEEEE--SS-EEEEEEEEEEEEPP-SS-EEEEEEEEEEGGG---HHHHHHHHHT-GGGGTSPPPSEEEEEEEEEEE-TT--SEEEEEEEEEEEEEPTTPPEEEEEE-SS-EEEEEEEEEEEEEEE-HHHHHHHHHHHHHHHHHHHHHHHTTT-HHHHS-TTTSHHHHHHHHHHHH-TT-HHHHHHHHHHTT----------S-TTS-HHHHHHHHHHHHHHHHHHHHHHHT--TTS--SSHHHHHHHHHTTHHHHHHHH--HHHHHHHHHHHHHHHHHTTTSSS-SS-EEHHHHHHHHHTTHHHHHHHTTT-HHHHHHHHHHHTTHHHHEEE-TTS-EEES-SEE-SS-B--STTT-EEEGGGGGGGHHHHHHHHHH--HHHHHHHHHHHHHHHHHHH--GGGPPTTPPPSEEETTT--BSTT-SSTT--SS-S--HHHHHHHHHHHHHH--TTSPPPP--TT-----HHHHHHHHHHHHHHHHSPPP--TT--